Protein 2DPL (pdb70)

Sequence (565 aa):
MDWGRFVEEKVREIRETVGDSKAIIALSGGVDSSTAAVLAHKAIGDRLHAVFVNTGFLRKGEPEFVVKTFRDEFGMNLHYVDAQDRFFSALKGVTDPEEKRKIIGRVFIEVFEEVAKKIGAEYLIQGTIAPLNLKLIEPLRDLYKDEVRELAKFLGLPEKIYNRMPFPGPGLAVRVIGEVTPEKIRIVREANAIVEEEVERAGLRPWQAFAVLLGVKTVGVQGDIRAYKETIAVRIVESIDGMTANAMNVPWEVLQRIAFRITSEIPEVGRVLYDITNKPPATIEFEFVEEKVREIRETVGDSKAIIALSGGVDSSTAAVLAHKAIGDRLHAVFVNTGFLRKGEPEFVVKTFRDEFGMNLHYVDAQDRFFSALKGVTDPEEKRKIIGRVFIEVFEEVAKKIGAEYLIQGTILKLIEPLRDLYKDEVRELAKFLGLPEKIYNRMPFPGPGLAVRVIGEVTPEKIRIVREANAIVEEEVERAGLRPWQAFAVLLGVKTVGVQGDIRAYKETIAVRIVESIDGMTANAMNVPWEVLQRIAFRITSEIPEVGRVLYDITNKPPATIEFE

Solvent-accessible surface area: 25583 Å² total; per-residue (Å²): 171,63,33,36,149,36,12,102,95,33,10,119,91,1,125,135,60,3,40,131,16,80,0,0,2,35,4,72,0,16,15,46,15,0,0,0,0,4,0,0,36,99,9,8,25,104,68,0,21,0,1,4,9,11,8,2,0,19,35,123,39,18,19,119,37,2,28,97,1,0,100,98,120,49,50,9,54,15,55,85,28,90,6,53,117,109,0,36,77,33,0,166,55,25,84,67,34,98,74,6,95,146,22,8,32,116,4,70,106,77,4,14,91,81,26,10,177,166,10,49,15,86,20,32,1,72,14,57,29,45,96,99,149,40,128,91,17,23,4,0,125,109,13,126,66,91,46,0,62,99,0,0,131,114,22,53,6,31,92,132,2,29,87,51,47,54,34,24,66,14,0,0,0,6,3,2,45,17,47,4,35,89,81,58,1,96,4,0,55,50,0,3,12,7,0,51,60,1,4,135,137,39,42,34,213,14,50,14,5,4,0,0,2,3,42,13,103,5,53,5,95,118,68,135,111,120,18,122,16,22,1,0,0,0,1,0,1,67,32,163,75,10,156,68,6,59,1,20,89,6,66,48,102,5,9,80,84,0,5,139,43,0,17,57,96,6,76,63,2,5,1,0,0,1,0,4,2,62,45,70,34,1,29,17,24,3,30,100,16,127,96,30,12,129,90,5,126,129,63,3,41,126,25,88,0,0,2,32,6,72,5,12,17,42,14,0,0,0,0,3,0,0,33,107,8,7,23,121,71,0,23,0,2,4,9,9,8,3,0,20,39,138,37,18,15,102,44,4,28,130,2,0,94,98,107,43,46,6,54,18,46,91,25,93,2,64,113,81,0,30,73,31,1,158,50,27,84,46,32,92,79,0,93,139,25,10,35,140,4,65,102,95,0,26,93,101,21,18,155,176,13,56,14,86,15,31,1,66,14,52,86,115,118,109,16,67,7,0,135,122,23,164,81,78,68,0,59,106,15,0,106,158,21,48,5,31,105,123,4,33,71,51,44,57,28,29,67,17,0,0,0,0,4,0,33,18,55,4,37,85,88,65,1,82,7,0,61,58,0,2,14,6,0,42,64,9,3,116,154,48,44,23,172,17,53,14,6,3,0,0,2,3,44,14,73,4,23,14,55,105,76,98,103,165,34,81,65,30,0,0,0,0,0,0,0,66,28,156,73,8,132,83,11,59,3,20,88,7,70,41,140,20,8,68,108,0,7,124,31,0,23,64,86,1,90,59,3,10,0,0,0,1,0,5,2,64,54,99,58,2,51,13,28,8,34

Radius of gyration: 30.9 Å; Cα contacts (8 Å, |Δi|>4): 1107; chains: 2; bounding box: 43×42×109 Å

Secondary structure (DSSP, 8-state):
--HHHHHHHHHHHHHHHHTTS-EEEE--SSHHHHHHHHHHHHHHGGGEEEEEEE-S-PPTTHHHHHHIIIIIIT--EEEEEE-HHHHHHHTTT---HHHHHHHHHHHHHHHHHHHHHHHT-SEEE---------EEE-TTTT--HHHHHHHHHHTT--HHHHTPPP--TTGGGGGBSSS--HHHHHHHHHHHHHHHHHHHHTT---SEEEEEE----EEEESSSSEEEEEEEEEEEEE-SSSSSBEE----HHHHHHHHHHHHHH-TTEEEEEEE---BTTB-SS--/-HHHHHHHHHHHHTTS-EEEE--SSHHHHHHHHHHHHHHGGGEEEEEEE-S-PPTTHHHHHHIIIIIIS--EEEEEE-HHHHHHHHTT---HHHHHHHHHHHHHHHHHHHHHHHT-SEEE-----EEE-TTTT--HHHHHHHHHHHT--HHHHTPPP--TTGGGGGBSSS--HHHHHHHHHHHHHHHHHHHHTT---SEEEEEE----B-BSSSSTT--BEEEEEEEEEESSSSSEEE----HHHHHHHHHHHHHH-TTEEEEEEE---BTTS-SS--

Nearest PDB structures (foldseek):
  2dpl-assembly1_A  TM=1.003E+00  e=1.828E-59  Pyrococcus horikoshii OT3
  3a4i-assembly1_B  TM=9.923E-01  e=6.863E-54  Pyrococcus horikoshii
  2dpl-assembly1_B  TM=9.888E-01  e=4.726E-51  Pyrococcus horikoshii OT3
  6jp9-assembly2_D  TM=9.721E-01  e=1.897E-41  Methanocaldococcus jannaschii DSM 2661
  3tqi-assembly1_A  TM=9.339E-01  e=4.024E-30  Coxiella burnetii

InterPro domains:
  IPR001674 GMP synthase, C-terminal [PF00958] (220-307)
  IPR001674 GMP synthase, C-terminal [TIGR00884] (6-308)
  IPR001674 GMP synthase, C-terminal [cd01997] (14-308)
  IPR014729 Rossmann-like alpha/beta/alpha sandwich fold [G3DSA:3.40.50.620] (2-190)
  IPR022310 NAD/GMP synthase [PF02540] (10-87)
  IPR025777 GMP synthetase ATP pyrophosphatase domain [PS51553] (1-185)
  IPR026598 GMP synthase subunit B [MF_00345] (1-308)

Foldseek 3Di:
DDLVVLLVVLLVVLCVVQPQFAEEEECALALLSVLLQLSPCVNHNASYEYEYEDQLQAADCSLVVSCCQVCVPVNYNYDYHDCNVVLQVQQPQPQDLVVNVVSSVVVVCVVVLVVLVVSVGAAYEYSDACVNNHHYDHSRDDPDLVRSLVSSVVSPHDCCHSLPQDADPSHCVLLEHGGDDSVSSVLQSVLFVLQVVLCVVVVHRANDKGKHWDQDWDWDDDDHDIDIATEMEIFTWHDDHQPKIFGDPDPPVSVVSSQVCSCVVPVRHDYYHYDGQIPVVDHRTDD/DLVVLLVVLLVVQPQFAEEEECPLALLSVLLQLSNCVNHPARYEYEYECQLQAADCSVVVVCCCVCPVVVYHYHYHDCNVVLLVQQAQPQDPVVNVVSSVVSVCVRVVVVCVVSRGCEYEGSCVVHYDHSNVVDDLVRSLVSCVVSPHDCCHSLPADADPSHCCLLERGGDDSVSSVLQSVLFVLFVVLCVVVVHRANDKGKHWDPDWAADDDDPRVDTATEIEIFTWHDDPQQWIFGDPDPPVSVVSSQCCSVVVRVRHDYYHYDGQIPVVDHRGPD

CATH classification: 3.40.50.620 (+1 more: 3.30.300.10)

Organism: Pyrococcus horikoshii (strain ATCC 700860 / DSM 12428 / JCM 9974 / NBRC 100139 / OT-3) (NCBI:txid70601)

B-factor: mean 28.54, std 11.77, range [11.36, 82.0]

Structure (mmCIF, N/CA/C/O backbone):
data_2DPL
#
_entry.id   2DPL
#
_cell.length_a   70.400
_cell.length_b   83.334
_cell.length_c   112.255
_cell.angle_alpha   90.00
_cell.angle_beta   90.00
_cell.angle_gamma   90.00
#
_symmetry.space_group_name_H-M   'P 21 21 21'
#
loop_
_entity.id
_entity.type
_entity.pdbx_description
1 polymer 'GMP synthase [glutamine-hydrolyzing] subunit B'
2 water water
#
loop_
_atom_site.group_PDB
_atom_site.id
_atom_site.type_symbol
_atom_site.label_atom_id
_atom_site.label_alt_id
_atom_site.label_comp_id
_atom_site.label_asym_id
_atom_site.label_entity_id
_atom_site.label_seq_id
_atom_site.pdbx_PDB_ins_code
_atom_site.Cartn_x
_atom_site.Cartn_y
_atom_site.Cartn_z
_atom_site.occupancy
_atom_site.B_iso_or_equiv
_atom_site.auth_seq_id
_atom_site.auth_comp_id
_atom_site.auth_asym_id
_atom_site.auth_atom_id
_atom_site.pdbx_PDB_model_num
ATOM 1 N N . MET A 1 1 ? 22.152 41.381 -16.001 1.00 29.60 1 MET A N 1
ATOM 2 C CA . MET A 1 1 ? 21.082 40.397 -16.327 1.00 28.17 1 MET A CA 1
ATOM 3 C C . MET A 1 1 ? 20.051 41.017 -17.260 1.00 25.76 1 MET A C 1
ATOM 4 O O . MET A 1 1 ? 19.889 42.236 -17.301 1.00 25.79 1 MET A O 1
ATOM 9 N N . ASP A 1 2 ? 19.356 40.168 -18.006 1.00 23.69 2 ASP A N 1
ATOM 10 C CA . ASP A 1 2 ? 18.334 40.618 -18.936 1.00 21.60 2 ASP A CA 1
ATOM 11 C C . ASP A 1 2 ? 17.116 39.706 -18.808 1.00 20.05 2 ASP A C 1
ATOM 12 O O . ASP A 1 2 ? 17.032 38.658 -19.450 1.00 20.12 2 ASP A O 1
ATOM 17 N N . TRP A 1 3 ? 16.173 40.114 -17.971 1.00 19.27 3 TRP A N 1
ATOM 18 C CA . TRP A 1 3 ? 14.979 39.314 -17.748 1.00 18.84 3 TRP A CA 1
ATOM 19 C C . TRP A 1 3 ? 14.004 39.347 -18.909 1.00 19.44 3 TRP A C 1
ATOM 20 O O . TRP A 1 3 ? 13.281 38.380 -19.139 1.00 19.72 3 TRP A O 1
ATOM 31 N N . GLY A 1 4 ? 13.973 40.453 -19.646 1.00 18.54 4 GLY A N 1
ATOM 32 C CA . GLY A 1 4 ? 13.076 40.526 -20.782 1.00 19.09 4 GLY A CA 1
ATOM 33 C C . GLY A 1 4 ? 13.472 39.474 -21.801 1.00 18.62 4 GLY A C 1
ATOM 34 O O . GLY A 1 4 ? 12.620 38.774 -22.357 1.00 19.51 4 GLY A O 1
ATOM 35 N N . ARG A 1 5 ? 14.774 39.352 -22.042 1.00 19.15 5 ARG A N 1
ATOM 36 C CA . ARG A 1 5 ? 15.288 38.374 -22.991 1.00 19.25 5 ARG A CA 1
ATOM 37 C C . ARG A 1 5 ? 15.050 36.963 -22.461 1.00 19.70 5 ARG A C 1
ATOM 38 O O . ARG A 1 5 ? 14.646 36.073 -23.209 1.00 20.40 5 ARG A O 1
ATOM 46 N N . PHE A 1 6 ? 15.300 36.762 -21.171 1.00 18.59 6 PHE A N 1
ATOM 47 C CA . PHE A 1 6 ? 15.093 35.450 -20.568 1.00 19.56 6 PHE A CA 1
ATOM 48 C C . PHE A 1 6 ? 13.646 35.006 -20.756 1.00 19.66 6 PHE A C 1
ATOM 49 O O . PHE A 1 6 ? 13.389 33.886 -21.191 1.00 19.04 6 PHE A O 1
ATOM 57 N N . VAL A 1 7 ? 12.704 35.885 -20.426 1.00 18.09 7 VAL A N 1
ATOM 58 C CA . VAL A 1 7 ? 11.290 35.556 -20.564 1.00 18.93 7 VAL A CA 1
ATOM 59 C C . VAL A 1 7 ? 10.920 35.263 -22.014 1.00 19.95 7 VAL A C 1
ATOM 60 O O . VAL A 1 7 ? 10.263 34.265 -22.295 1.00 20.16 7 VAL A O 1
ATOM 64 N N . GLU A 1 8 ? 11.345 36.119 -22.938 1.00 19.36 8 GLU A N 1
ATOM 65 C CA . GLU A 1 8 ? 11.030 35.906 -24.345 1.00 21.21 8 GLU A CA 1
ATOM 66 C C . GLU A 1 8 ? 11.541 34.550 -24.834 1.00 21.17 8 GLU A C 1
ATOM 67 O O . GLU A 1 8 ? 10.800 33.783 -25.451 1.00 22.45 8 GLU A O 1
ATOM 73 N N . GLU A 1 9 ? 12.801 34.244 -24.544 1.00 21.53 9 GLU A N 1
ATOM 74 C CA . GLU A 1 9 ? 13.381 32.983 -24.982 1.00 23.07 9 GLU A CA 1
ATOM 75 C C . GLU A 1 9 ? 12.764 31.763 -24.300 1.00 22.87 9 GLU A C 1
ATOM 76 O O . GLU A 1 9 ? 12.523 30.748 -24.950 1.00 22.38 9 GLU A O 1
ATOM 82 N N . LYS A 1 10 ? 12.494 31.857 -23.003 1.00 22.22 10 LYS A N 1
ATOM 83 C CA . LYS A 1 10 ? 11.904 30.726 -22.296 1.00 22.33 10 LYS A CA 1
ATOM 84 C C . LYS A 1 10 ? 10.466 30.464 -22.742 1.00 22.57 10 LYS A C 1
ATOM 85 O O . LYS A 1 10 ? 10.056 29.313 -22.881 1.00 21.57 10 LYS A O 1
ATOM 91 N N . VAL A 1 11 ? 9.698 31.525 -22.964 1.00 21.39 11 VAL A N 1
ATOM 92 C CA . VAL A 1 11 ? 8.319 31.362 -23.410 1.00 23.02 11 VAL A CA 1
ATOM 93 C C . VAL A 1 11 ? 8.326 30.712 -24.787 1.00 23.59 11 VAL A C 1
ATOM 94 O O . VAL A 1 11 ? 7.491 29.861 -25.091 1.00 23.33 11 VAL A O 1
ATOM 98 N N . ARG A 1 12 ? 9.283 31.113 -25.615 1.00 23.68 12 ARG A N 1
ATOM 99 C CA . ARG A 1 12 ? 9.424 30.566 -26.957 1.00 25.43 12 ARG A CA 1
ATOM 100 C C . ARG A 1 12 ? 9.771 29.080 -26.881 1.00 24.85 12 ARG A C 1
ATOM 101 O O . ARG A 1 12 ? 9.236 28.263 -27.635 1.00 25.66 12 ARG A O 1
ATOM 109 N N . GLU A 1 13 ? 10.663 28.732 -25.958 1.00 24.65 13 GLU A N 1
ATOM 110 C CA . GLU A 1 13 ? 11.086 27.349 -25.778 1.00 24.95 13 GLU A CA 1
ATOM 111 C C . GLU A 1 13 ? 9.906 26.469 -25.379 1.00 23.96 13 GLU A C 1
ATOM 112 O O . GLU A 1 13 ? 9.733 25.368 -25.906 1.00 25.42 13 GLU A O 1
ATOM 118 N N . ILE A 1 14 ? 9.098 26.952 -24.442 1.00 22.11 14 ILE A N 1
ATOM 119 C CA . ILE A 1 14 ? 7.940 26.194 -23.988 1.00 22.16 14 ILE A CA 1
ATOM 120 C C . ILE A 1 14 ? 6.958 25.996 -25.138 1.00 23.46 14 ILE A C 1
ATOM 121 O O . ILE A 1 14 ? 6.418 24.905 -25.308 1.00 22.67 14 ILE A O 1
ATOM 126 N N . ARG A 1 15 ? 6.733 27.042 -25.928 1.00 23.10 15 ARG A N 1
ATOM 127 C CA . ARG A 1 15 ? 5.819 26.947 -27.064 1.00 25.44 15 ARG A CA 1
ATOM 128 C C . ARG A 1 15 ? 6.288 25.901 -28.067 1.00 26.82 15 ARG A C 1
ATOM 129 O O . ARG A 1 15 ? 5.499 25.084 -28.544 1.00 27.57 15 ARG A O 1
ATOM 137 N N . GLU A 1 16 ? 7.577 25.930 -28.383 1.00 27.41 16 GLU A N 1
ATOM 138 C CA . GLU A 1 16 ? 8.149 24.987 -29.334 1.00 28.75 16 GLU A CA 1
ATOM 139 C C . GLU A 1 16 ? 8.117 23.550 -28.827 1.00 27.87 16 GLU A C 1
ATOM 140 O O . GLU A 1 16 ? 8.042 22.607 -29.613 1.00 28.81 16 GLU A O 1
ATOM 146 N N . THR A 1 17 ? 8.168 23.382 -27.511 1.00 26.05 17 THR A N 1
ATOM 147 C CA . THR A 1 17 ? 8.146 22.052 -26.922 1.00 25.41 17 THR A CA 1
ATOM 148 C C . THR A 1 17 ? 6.728 21.492 -26.817 1.00 25.97 17 THR A C 1
ATOM 149 O O . THR A 1 17 ? 6.464 20.363 -27.232 1.00 27.57 17 THR A O 1
ATOM 153 N N . VAL A 1 18 ? 5.817 22.289 -26.270 1.00 24.01 18 VAL A N 1
ATOM 154 C CA . VAL A 1 18 ? 4.434 21.861 -26.086 1.00 24.33 18 VAL A CA 1
ATOM 155 C C . VAL A 1 18 ? 3.617 21.774 -27.374 1.00 25.30 18 VAL A C 1
ATOM 156 O O . VAL A 1 18 ? 2.811 20.857 -27.539 1.00 24.94 18 VAL A O 1
ATOM 160 N N . GLY A 1 19 ? 3.822 22.719 -28.286 1.00 25.48 19 GLY A N 1
ATOM 161 C CA . GLY A 1 19 ? 3.059 22.704 -29.521 1.00 27.08 19 GLY A CA 1
ATOM 162 C C . GLY A 1 19 ? 1.604 23.014 -29.215 1.00 28.20 19 GLY A C 1
ATOM 163 O O . GLY A 1 19 ? 1.312 23.994 -28.530 1.00 29.22 19 GLY A O 1
ATOM 164 N N . ASP A 1 20 ? 0.688 22.184 -29.706 1.00 28.99 20 ASP A N 1
ATOM 165 C CA . ASP A 1 20 ? -0.736 22.403 -29.465 1.00 29.47 20 ASP A CA 1
ATOM 166 C C . ASP A 1 20 ? -1.291 21.522 -28.346 1.00 27.95 20 ASP A C 1
ATOM 167 O O . ASP A 1 20 ? -2.496 21.510 -28.094 1.00 27.92 20 ASP A O 1
ATOM 172 N N . SER A 1 21 ? -0.408 20.792 -27.674 1.00 26.29 21 SER A N 1
ATOM 173 C CA . SER A 1 21 ? -0.816 19.909 -26.588 1.00 25.45 21 SER A CA 1
ATOM 174 C C . SER A 1 21 ? -1.110 20.690 -25.312 1.00 23.57 21 SER A C 1
ATOM 175 O O . SER A 1 21 ? -0.966 21.913 -25.268 1.00 23.55 21 SER A O 1
ATOM 178 N N . LYS A 1 22 ? -1.536 19.969 -24.280 1.00 22.70 22 LYS A N 1
ATOM 179 C CA . LYS A 1 22 ? -1.821 20.577 -22.986 1.00 21.28 22 LYS A CA 1
ATOM 180 C C . LYS A 1 22 ? -0.642 20.314 -22.068 1.00 20.44 22 LYS A C 1
ATOM 181 O O . LYS A 1 22 ? 0.096 19.344 -22.245 1.00 20.99 22 LYS A O 1
ATOM 187 N N . ALA A 1 23 ? -0.478 21.184 -21.079 1.00 19.28 23 ALA A N 1
ATOM 188 C CA . ALA A 1 23 ? 0.571 21.030 -20.088 1.00 18.66 23 ALA A CA 1
ATOM 189 C C . ALA A 1 23 ? -0.114 21.197 -18.745 1.00 17.96 23 ALA A C 1
ATOM 190 O O . ALA A 1 23 ? -1.142 21.872 -18.645 1.00 19.98 23 ALA A O 1
ATOM 192 N N . ILE A 1 24 ? 0.443 20.573 -17.720 1.00 17.57 24 ILE A N 1
ATOM 193 C CA . ILE A 1 24 ? -0.128 20.660 -16.390 1.00 18.01 24 ILE A CA 1
ATOM 194 C C . ILE A 1 24 ? 0.954 21.072 -15.392 1.00 18.33 24 ILE A C 1
ATOM 195 O O . ILE A 1 24 ? 2.137 20.777 -15.583 1.00 19.42 24 ILE A O 1
ATOM 200 N N . ILE A 1 25 ? 0.553 21.801 -14.358 1.00 17.49 25 ILE A N 1
ATOM 201 C CA . ILE A 1 25 ? 1.474 22.198 -13.301 1.00 18.17 25 ILE A CA 1
ATOM 202 C C . ILE A 1 25 ? 0.783 22.206 -11.951 1.00 18.16 25 ILE A C 1
ATOM 203 O O . ILE A 1 25 ? -0.402 22.508 -11.806 1.00 18.23 25 ILE A O 1
ATOM 208 N N . ALA A 1 26 ? 1.564 21.776 -10.939 1.00 18.66 26 ALA A N 1
ATOM 209 C CA . ALA A 1 26 ? 1.069 21.830 -9.574 1.00 19.42 26 ALA A CA 1
ATOM 210 C C . ALA A 1 26 ? 1.325 23.206 -8.960 1.00 20.33 26 ALA A C 1
ATOM 211 O O . ALA A 1 26 ? 2.450 23.644 -8.773 1.00 21.02 26 ALA A O 1
ATOM 213 N N . LEU A 1 27 ? 0.208 23.908 -8.695 1.00 20.32 27 LEU A N 1
ATOM 214 C CA . LEU A 1 27 ? 0.295 25.253 -8.143 1.00 22.62 27 LEU A CA 1
ATOM 215 C C . LEU A 1 27 ? 0.265 25.217 -6.613 1.00 24.32 27 LEU A C 1
ATOM 216 O O . LEU A 1 27 ? -0.761 24.977 -5.991 1.00 25.74 27 LEU A O 1
ATOM 221 N N . SER A 1 28 ? 1.446 25.419 -6.003 1.00 24.33 28 SER A N 1
ATOM 222 C CA . SER A 1 28 ? 1.529 25.294 -4.553 1.00 25.08 28 SER A CA 1
ATOM 223 C C . SER A 1 28 ? 1.355 26.641 -3.855 1.00 25.49 28 SER A C 1
ATOM 224 O O . SER A 1 28 ? 1.100 26.726 -2.662 1.00 28.02 28 SER A O 1
ATOM 227 N N . GLY A 1 29 ? 1.544 27.718 -4.639 1.00 23.61 29 GLY A N 1
ATOM 228 C CA . GLY A 1 29 ? 1.500 29.053 -4.057 1.00 23.77 29 GLY A CA 1
ATOM 229 C C . GLY A 1 29 ? 2.904 29.574 -3.723 1.00 22.14 29 GLY A C 1
ATOM 230 O O . GLY A 1 29 ? 3.097 30.736 -3.380 1.00 23.10 29 GLY A O 1
ATOM 231 N N . GLY A 1 30 ? 3.878 28.677 -3.851 1.00 21.35 30 GLY A N 1
ATOM 232 C CA . GLY A 1 30 ? 5.269 29.032 -3.620 1.00 19.39 30 GLY A CA 1
ATOM 233 C C . GLY A 1 30 ? 5.811 29.841 -4.784 1.00 19.95 30 GLY A C 1
ATOM 234 O O . GLY A 1 30 ? 5.258 29.817 -5.885 1.00 19.36 30 GLY A O 1
ATOM 235 N N . VAL A 1 31 ? 6.909 30.551 -4.558 1.00 19.13 31 VAL A N 1
ATOM 236 C CA . VAL A 1 31 ? 7.470 31.378 -5.613 1.00 19.98 31 VAL A CA 1
ATOM 237 C C . VAL A 1 31 ? 7.918 30.591 -6.845 1.00 17.64 31 VAL A C 1
ATOM 238 O O . VAL A 1 31 ? 7.683 31.026 -7.973 1.00 18.84 31 VAL A O 1
ATOM 242 N N . ASP A 1 32 ? 8.543 29.434 -6.644 1.00 19.74 32 ASP A N 1
ATOM 243 C CA . ASP A 1 32 ? 9.019 28.645 -7.777 1.00 20.17 32 ASP A CA 1
ATOM 244 C C . ASP A 1 32 ? 7.909 28.157 -8.710 1.00 18.91 32 ASP A C 1
ATOM 245 O O . ASP A 1 32 ? 7.945 28.417 -9.911 1.00 18.04 32 ASP A O 1
ATOM 250 N N . SER A 1 33 ? 6.923 27.447 -8.169 1.00 18.17 33 SER A N 1
ATOM 251 C CA . SER A 1 33 ? 5.841 26.960 -9.016 1.00 18.64 33 SER A CA 1
ATOM 252 C C . SER A 1 33 ? 5.034 28.108 -9.613 1.00 17.66 33 SER A C 1
ATOM 253 O O . SER A 1 33 ? 4.560 28.014 -10.747 1.00 19.14 33 SER A O 1
ATOM 256 N N . SER A 1 34 ? 4.887 29.196 -8.859 1.00 16.91 34 SER A N 1
ATOM 257 C CA . SER A 1 34 ? 4.136 30.354 -9.337 1.00 16.92 34 SER A CA 1
ATOM 258 C C . SER A 1 34 ? 4.808 30.986 -10.549 1.00 17.28 34 SER A C 1
ATOM 259 O O . SER A 1 34 ? 4.154 31.329 -11.533 1.00 18.19 34 SER A O 1
ATOM 262 N N . THR A 1 35 ? 6.122 31.144 -10.460 1.00 17.20 35 THR A N 1
ATOM 263 C CA . THR A 1 35 ? 6.899 31.744 -11.530 1.00 17.50 35 THR A CA 1
ATOM 264 C C . THR A 1 35 ? 6.876 30.869 -12.779 1.00 16.45 35 THR A C 1
ATOM 265 O O . THR A 1 35 ? 6.707 31.366 -13.893 1.00 16.96 35 THR A O 1
ATOM 269 N N . ALA A 1 36 ? 7.032 29.563 -12.594 1.00 17.39 36 ALA A N 1
ATOM 270 C CA . ALA A 1 36 ? 7.001 28.645 -13.724 1.00 17.34 36 ALA A CA 1
ATOM 271 C C . ALA A 1 36 ? 5.613 28.648 -14.373 1.00 17.92 36 ALA A C 1
ATOM 272 O O . ALA A 1 36 ? 5.490 28.548 -15.592 1.00 18.08 36 ALA A O 1
ATOM 274 N N . ALA A 1 37 ? 4.574 28.766 -13.552 1.00 17.64 37 ALA A N 1
ATOM 275 C CA . ALA A 1 37 ? 3.206 28.788 -14.062 1.00 17.19 37 ALA A CA 1
ATOM 276 C C . ALA A 1 37 ? 2.967 30.017 -14.931 1.00 17.20 37 ALA A C 1
ATOM 277 O O . ALA A 1 37 ? 2.348 29.922 -15.990 1.00 18.09 37 ALA A O 1
ATOM 279 N N . VAL A 1 38 ? 3.455 31.174 -14.494 1.00 17.91 38 VAL A N 1
ATOM 280 C CA . VAL A 1 38 ? 3.277 32.389 -15.275 1.00 18.99 38 VAL A CA 1
ATOM 281 C C . VAL A 1 38 ? 3.988 32.279 -16.625 1.00 18.37 38 VAL A C 1
ATOM 282 O O . VAL A 1 38 ? 3.439 32.667 -17.652 1.00 19.38 38 VAL A O 1
ATOM 286 N N . LEU A 1 39 ? 5.204 31.741 -16.631 1.00 18.19 39 LEU A N 1
ATOM 287 C CA . LEU A 1 39 ? 5.929 31.586 -17.887 1.00 19.39 39 LEU A CA 1
ATOM 288 C C . LEU A 1 39 ? 5.170 30.653 -18.825 1.00 19.41 39 LEU A C 1
ATOM 289 O O . LEU A 1 39 ? 5.020 30.946 -20.013 1.00 20.58 39 LEU A O 1
ATOM 294 N N . ALA A 1 40 ? 4.686 29.535 -18.291 1.00 18.91 40 ALA A N 1
ATOM 295 C CA . ALA A 1 40 ? 3.955 28.569 -19.101 1.00 18.68 40 ALA A CA 1
ATOM 296 C C . ALA A 1 40 ? 2.639 29.155 -19.599 1.00 19.45 40 ALA A C 1
ATOM 297 O O . ALA A 1 40 ? 2.219 28.888 -20.726 1.00 19.81 40 ALA A O 1
ATOM 299 N N . HIS A 1 41 ? 1.995 29.961 -18.762 1.00 19.27 41 HIS A N 1
ATOM 300 C CA . HIS A 1 41 ? 0.739 30.584 -19.149 1.00 19.62 41 HIS A CA 1
ATOM 301 C C . HIS A 1 41 ? 0.956 31.578 -20.290 1.00 20.36 41 HIS A C 1
ATOM 302 O O . HIS A 1 41 ? 0.149 31.657 -21.215 1.00 19.82 41 HIS A O 1
ATOM 309 N N . LYS A 1 42 ? 2.046 32.339 -20.227 1.00 20.55 42 LYS A N 1
ATOM 310 C CA . LYS A 1 42 ? 2.346 33.300 -21.283 1.00 21.60 42 LYS A CA 1
ATOM 311 C C . LYS A 1 42 ? 2.601 32.540 -22.578 1.00 21.39 42 LYS A C 1
ATOM 312 O O . LYS A 1 42 ? 2.268 33.010 -23.666 1.00 22.52 42 LYS A O 1
ATOM 318 N N . ALA A 1 43 ? 3.184 31.353 -22.447 1.00 20.79 43 ALA A N 1
ATOM 319 C CA . ALA A 1 43 ? 3.504 30.526 -23.598 1.00 21.60 43 ALA A CA 1
ATOM 320 C C . ALA A 1 43 ? 2.313 29.868 -24.283 1.00 21.10 43 ALA A C 1
ATOM 321 O O . ALA A 1 43 ? 2.120 30.042 -25.485 1.00 21.67 43 ALA A O 1
ATOM 323 N N . ILE A 1 44 ? 1.510 29.124 -23.525 1.00 20.80 44 ILE A N 1
ATOM 324 C CA . ILE A 1 44 ? 0.392 28.400 -24.117 1.00 21.42 44 ILE A CA 1
ATOM 325 C C . ILE A 1 44 ? -1.026 28.754 -23.668 1.00 20.86 44 ILE A C 1
ATOM 326 O O . ILE A 1 44 ? -1.976 28.055 -24.019 1.00 21.94 44 ILE A O 1
ATOM 331 N N . GLY A 1 45 ? -1.177 29.829 -22.902 1.00 21.10 45 GLY A N 1
ATOM 332 C CA . GLY A 1 45 ? -2.499 30.242 -22.462 1.00 21.93 45 GLY A CA 1
ATOM 333 C C . GLY A 1 45 ? -3.348 29.189 -21.773 1.00 22.92 45 GLY A C 1
ATOM 334 O O . GLY A 1 45 ? -2.892 28.518 -20.846 1.00 22.83 45 GLY A O 1
ATOM 335 N N . ASP A 1 46 ? -4.589 29.044 -22.236 1.00 23.99 46 ASP A N 1
ATOM 336 C CA . ASP A 1 46 ? -5.533 28.097 -21.650 1.00 25.16 46 ASP A CA 1
ATOM 337 C C . ASP A 1 46 ? -5.125 26.630 -21.756 1.00 24.45 46 ASP A C 1
ATOM 338 O O . ASP A 1 46 ? -5.727 25.773 -21.108 1.00 25.10 46 ASP A O 1
ATOM 343 N N . ARG A 1 47 ? -4.116 26.328 -22.570 1.00 21.57 47 ARG A N 1
ATOM 344 C CA . ARG A 1 47 ? -3.673 24.949 -22.691 1.00 21.47 47 ARG A CA 1
ATOM 345 C C . ARG A 1 47 ? -2.829 24.542 -21.489 1.00 19.11 47 ARG A C 1
ATOM 346 O O . ARG A 1 47 ? -2.442 23.382 -21.346 1.00 19.94 47 ARG A O 1
ATOM 354 N N . LEU A 1 48 ? -2.548 25.510 -20.619 1.00 18.80 48 LEU A N 1
ATOM 355 C CA . LEU A 1 48 ? -1.826 25.227 -19.392 1.00 18.97 48 LEU A CA 1
ATOM 356 C C . LEU A 1 48 ? -2.891 25.024 -18.325 1.00 18.07 48 LEU A C 1
ATOM 357 O O . LEU A 1 48 ? -3.719 25.906 -18.089 1.00 19.68 48 LEU A O 1
ATOM 362 N N . HIS A 1 49 ? -2.876 23.858 -17.693 1.00 17.26 49 HIS A N 1
ATOM 363 C CA . HIS A 1 49 ? -3.832 23.567 -16.640 1.00 17.27 49 HIS A CA 1
ATOM 364 C C . HIS A 1 49 ? -3.101 23.614 -15.307 1.00 17.73 49 HIS A C 1
ATOM 365 O O . HIS A 1 49 ? -2.218 22.804 -15.042 1.00 17.78 49 HIS A O 1
ATOM 372 N N . ALA A 1 50 ? -3.457 24.595 -14.484 1.00 17.52 50 ALA A N 1
ATOM 373 C CA . ALA A 1 50 ? -2.837 24.770 -13.180 1.00 17.69 50 ALA A CA 1
ATOM 374 C C . ALA A 1 50 ? -3.708 24.111 -12.129 1.00 18.16 50 ALA A C 1
ATOM 375 O O . ALA A 1 50 ? -4.870 24.480 -11.957 1.00 20.38 50 ALA A O 1
ATOM 377 N N . VAL A 1 51 ? -3.148 23.132 -11.432 1.00 16.50 51 VAL A N 1
ATOM 378 C CA . VAL A 1 51 ? -3.884 22.403 -10.414 1.00 17.54 51 VAL A CA 1
ATOM 379 C C . VAL A 1 51 ? -3.463 22.838 -9.015 1.00 16.51 51 VAL A C 1
ATOM 380 O O . VAL A 1 51 ? -2.289 22.729 -8.648 1.00 17.36 51 VAL A O 1
ATOM 384 N N . PHE A 1 52 ? -4.429 23.344 -8.252 1.00 15.93 52 PHE A N 1
ATOM 385 C CA . PHE A 1 52 ? -4.199 23.796 -6.889 1.00 16.07 52 PHE A CA 1
ATOM 386 C C . PHE A 1 52 ? -4.984 22.888 -5.954 1.00 16.11 52 PHE A C 1
ATOM 387 O O . PHE A 1 52 ? -6.217 22.848 -5.996 1.00 17.30 52 PHE A O 1
ATOM 395 N N . VAL A 1 53 ? -4.261 22.156 -5.113 1.00 16.44 53 VAL A N 1
ATOM 396 C CA . VAL A 1 53 ? -4.872 21.226 -4.179 1.00 17.01 53 VAL A CA 1
ATOM 397 C C . VAL A 1 53 ? -5.012 21.798 -2.776 1.00 16.46 53 VAL A C 1
ATOM 398 O O . VAL A 1 53 ? -4.021 22.131 -2.124 1.00 17.72 53 VAL A O 1
ATOM 402 N N . ASN A 1 54 ? -6.248 21.934 -2.312 1.00 15.78 54 ASN A N 1
ATOM 403 C CA . ASN A 1 54 ? -6.460 22.398 -0.954 1.00 15.75 54 ASN A CA 1
ATOM 404 C C . ASN A 1 54 ? -6.423 21.130 -0.107 1.00 17.28 54 ASN A C 1
ATOM 405 O O . ASN A 1 54 ? -7.347 20.306 -0.141 1.00 18.66 54 ASN A O 1
ATOM 410 N N . THR A 1 55 ? -5.336 20.980 0.640 1.00 15.88 55 THR A N 1
ATOM 411 C CA . THR A 1 55 ? -5.102 19.818 1.493 1.00 15.93 55 THR A CA 1
ATOM 412 C C . THR A 1 55 ? -5.847 19.877 2.813 1.00 16.74 55 THR A C 1
ATOM 413 O O . THR A 1 55 ? -5.987 18.861 3.502 1.00 17.60 55 THR A O 1
ATOM 417 N N . GLY A 1 56 ? -6.308 21.074 3.170 1.00 15.55 56 GLY A N 1
ATOM 418 C CA . GLY A 1 56 ? -6.983 21.271 4.435 1.00 16.37 56 GLY A CA 1
ATOM 419 C C . GLY A 1 56 ? -5.987 21.778 5.472 1.00 15.55 56 GLY A C 1
ATOM 420 O O . GLY A 1 56 ? -6.371 22.106 6.597 1.00 16.87 56 GLY A O 1
ATOM 421 N N . PHE A 1 57 ? -4.710 21.849 5.093 1.00 15.48 57 PHE A N 1
ATOM 422 C CA . PHE A 1 57 ? -3.658 22.290 6.012 1.00 16.31 57 PHE A CA 1
ATOM 423 C C . PHE A 1 57 ? -3.004 23.609 5.599 1.00 15.58 57 PHE A C 1
ATOM 424 O O . PHE A 1 57 ? -1.869 23.909 5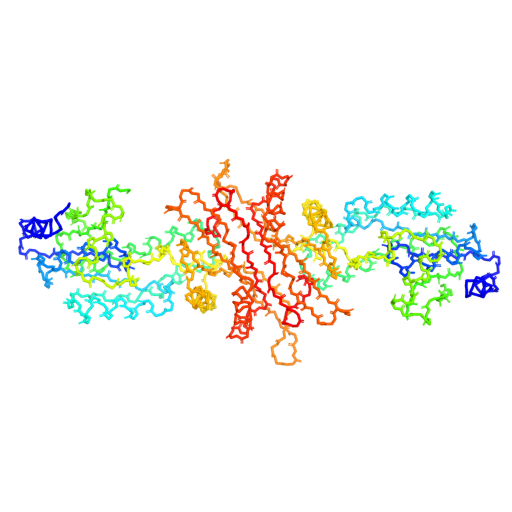.997 1.00 16.33 57 PHE A O 1
ATOM 432 N N . LEU A 1 58 ? -3.711 24.410 4.814 1.00 16.46 58 LEU A N 1
ATOM 433 C CA . LEU A 1 58 ? -3.156 25.675 4.368 1.00 16.72 58 LEU A CA 1
ATOM 434 C C . LEU A 1 58 ? -3.416 26.782 5.381 1.00 16.42 58 LEU A C 1
ATOM 435 O O . LEU A 1 58 ? -4.261 26.653 6.259 1.00 17.13 58 LEU A O 1
ATOM 440 N N . ARG A 1 59 ? -2.668 27.873 5.268 1.00 18.32 59 ARG A N 1
ATOM 441 C CA . ARG A 1 59 ? -2.849 28.978 6.195 1.00 19.51 59 ARG A CA 1
ATOM 442 C C . ARG A 1 59 ? -4.102 29.785 5.920 1.00 19.19 59 ARG A C 1
ATOM 443 O O . ARG A 1 59 ? -4.679 29.723 4.831 1.00 19.53 59 ARG A O 1
ATOM 451 N N . LYS A 1 60 ? -4.517 30.539 6.930 1.00 19.90 60 LYS A N 1
ATOM 452 C CA . LYS A 1 60 ? -5.695 31.388 6.854 1.00 19.28 60 LYS A CA 1
ATOM 453 C C . LYS A 1 60 ? -5.607 32.331 5.656 1.00 20.24 60 LYS A C 1
ATOM 454 O O . LYS A 1 60 ? -4.618 33.051 5.481 1.00 21.25 60 LYS A O 1
ATOM 460 N N . GLY A 1 61 ? -6.643 32.298 4.825 1.00 18.50 61 GLY A N 1
ATOM 461 C CA . GLY A 1 61 ? -6.704 33.154 3.652 1.00 18.88 61 GLY A CA 1
ATOM 462 C C . GLY A 1 61 ? -5.854 32.729 2.469 1.00 17.80 61 GLY A C 1
ATOM 463 O O . GLY A 1 61 ? -5.945 33.324 1.400 1.00 20.22 61 GLY A O 1
ATOM 464 N N . GLU A 1 62 ? -5.038 31.694 2.643 1.00 18.06 62 GLU A N 1
ATOM 465 C CA . GLU A 1 62 ? -4.155 31.229 1.579 1.00 18.83 62 GLU A CA 1
ATOM 466 C C . GLU A 1 62 ? -4.883 30.698 0.336 1.00 17.94 62 GLU A C 1
ATOM 467 O O . GLU A 1 62 ? -4.596 31.120 -0.786 1.00 17.94 62 GLU A O 1
ATOM 473 N N . PRO A 1 63 ? -5.844 29.779 0.512 1.00 18.18 63 PRO A N 1
ATOM 474 C CA . PRO A 1 63 ? -6.548 29.266 -0.669 1.00 18.67 63 PRO A CA 1
ATOM 475 C C . PRO A 1 63 ? -7.237 30.380 -1.468 1.00 18.25 63 PRO A C 1
ATOM 476 O O . PRO A 1 63 ? -7.204 30.399 -2.697 1.00 17.69 63 PRO A O 1
ATOM 480 N N . GLU A 1 64 ? -7.865 31.309 -0.758 1.00 18.77 64 GLU A N 1
ATOM 481 C CA . GLU A 1 64 ? -8.555 32.415 -1.407 1.00 18.43 64 GLU A CA 1
ATOM 482 C C . GLU A 1 64 ? -7.573 33.301 -2.171 1.00 18.03 64 GLU A C 1
ATOM 483 O O . GLU A 1 64 ? -7.867 33.767 -3.276 1.00 19.41 64 GLU A O 1
ATOM 489 N N . PHE A 1 65 ? -6.406 33.529 -1.582 1.00 17.75 65 PHE A N 1
ATOM 490 C CA . PHE A 1 65 ? -5.394 34.358 -2.222 1.00 17.84 65 PHE A CA 1
ATOM 491 C C . PHE A 1 65 ? -4.859 33.713 -3.501 1.00 18.13 65 PHE A C 1
ATOM 492 O O . PHE A 1 65 ? -4.668 34.389 -4.515 1.00 17.99 65 PHE A O 1
ATOM 500 N N . VAL A 1 66 ? -4.605 32.407 -3.452 1.00 17.34 66 VAL A N 1
ATOM 501 C CA . VAL A 1 66 ? -4.106 31.697 -4.621 1.00 17.42 66 VAL A CA 1
ATOM 502 C C . VAL A 1 66 ? -5.127 31.753 -5.758 1.00 16.75 66 VAL A C 1
ATOM 503 O O . VAL A 1 66 ? -4.773 32.014 -6.912 1.00 17.24 66 VAL A O 1
ATOM 507 N N . VAL A 1 67 ? -6.396 31.514 -5.443 1.00 17.59 67 VAL A N 1
ATOM 508 C CA . VAL A 1 67 ? -7.428 31.565 -6.471 1.00 20.06 67 VAL A CA 1
ATOM 509 C C . VAL A 1 67 ? -7.553 32.979 -7.047 1.00 18.57 67 VAL A C 1
ATOM 510 O O . VAL A 1 67 ? -7.623 33.158 -8.263 1.00 19.55 67 VAL A O 1
ATOM 514 N N . LYS A 1 68 ? -7.571 33.984 -6.178 1.00 19.52 68 LYS A N 1
ATOM 515 C CA . LYS A 1 68 ? -7.680 35.365 -6.633 1.00 20.20 68 LYS A CA 1
ATOM 516 C C . LYS A 1 68 ? -6.514 35.746 -7.542 1.00 19.87 68 LYS A C 1
ATOM 517 O O . LYS A 1 68 ? -6.696 36.386 -8.580 1.00 20.14 68 LYS A O 1
ATOM 527 N N . THR A 1 69 ? -5.313 35.338 -7.155 1.00 18.36 69 THR A N 1
ATOM 528 C CA . THR A 1 69 ? -4.129 35.672 -7.927 1.00 18.85 69 THR A CA 1
ATOM 529 C C . THR A 1 69 ? -4.043 34.971 -9.276 1.00 18.66 69 THR A C 1
ATOM 530 O O . THR A 1 69 ? -3.875 35.612 -10.314 1.00 19.79 69 THR A O 1
ATOM 534 N N . PHE A 1 70 ? -4.187 33.654 -9.270 1.00 18.42 70 PHE A N 1
ATOM 535 C CA . PHE A 1 70 ? -4.041 32.894 -10.499 1.00 18.50 70 PHE A CA 1
ATOM 536 C C . PHE A 1 70 ? -5.259 32.738 -11.390 1.00 18.05 70 PHE A C 1
ATOM 537 O O . PHE A 1 70 ? -5.123 32.728 -12.613 1.00 20.01 70 PHE A O 1
ATOM 545 N N . ARG A 1 71 ? -6.443 32.628 -10.802 1.00 19.24 71 ARG A N 1
ATOM 546 C CA . ARG A 1 71 ? -7.647 32.510 -11.615 1.00 19.71 71 ARG A CA 1
ATOM 547 C C . ARG A 1 71 ? -8.152 33.894 -12.009 1.00 21.14 71 ARG A C 1
ATOM 548 O O . ARG A 1 71 ? -8.222 34.225 -13.192 1.00 22.48 71 ARG A O 1
ATOM 556 N N . ASP A 1 72 ? -8.474 34.711 -11.011 1.00 21.73 72 ASP A N 1
ATOM 557 C CA . ASP A 1 72 ? -9.015 36.044 -11.261 1.00 22.37 72 ASP A CA 1
ATOM 558 C C . ASP A 1 72 ? -8.097 37.065 -11.926 1.00 23.58 72 ASP A C 1
ATOM 559 O O . ASP A 1 72 ? -8.462 37.654 -12.944 1.00 26.53 72 ASP A O 1
ATOM 564 N N . GLU A 1 73 ? -6.912 37.276 -11.366 1.00 22.60 73 GLU A N 1
ATOM 565 C CA . GLU A 1 73 ? -5.996 38.272 -11.911 1.00 23.43 73 GLU A CA 1
ATOM 566 C C . GLU A 1 73 ? -5.145 37.829 -13.101 1.00 23.68 73 GLU A C 1
ATOM 567 O O . GLU A 1 73 ? -5.031 38.562 -14.081 1.00 25.29 73 GLU A O 1
ATOM 573 N N . PHE A 1 74 ? -4.553 36.641 -13.034 1.00 22.62 74 PHE A N 1
ATOM 574 C CA . PHE A 1 74 ? -3.733 36.165 -14.143 1.00 22.43 74 PHE A CA 1
ATOM 575 C C . PHE A 1 74 ? -4.553 35.445 -15.210 1.00 21.90 74 PHE A C 1
ATOM 576 O O . PHE A 1 74 ? -4.067 35.210 -16.315 1.00 24.03 74 PHE A O 1
ATOM 584 N N . GLY A 1 75 ? -5.791 35.089 -14.874 1.00 21.05 75 GLY A N 1
ATOM 585 C CA . GLY A 1 75 ? -6.657 34.418 -15.830 1.00 20.23 75 GLY A CA 1
ATOM 586 C C . GLY A 1 75 ? -6.230 33.031 -16.271 1.00 19.08 75 GLY A C 1
ATOM 587 O O . GLY A 1 75 ? -6.479 32.623 -17.407 1.00 20.94 75 GLY A O 1
ATOM 588 N N . MET A 1 76 ? -5.590 32.296 -15.374 1.00 19.31 76 MET A N 1
ATOM 589 C CA . MET A 1 76 ? -5.142 30.952 -15.700 1.00 20.04 76 MET A CA 1
ATOM 590 C C . MET A 1 76 ? -6.268 29.934 -15.661 1.00 19.59 76 MET A C 1
ATOM 591 O O . MET A 1 76 ? -7.283 30.131 -14.987 1.00 19.75 76 MET A O 1
ATOM 596 N N . ASN A 1 77 ? -6.072 28.839 -16.389 1.00 20.64 77 ASN A N 1
ATOM 597 C CA . ASN A 1 77 ? -7.042 27.757 -16.443 1.00 20.33 77 ASN A CA 1
ATOM 598 C C . ASN A 1 77 ? -6.778 26.929 -15.187 1.00 19.83 77 ASN A C 1
ATOM 599 O O . ASN A 1 77 ? -6.139 25.875 -15.226 1.00 20.75 77 ASN A O 1
ATOM 604 N N . LEU A 1 78 ? -7.271 27.443 -14.067 1.00 17.99 78 LEU A N 1
ATOM 605 C CA . LEU A 1 78 ? -7.078 26.833 -12.760 1.00 17.79 78 LEU A CA 1
ATOM 606 C C . LEU A 1 78 ? -8.094 25.775 -12.345 1.00 17.10 78 LEU A C 1
ATOM 607 O O . LEU A 1 78 ? -9.299 25.936 -12.549 1.00 18.86 78 LEU A O 1
ATOM 612 N N . HIS A 1 79 ? -7.581 24.693 -11.766 1.00 17.15 79 HIS A N 1
ATOM 613 C CA . HIS A 1 79 ? -8.397 23.613 -11.239 1.00 17.58 79 HIS A CA 1
ATOM 614 C C . HIS A 1 79 ? -8.245 23.701 -9.723 1.00 17.56 79 HIS A C 1
ATOM 615 O O . HIS A 1 79 ? -7.184 23.374 -9.186 1.00 19.29 79 HIS A O 1
ATOM 622 N N . TYR A 1 80 ? -9.278 24.174 -9.035 1.00 17.18 80 TYR A N 1
ATOM 623 C CA . TYR A 1 80 ? -9.245 24.252 -7.582 1.00 17.88 80 TYR A CA 1
ATOM 624 C C . TYR A 1 80 ? -9.773 22.904 -7.104 1.00 17.76 80 TYR A C 1
ATOM 625 O O . TYR A 1 80 ? -10.921 22.544 -7.378 1.00 18.64 80 TYR A O 1
ATOM 634 N N . VAL A 1 81 ? -8.937 22.165 -6.388 1.00 17.80 81 VAL A N 1
ATOM 635 C CA . VAL A 1 81 ? -9.306 20.839 -5.917 1.00 19.84 81 VAL A CA 1
ATOM 636 C C . VAL A 1 81 ? -9.433 20.774 -4.400 1.00 20.20 81 VAL A C 1
ATOM 637 O O . VAL A 1 81 ? -8.439 20.911 -3.691 1.00 20.71 81 VAL A O 1
ATOM 641 N N . ASP A 1 82 ? -10.651 20.576 -3.903 1.00 20.91 82 ASP A N 1
ATOM 642 C CA . ASP A 1 82 ? -10.872 20.476 -2.465 1.00 22.74 82 ASP A CA 1
ATOM 643 C C . ASP A 1 82 ? -10.737 19.011 -2.081 1.00 23.26 82 ASP A C 1
ATOM 644 O O . ASP A 1 82 ? -11.652 18.212 -2.287 1.00 25.31 82 ASP A O 1
ATOM 649 N N . ALA A 1 83 ? -9.587 18.666 -1.516 1.00 19.48 83 ALA A N 1
ATOM 650 C CA . ALA A 1 83 ? -9.299 17.292 -1.124 1.00 19.35 83 ALA A CA 1
ATOM 651 C C . ALA A 1 83 ? -9.099 17.153 0.376 1.00 18.94 83 ALA A C 1
ATOM 652 O O . ALA A 1 83 ? -8.539 16.167 0.846 1.00 18.76 83 ALA A O 1
ATOM 654 N N . GLN A 1 84 ? -9.578 18.134 1.128 1.00 19.03 84 GLN A N 1
ATOM 655 C CA . GLN A 1 84 ? -9.415 18.142 2.573 1.00 19.93 84 GLN A CA 1
ATOM 656 C C . GLN A 1 84 ? -9.866 16.866 3.272 1.00 20.18 84 GLN A C 1
ATOM 657 O O . GLN A 1 84 ? -9.162 16.346 4.141 1.00 21.36 84 GLN A O 1
ATOM 663 N N . ASP A 1 85 ? -11.028 16.348 2.890 1.00 20.60 85 ASP A N 1
ATOM 664 C CA . ASP A 1 85 ? -11.540 15.129 3.502 1.00 20.28 85 ASP A CA 1
ATOM 665 C C . ASP A 1 85 ? -10.568 13.958 3.331 1.00 18.21 85 ASP A C 1
ATOM 666 O O . ASP A 1 85 ? -10.357 13.174 4.258 1.00 19.15 85 ASP A O 1
ATOM 671 N N . ARG A 1 86 ? -9.986 13.837 2.142 1.00 17.25 86 ARG A N 1
ATOM 672 C CA . ARG A 1 86 ? -9.054 12.749 1.872 1.00 16.57 86 ARG A CA 1
ATOM 673 C C . ARG A 1 86 ? -7.807 12.821 2.744 1.00 16.95 86 ARG A C 1
ATOM 674 O O . ARG A 1 86 ? -7.317 11.802 3.222 1.00 17.65 86 ARG A O 1
ATOM 682 N N . PHE A 1 87 ? -7.284 14.023 2.953 1.00 15.96 87 PHE A N 1
ATOM 683 C CA . PHE A 1 87 ? -6.088 14.169 3.764 1.00 15.31 87 PHE A CA 1
ATOM 684 C C . PHE A 1 87 ? -6.358 13.927 5.237 1.00 15.62 87 PHE A C 1
ATOM 685 O O . PHE A 1 87 ? -5.617 13.194 5.897 1.00 16.40 87 PHE A O 1
ATOM 693 N N . PHE A 1 88 ? -7.418 14.537 5.760 1.00 15.35 88 PHE A N 1
ATOM 694 C CA . PHE A 1 88 ? -7.755 14.351 7.164 1.00 17.06 88 PHE A CA 1
ATOM 695 C C . PHE A 1 88 ? -8.077 12.891 7.479 1.00 17.74 88 PHE A C 1
ATOM 696 O O . PHE A 1 88 ? -7.576 12.339 8.459 1.00 19.01 88 PHE A O 1
ATOM 704 N N . SER A 1 89 ? -8.902 12.262 6.647 1.00 18.46 89 SER A N 1
ATOM 705 C CA . SER A 1 89 ? -9.271 10.869 6.880 1.00 19.05 89 SER A CA 1
ATOM 706 C C . SER A 1 89 ? -8.065 9.930 6.839 1.00 18.78 89 SER A C 1
ATOM 707 O O . SER A 1 89 ? -7.958 9.014 7.660 1.00 19.50 89 SER A O 1
ATOM 711 N N . ALA A 1 90 ? -7.151 10.167 5.903 1.00 17.77 90 ALA A N 1
ATOM 712 C CA . ALA A 1 90 ? -5.958 9.336 5.768 1.00 17.59 90 ALA A CA 1
ATOM 713 C C . ALA A 1 90 ? -5.014 9.433 6.968 1.00 18.01 90 ALA A C 1
ATOM 714 O O . ALA A 1 90 ? -4.238 8.509 7.230 1.00 20.18 90 ALA A O 1
ATOM 716 N N . LEU A 1 91 ? -5.079 10.544 7.696 1.00 18.34 91 LEU A N 1
ATOM 717 C CA . LEU A 1 91 ? -4.208 10.748 8.848 1.00 17.08 91 LEU A CA 1
ATOM 718 C C . LEU A 1 91 ? -4.779 10.300 10.188 1.00 18.55 91 LEU A C 1
ATOM 719 O O . LEU A 1 91 ? -4.131 10.446 11.225 1.00 18.64 91 LEU A O 1
ATOM 724 N N . LYS A 1 92 ? -5.987 9.750 10.177 1.00 19.76 92 LYS A N 1
ATOM 725 C CA . LYS A 1 92 ? -6.604 9.305 11.420 1.00 20.78 92 LYS A CA 1
ATOM 726 C C . LYS A 1 92 ? -5.706 8.359 12.215 1.00 19.91 92 LYS A C 1
ATOM 727 O O . LYS A 1 92 ? -5.189 7.377 11.682 1.00 21.69 92 LYS A O 1
ATOM 733 N N . GLY A 1 93 ? -5.521 8.690 13.492 1.00 21.23 93 GLY A N 1
ATOM 734 C CA . GLY A 1 93 ? -4.715 7.880 14.388 1.00 22.44 93 GLY A CA 1
ATOM 735 C C . GLY A 1 93 ? -3.212 7.896 14.197 1.00 22.13 93 GLY A C 1
ATOM 736 O O . GLY A 1 93 ? -2.496 7.227 14.944 1.00 23.92 93 GLY A O 1
ATOM 737 N N . VAL A 1 94 ? -2.718 8.648 13.219 1.00 20.43 94 VAL A N 1
ATOM 738 C CA . VAL A 1 94 ? -1.280 8.692 12.964 1.00 20.20 94 VAL A CA 1
ATOM 739 C C . VAL A 1 94 ? -0.586 9.780 13.774 1.00 20.87 94 VAL A C 1
ATOM 740 O O . VAL A 1 94 ? -0.912 10.959 13.652 1.00 20.83 94 VAL A O 1
ATOM 744 N N . THR A 1 95 ? 0.383 9.384 14.593 1.00 19.82 95 THR A N 1
ATOM 745 C CA . THR A 1 95 ? 1.105 10.346 15.416 1.00 20.49 95 THR A CA 1
ATOM 746 C C . THR A 1 95 ? 2.568 10.532 15.033 1.00 20.48 95 THR A C 1
ATOM 747 O O . THR A 1 95 ? 3.153 11.575 15.315 1.00 20.75 95 THR A O 1
ATOM 751 N N . ASP A 1 96 ? 3.164 9.536 14.391 1.00 18.73 96 ASP A N 1
ATOM 752 C CA . ASP A 1 96 ? 4.566 9.635 14.011 1.00 18.13 96 ASP A CA 1
ATOM 753 C C . ASP A 1 96 ? 4.791 10.699 12.939 1.00 18.04 96 ASP A C 1
ATOM 754 O O . ASP A 1 96 ? 4.169 10.658 11.880 1.00 19.05 96 ASP A O 1
ATOM 759 N N . PRO A 1 97 ? 5.703 11.654 13.192 1.00 17.65 97 PRO A N 1
ATOM 760 C CA . PRO A 1 97 ? 5.989 12.721 12.229 1.00 18.42 97 PRO A CA 1
ATOM 761 C C . PRO A 1 97 ? 6.339 12.244 10.825 1.00 18.33 97 PRO A C 1
ATOM 762 O O . PRO A 1 97 ? 5.812 12.752 9.841 1.00 18.64 97 PRO A O 1
ATOM 766 N N . GLU A 1 98 ? 7.236 11.268 10.732 1.00 18.98 98 GLU A N 1
ATOM 767 C CA . GLU A 1 98 ? 7.653 10.749 9.437 1.00 20.92 98 GLU A CA 1
ATOM 768 C C . GLU A 1 98 ? 6.492 10.087 8.696 1.00 19.27 98 GLU A C 1
ATOM 769 O O . GLU A 1 98 ? 6.326 10.276 7.488 1.00 20.10 98 GLU A O 1
ATOM 775 N N . GLU A 1 99 ? 5.691 9.319 9.426 1.00 19.15 99 GLU A N 1
ATOM 776 C CA . GLU A 1 99 ? 4.546 8.637 8.835 1.00 19.10 99 GLU A CA 1
ATOM 777 C C . GLU A 1 99 ? 3.531 9.653 8.313 1.00 18.39 99 GLU A C 1
ATOM 778 O O . GLU A 1 99 ? 2.952 9.472 7.243 1.00 18.19 99 GLU A O 1
ATOM 784 N N . LYS A 1 100 ? 3.319 10.728 9.066 1.00 16.74 100 LYS A N 1
ATOM 785 C CA . LYS A 1 100 ? 2.379 11.757 8.644 1.00 15.90 100 LYS A CA 1
ATOM 786 C C . LYS A 1 100 ? 2.807 12.354 7.310 1.00 16.16 100 LYS A C 1
ATOM 787 O O . LYS A 1 100 ? 1.989 12.517 6.407 1.00 16.30 100 LYS A O 1
ATOM 793 N N . ARG A 1 101 ? 4.092 12.682 7.181 1.00 15.85 101 ARG A N 1
ATOM 794 C CA . ARG A 1 101 ? 4.592 13.249 5.933 1.00 16.51 101 ARG A CA 1
ATOM 795 C C . ARG A 1 101 ? 4.482 12.251 4.781 1.00 17.01 101 ARG A C 1
ATOM 796 O O . ARG A 1 101 ? 4.177 12.633 3.657 1.00 18.91 101 ARG A O 1
ATOM 804 N N . LYS A 1 102 ? 4.729 10.975 5.067 1.00 17.82 102 LYS A N 1
ATOM 805 C CA . LYS A 1 102 ? 4.650 9.934 4.043 1.00 18.86 102 LYS A CA 1
ATOM 806 C C . LYS A 1 102 ? 3.227 9.827 3.502 1.00 17.10 102 LYS A C 1
ATOM 807 O O . LYS A 1 102 ? 3.010 9.796 2.287 1.00 17.52 102 LYS A O 1
ATOM 813 N N . ILE A 1 103 ? 2.264 9.775 4.414 1.00 16.19 103 ILE A N 1
ATOM 814 C CA . ILE A 1 103 ? 0.863 9.675 4.036 1.00 16.19 103 ILE A CA 1
ATOM 815 C C . ILE A 1 103 ? 0.401 10.895 3.249 1.00 16.48 103 ILE A C 1
ATOM 816 O O . ILE A 1 103 ? -0.284 10.767 2.240 1.00 16.56 103 ILE A O 1
ATOM 821 N N . ILE A 1 104 ? 0.778 12.081 3.708 1.00 15.95 104 ILE A N 1
ATOM 822 C CA . ILE A 1 104 ? 0.373 13.291 3.018 1.00 16.90 104 ILE A CA 1
ATOM 823 C C . ILE A 1 104 ? 0.938 13.305 1.603 1.00 16.42 104 ILE A C 1
ATOM 824 O O . ILE A 1 104 ? 0.249 13.676 0.654 1.00 17.22 104 ILE A O 1
ATOM 829 N N . GLY A 1 105 ? 2.192 12.887 1.459 1.00 17.34 105 GLY A N 1
ATOM 830 C CA . GLY A 1 105 ? 2.796 12.853 0.142 1.00 17.28 105 GLY A CA 1
ATOM 831 C C . GLY A 1 105 ? 2.071 11.881 -0.776 1.00 16.97 105 GLY A C 1
ATOM 832 O O . GLY A 1 105 ? 1.867 12.169 -1.959 1.00 18.30 105 GLY A O 1
ATOM 833 N N . ARG A 1 106 ? 1.684 10.728 -0.234 1.00 17.61 106 ARG A N 1
ATOM 834 C CA . ARG A 1 106 ? 0.984 9.719 -1.024 1.00 18.40 106 ARG A CA 1
ATOM 835 C C . ARG A 1 106 ? -0.373 10.230 -1.489 1.00 17.98 106 ARG A C 1
ATOM 836 O O . ARG A 1 106 ? -0.729 10.101 -2.662 1.00 17.52 106 ARG A O 1
ATOM 844 N N . VAL A 1 107 ? -1.130 10.814 -0.568 1.00 16.70 107 VAL A N 1
ATOM 845 C CA . VAL A 1 107 ? -2.445 11.327 -0.917 1.00 16.65 107 VAL A CA 1
ATOM 846 C C . VAL A 1 107 ? -2.355 12.463 -1.933 1.00 16.29 107 VAL A C 1
ATOM 847 O O . VAL A 1 107 ? -3.187 12.550 -2.837 1.00 17.94 107 VAL A O 1
ATOM 851 N N . PHE A 1 108 ? -1.347 13.324 -1.811 1.00 16.13 108 PHE A N 1
ATOM 852 C CA . PHE A 1 108 ? -1.218 14.416 -2.764 1.00 16.57 108 PHE A CA 1
ATOM 853 C C . PHE A 1 108 ? -1.025 13.850 -4.172 1.00 16.68 108 PHE A C 1
ATOM 854 O O . PHE A 1 108 ? -1.649 14.312 -5.123 1.00 17.48 108 PHE A O 1
ATOM 862 N N . ILE A 1 109 ? -0.157 12.851 -4.305 1.00 18.22 109 ILE A N 1
ATOM 863 C CA . ILE A 1 109 ? 0.083 12.249 -5.611 1.00 18.92 109 ILE A CA 1
ATOM 864 C C . ILE A 1 109 ? -1.187 11.574 -6.128 1.00 17.74 109 ILE A C 1
ATOM 865 O O . ILE A 1 109 ? -1.501 11.674 -7.310 1.00 18.62 109 ILE A O 1
ATOM 870 N N . GLU A 1 110 ? -1.923 10.899 -5.247 1.00 17.44 110 GLU A N 1
ATOM 871 C CA . GLU A 1 110 ? -3.167 10.251 -5.662 1.00 17.86 110 GLU A CA 1
ATOM 872 C C . GLU A 1 110 ? -4.131 11.292 -6.228 1.00 17.93 110 GLU A C 1
ATOM 873 O O . GLU A 1 110 ? -4.736 11.088 -7.283 1.00 17.88 110 GLU A O 1
ATOM 879 N N . VAL A 1 111 ? -4.268 12.410 -5.523 1.00 17.16 111 VAL A N 1
ATOM 880 C CA . VAL A 1 111 ? -5.160 13.477 -5.957 1.00 17.03 111 VAL A CA 1
ATOM 881 C C . VAL A 1 111 ? -4.711 14.113 -7.270 1.00 16.75 111 VAL A C 1
ATOM 882 O O . VAL A 1 111 ? -5.507 14.267 -8.203 1.00 17.29 111 VAL A O 1
ATOM 886 N N . PHE A 1 112 ? -3.437 14.477 -7.352 1.00 16.30 112 PHE A N 1
ATOM 887 C CA . PHE A 1 112 ? -2.920 15.098 -8.561 1.00 16.63 112 PHE A CA 1
ATOM 888 C C . PHE A 1 112 ? -3.071 14.170 -9.764 1.00 17.39 112 PHE A C 1
ATOM 889 O O . PHE A 1 112 ? -3.478 14.602 -10.838 1.00 17.95 112 PHE A O 1
ATOM 897 N N . GLU A 1 113 ? -2.747 12.893 -9.576 1.00 17.46 113 GLU A N 1
ATOM 898 C CA . GLU A 1 113 ? -2.850 11.908 -10.650 1.00 19.64 113 GLU A CA 1
ATOM 899 C C . GLU A 1 113 ? -4.292 11.749 -11.130 1.00 17.31 113 GLU A C 1
ATOM 900 O O . GLU A 1 113 ? -4.543 11.637 -12.335 1.00 17.72 113 GLU A O 1
ATOM 906 N N . GLU A 1 114 ? -5.232 11.741 -10.187 1.00 16.45 114 GLU A N 1
ATOM 907 C CA . GLU A 1 114 ? -6.647 11.585 -10.526 1.00 16.32 114 GLU A CA 1
ATOM 908 C C . GLU A 1 114 ? -7.120 12.735 -11.414 1.00 16.60 114 GLU A C 1
ATOM 909 O O . GLU A 1 114 ? -7.808 12.520 -12.416 1.00 17.44 114 GLU A O 1
ATOM 915 N N . VAL A 1 115 ? -6.743 13.958 -11.053 1.00 16.77 115 VAL A N 1
ATOM 916 C CA . VAL A 1 115 ? -7.134 15.120 -11.832 1.00 17.11 115 VAL A CA 1
ATOM 917 C C . VAL A 1 115 ? -6.383 15.157 -13.164 1.00 16.73 115 VAL A C 1
ATOM 918 O O . VAL A 1 115 ? -6.973 15.432 -14.212 1.00 17.55 115 VAL A O 1
ATOM 922 N N . ALA A 1 116 ? -5.084 14.864 -13.124 1.00 16.47 116 ALA A N 1
ATOM 923 C CA . ALA A 1 116 ? -4.270 14.876 -14.334 1.00 17.64 116 ALA A CA 1
ATOM 924 C C . ALA A 1 116 ? -4.798 13.906 -15.392 1.00 17.03 116 ALA A C 1
ATOM 925 O O . ALA A 1 116 ? -4.783 14.209 -16.587 1.00 18.60 116 ALA A O 1
ATOM 927 N N . LYS A 1 117 ? -5.271 12.740 -14.961 1.00 17.50 117 LYS A N 1
ATOM 928 C CA . LYS A 1 117 ? -5.778 11.762 -15.918 1.00 18.88 117 LYS A CA 1
ATOM 929 C C . LYS A 1 117 ? -6.970 12.309 -16.699 1.00 19.17 117 LYS A C 1
ATOM 930 O O . LYS A 1 117 ? -7.133 12.019 -17.882 1.00 20.72 117 LYS A O 1
ATOM 936 N N . LYS A 1 118 ? -7.806 13.101 -16.035 1.00 17.87 118 LYS A N 1
ATOM 937 C CA . LYS A 1 118 ? -8.971 13.688 -16.686 1.00 18.31 118 LYS A CA 1
ATOM 938 C C . LYS A 1 118 ? -8.566 14.806 -17.648 1.00 18.16 118 LYS A C 1
ATOM 939 O O . LYS A 1 118 ? -9.204 15.019 -18.677 1.00 19.87 118 LYS A O 1
ATOM 949 N N . ILE A 1 119 ? -7.503 15.524 -17.300 1.00 17.36 119 ILE A N 1
ATOM 950 C CA . ILE A 1 119 ? -7.021 16.625 -18.125 1.00 17.70 119 ILE A CA 1
ATOM 951 C C . ILE A 1 119 ? -6.381 16.126 -19.423 1.00 16.03 119 ILE A C 1
ATOM 952 O O . ILE A 1 119 ? -6.560 16.727 -20.483 1.00 18.19 119 ILE A O 1
ATOM 957 N N . GLY A 1 120 ? -5.632 15.032 -19.331 1.00 17.62 120 GLY A N 1
ATOM 958 C CA . GLY A 1 120 ? -5.001 14.467 -20.510 1.00 19.11 120 GLY A CA 1
ATOM 959 C C . GLY A 1 120 ? -3.897 15.304 -21.128 1.00 20.27 120 GLY A C 1
ATOM 960 O O . GLY A 1 120 ? -3.803 15.413 -22.354 1.00 22.57 120 GLY A O 1
ATOM 961 N N . ALA A 1 121 ? -3.064 15.904 -20.285 1.00 21.22 121 ALA A N 1
ATOM 962 C CA . ALA A 1 121 ? -1.953 16.718 -20.763 1.00 21.81 121 ALA A CA 1
ATOM 963 C C . ALA A 1 121 ? -0.822 15.805 -21.224 1.00 22.25 121 ALA A C 1
ATOM 964 O O . ALA A 1 121 ? -0.818 14.611 -20.929 1.00 24.48 121 ALA A O 1
ATOM 966 N N . GLU A 1 122 ? 0.134 16.366 -21.956 1.00 22.67 122 GLU A N 1
ATOM 967 C CA . GLU A 1 122 ? 1.267 15.586 -22.441 1.00 22.53 122 GLU A CA 1
ATOM 968 C C . GLU A 1 122 ? 2.563 16.085 -21.819 1.00 21.78 122 GLU A C 1
ATOM 969 O O . GLU A 1 122 ? 3.600 15.430 -21.909 1.00 23.60 122 GLU A O 1
ATOM 975 N N . TYR A 1 123 ? 2.491 17.243 -21.174 1.00 21.53 123 TYR A N 1
ATOM 976 C CA . TYR A 1 123 ? 3.661 17.844 -20.548 1.00 21.22 123 TYR A CA 1
ATOM 977 C C . TYR A 1 123 ? 3.413 18.251 -19.106 1.00 20.76 123 TYR A C 1
ATOM 978 O O . TYR A 1 123 ? 2.321 18.702 -18.752 1.00 20.46 123 TYR A O 1
ATOM 987 N N . LEU A 1 124 ? 4.437 18.078 -18.279 1.00 20.01 124 LEU A N 1
ATOM 988 C CA . LEU A 1 124 ? 4.379 18.454 -16.876 1.00 19.90 124 LEU A CA 1
ATOM 989 C C . LEU A 1 124 ? 5.384 19.574 -16.661 1.00 20.05 124 LEU A C 1
ATOM 990 O O . LEU A 1 124 ? 6.579 19.399 -16.912 1.00 21.05 124 LEU A O 1
ATOM 995 N N . ILE A 1 125 ? 4.902 20.729 -16.221 1.00 19.62 125 ILE A N 1
ATOM 996 C CA . ILE A 1 125 ? 5.781 21.859 -15.953 1.00 20.34 125 ILE A CA 1
ATOM 997 C C . ILE A 1 125 ? 6.112 21.791 -14.472 1.00 20.92 125 ILE A C 1
ATOM 998 O O . ILE A 1 125 ? 5.231 21.540 -13.653 1.00 20.73 125 ILE A O 1
ATOM 1003 N N . GLN A 1 126 ? 7.378 21.992 -14.126 1.00 21.51 126 GLN A N 1
ATOM 1004 C CA . GLN A 1 126 ? 7.784 21.989 -12.725 1.00 22.47 126 GLN A CA 1
ATOM 1005 C C . GLN A 1 126 ? 8.642 23.218 -12.466 1.00 21.51 126 GLN A C 1
ATOM 1006 O O . GLN A 1 126 ? 9.336 23.695 -13.362 1.00 24.07 126 GLN A O 1
ATOM 1012 N N . GLY A 1 127 ? 8.587 23.724 -11.238 1.00 21.97 127 GLY A N 1
ATOM 1013 C CA . GLY A 1 127 ? 9.356 24.904 -10.884 1.00 23.50 127 GLY A CA 1
ATOM 1014 C C . GLY A 1 127 ? 10.734 24.610 -10.322 1.00 24.25 127 GLY A C 1
ATOM 1015 O O . GLY A 1 127 ? 11.270 25.395 -9.539 1.00 25.22 127 GLY A O 1
ATOM 1016 N N . THR A 1 128 ? 11.306 23.479 -10.720 1.00 23.58 128 THR A N 1
ATOM 1017 C CA . THR A 1 128 ? 12.635 23.065 -10.279 1.00 23.74 128 THR A CA 1
ATOM 1018 C C . THR A 1 128 ? 13.657 24.170 -10.550 1.00 23.25 128 THR A C 1
ATOM 1019 O O . THR A 1 128 ? 13.723 24.695 -11.657 1.00 21.67 128 THR A O 1
ATOM 1023 N N . ILE A 1 129 ? 14.451 24.523 -9.544 1.00 23.87 129 ILE A N 1
ATOM 1024 C CA . ILE A 1 129 ? 15.474 25.554 -9.722 1.00 25.18 129 ILE A CA 1
ATOM 1025 C C . ILE A 1 129 ? 16.848 24.924 -9.547 1.00 27.11 129 ILE A C 1
ATOM 1026 O O . ILE A 1 129 ? 16.956 23.753 -9.182 1.00 27.57 129 ILE A O 1
ATOM 1031 N N . ALA A 1 130 ? 17.897 25.696 -9.806 1.00 29.05 130 ALA A N 1
ATOM 1032 C CA . ALA A 1 130 ? 19.235 25.170 -9.642 1.00 32.31 130 ALA A CA 1
ATOM 1033 C C . ALA A 1 130 ? 19.485 24.663 -8.209 1.00 35.88 130 ALA A C 1
ATOM 1034 O O . ALA A 1 130 ? 19.826 23.508 -7.975 1.00 36.95 130 ALA A O 1
ATOM 1036 N N . PRO A 1 131 ? 19.352 25.585 -7.230 1.00 38.21 131 PRO A N 1
ATOM 1037 C CA . PRO A 1 131 ? 19.614 25.270 -5.828 1.00 39.58 131 PRO A CA 1
ATOM 1038 C C . PRO A 1 131 ? 19.032 23.919 -5.384 1.00 40.18 131 PRO A C 1
ATOM 1039 O O . PRO A 1 131 ? 18.019 23.453 -5.881 1.00 41.56 131 PRO A O 1
ATOM 1043 N N . LEU A 1 153 ? 2.896 9.506 -14.308 1.00 41.77 153 LEU A N 1
ATOM 1044 C CA . LEU A 1 153 ? 1.819 10.250 -14.951 1.00 41.53 153 LEU A CA 1
ATOM 1045 C C . LEU A 1 153 ? 1.946 10.201 -16.470 1.00 41.41 153 LEU A C 1
ATOM 1046 O O . LEU A 1 153 ? 1.060 10.665 -17.189 1.00 41.78 153 LEU A O 1
ATOM 1051 N N . ASN A 1 154 ? 3.050 9.637 -16.952 1.00 41.29 154 ASN A N 1
ATOM 1052 C CA . ASN A 1 154 ? 3.299 9.532 -18.385 1.00 40.17 154 ASN A CA 1
ATOM 1053 C C . ASN A 1 154 ? 3.299 10.928 -19.006 1.00 38.49 154 ASN A C 1
ATOM 1054 O O . ASN A 1 154 ? 2.515 11.218 -19.910 1.00 39.48 154 ASN A O 1
ATOM 1059 N N . LEU A 1 155 ? 4.184 11.789 -18.512 1.00 35.75 155 LEU A N 1
ATOM 1060 C CA . LEU A 1 155 ? 4.283 13.156 -19.011 1.00 32.24 155 LEU A CA 1
ATOM 1061 C C . LEU A 1 155 ? 5.729 13.587 -19.238 1.00 30.69 155 LEU A C 1
ATOM 1062 O O . LEU A 1 155 ? 6.628 13.206 -18.488 1.00 31.39 155 LEU A O 1
ATOM 1067 N N . LYS A 1 156 ? 5.945 14.385 -20.279 1.00 28.55 156 LYS A N 1
ATOM 1068 C CA . LYS A 1 156 ? 7.278 14.890 -20.588 1.00 27.43 156 LYS A CA 1
ATOM 1069 C C . LYS A 1 156 ? 7.528 16.098 -19.689 1.00 26.19 156 LYS A C 1
ATOM 1070 O O . LYS A 1 156 ? 6.681 16.985 -19.571 1.00 25.24 156 LYS A O 1
ATOM 1076 N N . LEU A 1 157 ? 8.697 16.129 -19.062 1.00 25.42 157 LEU A N 1
ATOM 1077 C CA . LEU A 1 157 ? 9.053 17.196 -18.135 1.00 24.55 157 LEU A CA 1
ATOM 1078 C C . LEU A 1 157 ? 9.628 18.475 -18.743 1.00 24.45 157 LEU A C 1
ATOM 1079 O O . LEU A 1 157 ? 10.471 18.431 -19.636 1.00 25.11 157 LEU A O 1
ATOM 1084 N N . ILE A 1 158 ? 9.151 19.615 -18.251 1.00 22.72 158 ILE A N 1
ATOM 1085 C CA . ILE A 1 158 ? 9.635 20.923 -18.683 1.00 21.51 158 ILE A CA 1
ATOM 1086 C C . ILE A 1 158 ? 9.948 21.690 -17.401 1.00 21.22 158 ILE A C 1
ATOM 1087 O O . ILE A 1 158 ? 9.079 21.851 -16.543 1.00 20.90 158 ILE A O 1
ATOM 1092 N N . GLU A 1 159 ? 11.192 22.146 -17.267 1.00 21.23 159 GLU A N 1
ATOM 1093 C CA . GLU A 1 159 ? 11.631 22.887 -16.084 1.00 21.33 159 GLU A CA 1
ATOM 1094 C C . GLU A 1 159 ? 12.246 24.219 -16.512 1.00 21.33 159 GLU A C 1
ATOM 1095 O O . GLU A 1 159 ? 13.460 24.343 -16.657 1.00 20.44 159 GLU A O 1
ATOM 1101 N N . PRO A 1 160 ? 11.403 25.244 -16.695 1.00 20.97 160 PRO A N 1
ATOM 1102 C CA . PRO A 1 160 ? 11.792 26.593 -17.117 1.00 21.05 160 PRO A CA 1
ATOM 1103 C C . PRO A 1 160 ? 12.787 27.335 -16.227 1.00 18.87 160 PRO A C 1
ATOM 1104 O O . PRO A 1 160 ? 13.511 28.211 -16.701 1.00 20.57 160 PRO A O 1
ATOM 1108 N N . LEU A 1 161 ? 12.811 26.995 -14.943 1.00 17.60 161 LEU A N 1
ATOM 1109 C CA . LEU A 1 161 ? 13.681 27.676 -13.992 1.00 18.28 161 LEU A CA 1
ATOM 1110 C C . LEU A 1 161 ? 14.910 26.871 -13.590 1.00 18.56 161 LEU A C 1
ATOM 1111 O O . LEU A 1 161 ? 15.644 27.271 -12.688 1.00 19.58 161 LEU A O 1
ATOM 1116 N N . ARG A 1 162 ? 15.126 25.752 -14.272 1.00 20.48 162 ARG A N 1
ATOM 1117 C CA . ARG A 1 162 ? 16.233 24.841 -13.994 1.00 22.79 162 ARG A CA 1
ATOM 1118 C C . ARG A 1 162 ? 17.608 25.473 -13.793 1.00 22.65 162 ARG A C 1
ATOM 1119 O O . ARG A 1 162 ? 18.372 25.023 -12.942 1.00 23.80 162 ARG A O 1
ATOM 1127 N N . ASP A 1 163 ? 17.924 26.506 -14.569 1.00 22.38 163 ASP A N 1
ATOM 1128 C CA . ASP A 1 163 ? 19.236 27.141 -14.472 1.00 23.26 163 ASP A CA 1
ATOM 1129 C C . ASP A 1 163 ? 19.307 28.360 -13.561 1.00 23.02 163 ASP A C 1
ATOM 1130 O O . ASP A 1 163 ? 20.363 28.983 -13.446 1.00 25.64 163 ASP A O 1
ATOM 1135 N N . LEU A 1 164 ? 18.200 28.693 -12.907 1.00 22.39 164 LEU A N 1
ATOM 1136 C CA . LEU A 1 164 ? 18.152 29.858 -12.030 1.00 21.66 164 LEU A CA 1
ATOM 1137 C C . LEU A 1 164 ? 18.338 29.532 -10.558 1.00 21.86 164 LEU A C 1
ATOM 1138 O O . LEU A 1 164 ? 17.881 28.491 -10.079 1.00 22.90 164 LEU A O 1
ATOM 1143 N N . TYR A 1 165 ? 19.002 30.435 -9.840 1.00 22.26 165 TYR A N 1
ATOM 1144 C CA . TYR A 1 165 ? 19.214 30.271 -8.411 1.00 21.50 165 TYR A CA 1
ATOM 1145 C C . TYR A 1 165 ? 18.072 30.972 -7.680 1.00 23.10 165 TYR A C 1
ATOM 1146 O O . TYR A 1 165 ? 17.358 31.790 -8.268 1.00 21.26 165 TYR A O 1
ATOM 1155 N N . LYS A 1 166 ? 17.889 30.647 -6.408 1.00 24.54 166 LYS A N 1
ATOM 1156 C CA . LYS A 1 166 ? 16.801 31.210 -5.615 1.00 25.68 166 LYS A CA 1
ATOM 1157 C C . LYS A 1 166 ? 16.601 32.720 -5.718 1.00 26.33 166 LYS A C 1
ATOM 1158 O O . LYS A 1 166 ? 15.486 33.183 -5.958 1.00 26.54 166 LYS A O 1
ATOM 1164 N N . ASP A 1 167 ? 17.669 33.489 -5.541 1.00 24.94 167 ASP A N 1
ATOM 1165 C CA . ASP A 1 167 ? 17.566 34.941 -5.604 1.00 24.48 167 ASP A CA 1
ATOM 1166 C C . ASP A 1 167 ? 17.122 35.424 -6.981 1.00 22.22 167 ASP A C 1
ATOM 1167 O O . ASP A 1 167 ? 16.387 36.406 -7.098 1.00 22.56 167 ASP A O 1
ATOM 1172 N N . GLU A 1 168 ? 17.564 34.727 -8.020 1.00 20.79 168 GLU A N 1
ATOM 1173 C CA . GLU A 1 168 ? 17.205 35.090 -9.383 1.00 19.41 168 GLU A CA 1
ATOM 1174 C C . GLU A 1 168 ? 15.723 34.831 -9.643 1.00 19.37 168 GLU A C 1
ATOM 1175 O O . GLU A 1 168 ? 15.047 35.634 -10.287 1.00 19.31 168 GLU A O 1
ATOM 1181 N N . VAL A 1 169 ? 15.216 33.712 -9.139 1.00 19.87 169 VAL A N 1
ATOM 1182 C CA . VAL A 1 169 ? 13.811 33.381 -9.330 1.00 19.67 169 VAL A CA 1
ATOM 1183 C C . VAL A 1 169 ? 12.918 34.462 -8.718 1.00 18.73 169 VAL A C 1
ATOM 1184 O O . VAL A 1 169 ? 11.888 34.821 -9.288 1.00 18.72 169 VAL A O 1
ATOM 1188 N N . ARG A 1 170 ? 13.317 34.991 -7.566 1.00 19.50 170 ARG A N 1
ATOM 1189 C CA . ARG A 1 170 ? 12.544 36.039 -6.910 1.00 20.02 170 ARG A CA 1
ATOM 1190 C C . ARG A 1 170 ? 12.513 37.308 -7.758 1.00 20.54 170 ARG A C 1
ATOM 1191 O O . ARG A 1 170 ? 11.479 37.976 -7.852 1.00 20.46 170 ARG A O 1
ATOM 1199 N N . GLU A 1 171 ? 13.648 37.645 -8.366 1.00 20.12 171 GLU A N 1
ATOM 1200 C CA . GLU A 1 171 ? 13.733 38.830 -9.214 1.00 21.34 171 GLU A CA 1
ATOM 1201 C C . GLU A 1 171 ? 12.836 38.629 -10.429 1.00 19.58 171 GLU A C 1
ATOM 1202 O O . GLU A 1 171 ? 12.137 39.547 -10.858 1.00 20.63 171 GLU A O 1
ATOM 1208 N N . LEU A 1 172 ? 12.862 37.419 -10.978 1.00 19.53 172 LEU A N 1
ATOM 1209 C CA . LEU A 1 172 ? 12.040 37.089 -12.136 1.00 17.75 172 LEU A CA 1
ATOM 1210 C C . LEU A 1 172 ? 10.556 37.152 -11.783 1.00 18.22 172 LEU A C 1
ATOM 1211 O O . LEU A 1 172 ? 9.748 37.681 -12.551 1.00 18.08 172 LEU A O 1
ATOM 1216 N N . ALA A 1 173 ? 10.196 36.619 -10.619 1.00 17.66 173 ALA A N 1
ATOM 1217 C CA . ALA A 1 173 ? 8.804 36.632 -10.188 1.00 18.73 173 ALA A CA 1
ATOM 1218 C C . ALA A 1 173 ? 8.290 38.068 -10.117 1.00 17.66 173 ALA A C 1
ATOM 1219 O O . ALA A 1 173 ? 7.167 38.356 -10.531 1.00 18.28 173 ALA A O 1
ATOM 1221 N N . LYS A 1 174 ? 9.117 38.970 -9.593 1.00 19.10 174 LYS A N 1
ATOM 1222 C CA . LYS A 1 174 ? 8.724 40.368 -9.488 1.00 20.08 174 LYS A CA 1
ATOM 1223 C C . LYS A 1 174 ? 8.546 40.958 -10.885 1.00 19.86 174 LYS A C 1
ATOM 1224 O O . LYS A 1 174 ? 7.571 41.659 -11.149 1.00 20.74 174 LYS A O 1
ATOM 1230 N N . PHE A 1 175 ? 9.487 40.658 -11.776 1.00 19.24 175 PHE A N 1
ATOM 1231 C CA . PHE A 1 175 ? 9.434 41.152 -13.149 1.00 19.25 175 PHE A CA 1
ATOM 1232 C C . PHE A 1 175 ? 8.169 40.678 -13.872 1.00 20.36 175 PHE A C 1
ATOM 1233 O O . PHE A 1 175 ? 7.605 41.402 -14.696 1.00 21.39 175 PHE A O 1
ATOM 1241 N N . LEU A 1 176 ? 7.729 39.460 -13.560 1.00 19.77 176 LEU A N 1
ATOM 1242 C CA . LEU A 1 176 ? 6.539 38.875 -14.174 1.00 19.73 176 LEU A CA 1
ATOM 1243 C C . LEU A 1 176 ? 5.231 39.393 -13.584 1.00 19.36 176 LEU A C 1
ATOM 1244 O O . LEU A 1 176 ? 4.148 38.987 -14.016 1.00 21.65 176 LEU A O 1
ATOM 1249 N N . GLY A 1 177 ? 5.330 40.275 -12.594 1.00 19.12 177 GLY A N 1
ATOM 1250 C CA . GLY A 1 177 ? 4.137 40.847 -11.996 1.00 19.68 177 GLY A CA 1
ATOM 1251 C C . GLY A 1 177 ? 3.485 40.058 -10.878 1.00 20.07 177 GLY A C 1
ATOM 1252 O O . GLY A 1 177 ? 2.345 40.340 -10.516 1.00 21.66 177 GLY A O 1
ATOM 1253 N N . LEU A 1 178 ? 4.180 39.067 -10.331 1.00 18.53 178 LEU A N 1
ATOM 1254 C CA . LEU A 1 178 ? 3.600 38.305 -9.235 1.00 18.18 178 LEU A CA 1
ATOM 1255 C C . LEU A 1 178 ? 3.584 39.192 -7.996 1.00 19.45 178 LEU A C 1
ATOM 1256 O O . LEU A 1 178 ? 4.425 40.082 -7.842 1.00 20.37 178 LEU A O 1
ATOM 1261 N N . PRO A 1 179 ? 2.622 38.968 -7.094 1.00 19.65 179 PRO A N 1
ATOM 1262 C CA . PRO A 1 179 ? 2.543 39.785 -5.884 1.00 21.00 179 PRO A CA 1
ATOM 1263 C C . PRO A 1 179 ? 3.708 39.580 -4.927 1.00 20.84 179 PRO A C 1
ATOM 1264 O O . PRO A 1 179 ? 4.289 38.495 -4.856 1.00 19.29 179 PRO A O 1
ATOM 1268 N N . GLU A 1 180 ? 4.038 40.638 -4.195 1.00 22.88 180 GLU A N 1
ATOM 1269 C CA . GLU A 1 180 ? 5.116 40.614 -3.219 1.00 23.29 180 GLU A CA 1
ATOM 1270 C C . GLU A 1 180 ? 4.811 39.551 -2.168 1.00 22.08 180 GLU A C 1
ATOM 1271 O O . GLU A 1 180 ? 5.720 38.948 -1.603 1.00 22.41 180 GLU A O 1
ATOM 1277 N N . LYS A 1 181 ? 3.525 39.320 -1.921 1.00 23.08 181 LYS A N 1
ATOM 1278 C CA . LYS A 1 181 ? 3.105 38.323 -0.945 1.00 24.52 181 LYS A CA 1
ATOM 1279 C C . LYS A 1 181 ? 3.619 36.945 -1.358 1.00 23.60 181 LYS A C 1
ATOM 1280 O O . LYS A 1 181 ? 3.732 36.041 -0.529 1.00 25.29 181 LYS A O 1
ATOM 1286 N N . ILE A 1 182 ? 3.929 36.784 -2.643 1.00 22.35 182 ILE A N 1
ATOM 1287 C CA . ILE A 1 182 ? 4.454 35.518 -3.127 1.00 21.00 182 ILE A CA 1
ATOM 1288 C C . ILE A 1 182 ? 5.976 35.548 -3.282 1.00 21.52 182 ILE A C 1
ATOM 1289 O O . ILE A 1 182 ? 6.662 34.710 -2.703 1.00 21.72 182 ILE A O 1
ATOM 1294 N N . TYR A 1 183 ? 6.519 36.520 -4.017 1.00 21.42 183 TYR A N 1
ATOM 1295 C CA . TYR A 1 183 ? 7.966 36.532 -4.210 1.00 21.53 183 TYR A CA 1
ATOM 1296 C C . TYR A 1 183 ? 8.811 36.819 -2.968 1.00 22.63 183 TYR A C 1
ATOM 1297 O O . TYR A 1 183 ? 10.008 36.538 -2.961 1.00 25.08 183 TYR A O 1
ATOM 1306 N N . ASN A 1 184 ? 8.191 37.352 -1.918 1.00 23.26 184 ASN A N 1
ATOM 1307 C CA . ASN A 1 184 ? 8.900 37.628 -0.666 1.00 23.91 184 ASN A CA 1
ATOM 1308 C C . ASN A 1 184 ? 8.345 36.785 0.485 1.00 24.01 184 ASN A C 1
ATOM 1309 O O . ASN A 1 184 ? 8.631 37.048 1.651 1.00 24.57 184 ASN A O 1
ATOM 1314 N N . ARG A 1 185 ? 7.559 35.766 0.159 1.00 23.90 185 ARG A N 1
ATOM 1315 C CA . ARG A 1 185 ? 6.957 34.918 1.183 1.00 23.50 185 ARG A CA 1
ATOM 1316 C C . ARG A 1 185 ? 7.946 34.083 1.979 1.00 23.32 185 ARG A C 1
ATOM 1317 O O . ARG A 1 185 ? 9.018 33.720 1.492 1.00 22.97 185 ARG A O 1
ATOM 1325 N N . MET A 1 186 ? 7.565 33.773 3.213 1.00 21.85 186 MET A N 1
ATOM 1326 C CA . MET A 1 186 ? 8.383 32.924 4.058 1.00 21.10 186 MET A CA 1
ATOM 1327 C C . MET A 1 186 ? 8.069 31.514 3.568 1.00 21.74 186 MET A C 1
ATOM 1328 O O . MET A 1 186 ? 6.937 31.227 3.170 1.00 23.58 186 MET A O 1
ATOM 1333 N N . PRO A 1 187 ? 9.066 30.621 3.566 1.00 19.26 187 PRO A N 1
ATOM 1334 C CA . PRO A 1 187 ? 8.801 29.256 3.105 1.00 20.48 187 PRO A CA 1
ATOM 1335 C C . PRO A 1 187 ? 7.766 28.567 3.987 1.00 18.72 187 PRO A C 1
ATOM 1336 O O . PRO A 1 187 ? 7.686 28.827 5.185 1.00 19.24 187 PRO A O 1
ATOM 1340 N N . PHE A 1 188 ? 6.975 27.690 3.373 1.00 18.49 188 PHE A N 1
ATOM 1341 C CA . PHE A 1 188 ? 5.903 26.946 4.047 1.00 18.86 188 PHE A CA 1
ATOM 1342 C C . PHE A 1 188 ? 5.907 25.518 3.518 1.00 18.70 188 PHE A C 1
ATOM 1343 O O . PHE A 1 188 ? 5.969 25.272 2.331 1.00 20.53 188 PHE A O 1
ATOM 1351 N N . PRO A 1 189 ? 5.970 24.574 4.456 1.00 19.49 189 PRO A N 1
ATOM 1352 C CA . PRO A 1 189 ? 6.038 23.137 4.109 1.00 20.27 189 PRO A CA 1
ATOM 1353 C C . PRO A 1 189 ? 4.845 22.569 3.257 1.00 19.04 189 PRO A C 1
ATOM 1354 O O . PRO A 1 189 ? 3.706 23.003 3.370 1.00 19.45 189 PRO A O 1
ATOM 1358 N N . GLY A 1 190 ? 5.167 21.595 2.406 1.00 20.61 190 GLY A N 1
ATOM 1359 C CA . GLY A 1 190 ? 4.161 20.954 1.575 1.00 20.23 190 GLY A CA 1
ATOM 1360 C C . GLY A 1 190 ? 3.051 20.375 2.435 1.00 19.30 190 GLY A C 1
ATOM 1361 O O . GLY A 1 190 ? 1.879 20.537 2.100 1.00 21.14 190 GLY A O 1
ATOM 1362 N N . PRO A 1 191 ? 3.381 19.672 3.535 1.00 19.12 191 PRO A N 1
ATOM 1363 C CA . PRO A 1 191 ? 2.337 19.107 4.402 1.00 18.86 191 PRO A CA 1
ATOM 1364 C C . PRO A 1 191 ? 1.645 20.191 5.233 1.00 18.02 191 PRO A C 1
ATOM 1365 O O . PRO A 1 191 ? 0.732 19.913 6.016 1.00 17.70 191 PRO A O 1
ATOM 1369 N N . GLY A 1 192 ? 2.110 21.426 5.063 1.00 16.50 192 GLY A N 1
ATOM 1370 C CA . GLY A 1 192 ? 1.506 22.561 5.741 1.00 16.47 192 GLY A CA 1
ATOM 1371 C C . GLY A 1 192 ? 1.329 22.462 7.240 1.00 15.59 192 GLY A C 1
ATOM 1372 O O . GLY A 1 192 ? 2.214 21.990 7.954 1.00 15.75 192 GLY A O 1
ATOM 1373 N N . LEU A 1 193 ? 0.172 22.911 7.719 1.00 15.56 193 LEU A N 1
ATOM 1374 C CA . LEU A 1 193 ? -0.110 22.912 9.146 1.00 15.66 193 LEU A CA 1
ATOM 1375 C C . LEU A 1 193 ? -0.138 21.539 9.803 1.00 13.61 193 LEU A C 1
ATOM 1376 O O . LEU A 1 193 ? -0.116 21.439 11.028 1.00 14.99 193 LEU A O 1
ATOM 1381 N N . ALA A 1 194 ? -0.179 20.478 9.000 1.00 15.48 194 ALA A N 1
ATOM 1382 C CA . ALA A 1 194 ? -0.200 19.141 9.574 1.00 15.02 194 ALA A CA 1
ATOM 1383 C C . ALA A 1 194 ? 1.075 18.854 10.373 1.00 15.19 194 ALA A C 1
ATOM 1384 O O . ALA A 1 194 ? 1.046 18.082 11.331 1.00 15.68 194 ALA A O 1
ATOM 1386 N N . VAL A 1 195 ? 2.192 19.468 9.986 1.00 13.88 195 VAL A N 1
ATOM 1387 C CA . VAL A 1 195 ? 3.437 19.255 10.724 1.00 15.40 195 VAL A CA 1
ATOM 1388 C C . VAL A 1 195 ? 3.585 20.282 11.841 1.00 14.90 195 VAL A C 1
ATOM 1389 O O . VAL A 1 195 ? 4.576 20.282 12.570 1.00 16.15 195 VAL A O 1
ATOM 1393 N N . ARG A 1 196 ? 2.573 21.138 11.972 1.00 14.77 196 ARG A N 1
ATOM 1394 C CA . ARG A 1 196 ? 2.539 22.182 12.993 1.00 14.65 196 ARG A CA 1
ATOM 1395 C C . ARG A 1 196 ? 1.632 21.751 14.147 1.00 15.31 196 ARG A C 1
ATOM 1396 O O . ARG A 1 196 ? 1.292 22.541 15.027 1.00 16.02 196 ARG A O 1
ATOM 1404 N N . VAL A 1 197 ? 1.224 20.485 14.116 1.00 16.33 197 VAL A N 1
ATOM 1405 C CA . VAL A 1 197 ? 0.397 19.892 15.154 1.00 16.84 197 VAL A CA 1
ATOM 1406 C C . VAL A 1 197 ? 1.131 18.633 15.593 1.00 16.38 197 VAL A C 1
ATOM 1407 O O . VAL A 1 197 ? 1.352 17.729 14.781 1.00 18.14 197 VAL A O 1
ATOM 1411 N N . ILE A 1 198 ? 1.526 18.578 16.859 1.00 16.14 198 ILE A N 1
ATOM 1412 C CA . ILE A 1 198 ? 2.224 17.403 17.358 1.00 19.42 198 ILE A CA 1
ATOM 1413 C C . ILE A 1 198 ? 1.191 16.320 17.610 1.00 19.75 198 ILE A C 1
ATOM 1414 O O . ILE A 1 198 ? 0.192 16.541 18.300 1.00 21.39 198 ILE A O 1
ATOM 1419 N N . GLY A 1 199 ? 1.427 15.149 17.032 1.00 18.54 199 GLY A N 1
ATOM 1420 C CA . GLY A 1 199 ? 0.497 14.053 17.220 1.00 19.48 199 GLY A CA 1
ATOM 1421 C C . GLY A 1 199 ? -0.551 13.974 16.128 1.00 17.67 199 GLY A C 1
ATOM 1422 O O . GLY A 1 199 ? -0.344 14.457 15.016 1.00 16.77 199 GLY A O 1
ATOM 1423 N N . GLU A 1 200 ? -1.690 13.369 16.458 1.00 19.15 200 GLU A N 1
ATOM 1424 C CA . GLU A 1 200 ? -2.771 13.192 15.499 1.00 18.27 200 GLU A CA 1
ATOM 1425 C C . GLU A 1 200 ? -3.354 14.500 14.992 1.00 18.24 200 GLU A C 1
ATOM 1426 O O . GLU A 1 200 ? -3.693 15.391 15.772 1.00 20.01 200 GLU A O 1
ATOM 1432 N N . VAL A 1 201 ? -3.477 14.591 13.674 1.00 17.22 201 VAL A N 1
ATOM 1433 C CA . VAL A 1 201 ? -4.027 15.771 13.026 1.00 19.14 201 VAL A CA 1
ATOM 1434 C C . VAL A 1 201 ? -5.544 15.652 12.934 1.00 20.34 201 VAL A C 1
ATOM 1435 O O . VAL A 1 201 ? -6.068 14.727 12.311 1.00 24.34 201 VAL A O 1
ATOM 1439 N N . THR A 1 202 ? -6.242 16.582 13.573 1.00 19.12 202 THR A N 1
ATOM 1440 C CA . THR A 1 202 ? -7.700 16.611 13.556 1.00 19.91 202 THR A CA 1
ATOM 1441 C C . THR A 1 202 ? -8.127 17.995 13.091 1.00 20.21 202 THR A C 1
ATOM 1442 O O . THR A 1 202 ? -7.351 18.949 13.159 1.00 19.35 202 THR A O 1
ATOM 1446 N N . PRO A 1 203 ? -9.367 18.131 12.609 1.00 20.10 203 PRO A N 1
ATOM 1447 C CA . PRO A 1 203 ? -9.842 19.437 12.146 1.00 20.02 203 PRO A CA 1
ATOM 1448 C C . PRO A 1 203 ? -9.757 20.518 13.225 1.00 20.66 203 PRO A C 1
ATOM 1449 O O . PRO A 1 203 ? -9.383 21.660 12.938 1.00 19.90 203 PRO A O 1
ATOM 1453 N N . GLU A 1 204 ? -10.089 20.153 14.459 1.00 20.92 204 GLU A N 1
ATOM 1454 C CA . GLU A 1 204 ? -10.050 21.092 15.579 1.00 21.68 204 GLU A CA 1
ATOM 1455 C C . GLU A 1 204 ? -8.632 21.586 15.857 1.00 20.13 204 GLU A C 1
ATOM 1456 O O . GLU A 1 204 ? -8.415 22.780 16.055 1.00 20.97 204 GLU A O 1
ATOM 1462 N N . LYS A 1 205 ? -7.666 20.673 15.886 1.00 18.57 205 LYS A N 1
ATOM 1463 C CA . LYS A 1 205 ? -6.281 21.058 16.134 1.00 17.57 205 LYS A CA 1
ATOM 1464 C C . LYS A 1 205 ? -5.764 21.950 15.013 1.00 16.57 205 LYS A C 1
ATOM 1465 O O . LYS A 1 205 ? -5.037 22.912 15.263 1.00 16.22 205 LYS A O 1
ATOM 1471 N N . ILE A 1 206 ? -6.135 21.644 13.775 1.00 15.67 206 ILE A N 1
ATOM 1472 C CA . ILE A 1 206 ? -5.706 22.454 12.649 1.00 15.86 206 ILE A CA 1
ATOM 1473 C C . ILE A 1 206 ? -6.343 23.843 12.729 1.00 16.00 206 ILE A C 1
ATOM 1474 O O . ILE A 1 206 ? -5.700 24.846 12.420 1.00 16.37 206 ILE A O 1
ATOM 1479 N N . ARG A 1 207 ? -7.602 23.906 13.152 1.00 16.73 207 ARG A N 1
ATOM 1480 C CA . ARG A 1 207 ? -8.281 25.189 13.281 1.00 17.28 207 ARG A CA 1
ATOM 1481 C C . ARG A 1 207 ? -7.554 26.058 14.306 1.00 15.07 207 ARG A C 1
ATOM 1482 O O . ARG A 1 207 ? -7.310 27.241 14.065 1.00 16.10 207 ARG A O 1
ATOM 1490 N N . ILE A 1 208 ? -7.220 25.474 15.449 1.00 15.27 208 ILE A N 1
ATOM 1491 C CA . ILE A 1 208 ? -6.529 26.208 16.499 1.00 15.42 208 ILE A CA 1
ATOM 1492 C C . ILE A 1 208 ? -5.162 26.701 16.043 1.00 16.01 208 ILE A C 1
ATOM 1493 O O . ILE A 1 208 ? -4.833 27.879 16.213 1.00 16.65 208 ILE A O 1
ATOM 1498 N N . VAL A 1 209 ? -4.358 25.822 15.454 1.00 14.79 209 VAL A N 1
ATOM 1499 C CA . VAL A 1 209 ? -3.038 26.255 15.030 1.00 14.39 209 VAL A CA 1
ATOM 1500 C C . VAL A 1 209 ? -3.116 27.239 13.865 1.00 14.29 209 VAL A C 1
ATOM 1501 O O . VAL A 1 209 ? -2.255 28.107 13.730 1.00 14.75 209 VAL A O 1
ATOM 1505 N N . ARG A 1 210 ? -4.149 27.132 13.033 1.00 14.63 210 ARG A N 1
ATOM 1506 C CA . ARG A 1 210 ? -4.299 28.062 11.917 1.00 14.43 210 ARG A CA 1
ATOM 1507 C C . ARG A 1 210 ? -4.514 29.480 12.454 1.00 14.82 210 ARG A C 1
ATOM 1508 O O . ARG A 1 210 ? -3.911 30.448 11.969 1.00 15.58 210 ARG A O 1
ATOM 1516 N N . GLU A 1 211 ? -5.370 29.600 13.461 1.00 15.40 211 GLU A N 1
ATOM 1517 C CA . GLU A 1 211 ? -5.636 30.904 14.049 1.00 16.09 211 GLU A CA 1
ATOM 1518 C C . GLU A 1 211 ? -4.418 31.426 14.800 1.00 16.38 211 GLU A C 1
ATOM 1519 O O . GLU A 1 211 ? -4.106 32.612 14.731 1.00 16.78 211 GLU A O 1
ATOM 1525 N N . ALA A 1 212 ? -3.712 30.544 15.503 1.00 14.67 212 ALA A N 1
ATOM 1526 C CA . ALA A 1 212 ? -2.533 30.967 16.250 1.00 14.36 212 ALA A CA 1
ATOM 1527 C C . ALA A 1 212 ? -1.444 31.414 15.288 1.00 15.11 212 ALA A C 1
ATOM 1528 O O . ALA A 1 212 ? -0.716 32.372 15.551 1.00 14.58 212 ALA A O 1
ATOM 1530 N N . ASN A 1 213 ? -1.333 30.716 14.164 1.00 15.75 213 ASN A N 1
ATOM 1531 C CA . ASN A 1 213 ? -0.339 31.053 13.164 1.00 14.15 213 ASN A CA 1
ATOM 1532 C C . ASN A 1 213 ? -0.621 32.433 12.578 1.00 15.11 213 ASN A C 1
ATOM 1533 O O . ASN A 1 213 ? 0.307 33.215 12.335 1.00 16.04 213 ASN A O 1
ATOM 1538 N N . ALA A 1 214 ? -1.896 32.725 12.338 1.00 15.73 214 ALA A N 1
ATOM 1539 C CA . ALA A 1 214 ? -2.271 34.022 11.788 1.00 16.37 214 ALA A CA 1
ATOM 1540 C C . ALA A 1 214 ? -1.865 35.131 12.754 1.00 16.41 214 ALA A C 1
ATOM 1541 O O . ALA A 1 214 ? -1.363 36.168 12.332 1.00 18.20 214 ALA A O 1
ATOM 1543 N N . ILE A 1 215 ? -2.071 34.909 14.047 1.00 15.10 215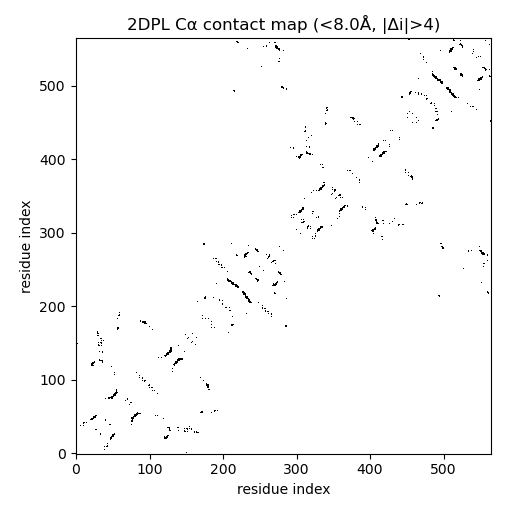 ILE A N 1
ATOM 1544 C CA . ILE A 1 215 ? -1.699 35.907 15.041 1.00 16.32 215 ILE A CA 1
ATOM 1545 C C . ILE A 1 215 ? -0.190 36.137 15.030 1.00 16.77 215 ILE A C 1
ATOM 1546 O O . ILE A 1 215 ? 0.269 37.281 15.062 1.00 17.21 215 ILE A O 1
ATOM 1551 N N . VAL A 1 216 ? 0.592 35.064 14.967 1.00 15.26 216 VAL A N 1
ATOM 1552 C CA . VAL A 1 216 ? 2.041 35.207 14.949 1.00 15.98 216 VAL A CA 1
ATOM 1553 C C . VAL A 1 216 ? 2.471 36.033 13.744 1.00 17.21 216 VAL A C 1
ATOM 1554 O O . VAL A 1 216 ? 3.236 36.988 13.882 1.00 18.19 216 VAL A O 1
ATOM 1558 N N . GLU A 1 217 ? 1.979 35.680 12.563 1.00 18.28 217 GLU A N 1
ATOM 1559 C CA . GLU A 1 217 ? 2.346 36.423 11.363 1.00 18.91 217 GLU A CA 1
ATOM 1560 C C . GLU A 1 217 ? 1.878 37.873 11.428 1.00 18.74 217 GLU A C 1
ATOM 1561 O O . GLU A 1 217 ? 2.595 38.778 10.994 1.00 21.03 217 GLU A O 1
ATOM 1567 N N . GLU A 1 218 ? 0.690 38.096 11.975 1.00 18.30 218 GLU A N 1
ATOM 1568 C CA . GLU A 1 218 ? 0.152 39.447 12.099 1.00 19.91 218 GLU A CA 1
ATOM 1569 C C . GLU A 1 218 ? 0.998 40.320 13.019 1.00 20.16 218 GLU A C 1
ATOM 1570 O O . GLU A 1 218 ? 1.207 41.501 12.738 1.00 20.78 218 GLU A O 1
ATOM 1576 N N . GLU A 1 219 ? 1.486 39.752 14.118 1.00 17.56 219 GLU A N 1
ATOM 1577 C CA . GLU A 1 219 ? 2.285 40.535 15.052 1.00 17.28 219 GLU A CA 1
ATOM 1578 C C . GLU A 1 219 ? 3.685 40.800 14.518 1.00 18.35 219 GLU A C 1
ATOM 1579 O O . GLU A 1 219 ? 4.255 41.869 14.755 1.00 19.04 219 GLU A O 1
ATOM 1585 N N . VAL A 1 220 ? 4.243 39.835 13.795 1.00 19.37 220 VAL A N 1
ATOM 1586 C CA . VAL A 1 220 ? 5.561 40.008 13.203 1.00 21.23 220 VAL A CA 1
ATOM 1587 C C . VAL A 1 220 ? 5.470 41.138 12.169 1.00 22.82 220 VAL A C 1
ATOM 1588 O O . VAL A 1 220 ? 6.359 41.987 12.086 1.00 24.24 220 VAL A O 1
ATOM 1592 N N . GLU A 1 221 ? 4.378 41.159 11.406 1.00 23.30 221 GLU A N 1
ATOM 1593 C CA . GLU A 1 221 ? 4.156 42.188 10.390 1.00 25.34 221 GLU A CA 1
ATOM 1594 C C . GLU A 1 221 ? 3.902 43.549 11.027 1.00 25.20 221 GLU A C 1
ATOM 1595 O O . GLU A 1 221 ? 4.402 44.572 10.554 1.00 26.80 221 GLU A O 1
ATOM 1601 N N . ARG A 1 222 ? 3.111 43.557 12.093 1.00 24.57 222 ARG A N 1
ATOM 1602 C CA . ARG A 1 222 ? 2.770 44.792 12.785 1.00 23.04 222 ARG A CA 1
ATOM 1603 C C . ARG A 1 222 ? 4.013 45.502 13.308 1.00 24.66 222 ARG A C 1
ATOM 1604 O O . ARG A 1 222 ? 4.056 46.735 13.369 1.00 26.29 222 ARG A O 1
ATOM 1612 N N . ALA A 1 223 ? 5.023 44.721 13.679 1.00 23.06 223 ALA A N 1
ATOM 1613 C CA . ALA A 1 223 ? 6.269 45.260 14.217 1.00 24.22 223 ALA A CA 1
ATOM 1614 C C . ALA A 1 223 ? 7.324 45.483 13.142 1.00 24.14 223 ALA A C 1
ATOM 1615 O O . ALA A 1 223 ? 8.457 45.859 13.448 1.00 25.28 223 ALA A O 1
ATOM 1617 N N . GLY A 1 224 ? 6.954 45.246 11.889 1.00 23.66 224 GLY A N 1
ATOM 1618 C CA . GLY A 1 224 ? 7.887 45.439 10.791 1.00 25.10 224 GLY A CA 1
ATOM 1619 C C . GLY A 1 224 ? 9.068 44.486 10.779 1.00 25.66 224 GLY A C 1
ATOM 1620 O O . GLY A 1 224 ? 10.115 44.789 10.206 1.00 27.60 224 GLY A O 1
ATOM 1621 N N . LEU A 1 225 ? 8.906 43.327 11.409 1.00 24.90 225 LEU A N 1
ATOM 1622 C CA . LEU A 1 225 ? 9.974 42.336 11.453 1.00 24.66 225 LEU A CA 1
ATOM 1623 C C . LEU A 1 225 ? 9.958 41.510 10.166 1.00 23.00 225 LEU A C 1
ATOM 1624 O O . LEU A 1 225 ? 8.902 41.301 9.566 1.00 23.64 225 LEU A O 1
ATOM 1629 N N . ARG A 1 226 ? 11.130 41.049 9.742 1.00 25.06 226 ARG A N 1
ATOM 1630 C CA . ARG A 1 226 ? 11.240 40.244 8.527 1.00 25.76 226 ARG A CA 1
ATOM 1631 C C . ARG A 1 226 ? 12.082 38.988 8.749 1.00 25.04 226 ARG A C 1
ATOM 1632 O O . ARG A 1 226 ? 13.158 38.832 8.174 1.00 26.58 226 ARG A O 1
ATOM 1640 N N . PRO A 1 227 ? 11.592 38.067 9.590 1.00 21.45 227 PRO A N 1
ATOM 1641 C CA . PRO A 1 227 ? 12.297 36.818 9.894 1.00 20.54 227 PRO A CA 1
ATOM 1642 C C . PRO A 1 227 ? 12.265 35.819 8.736 1.00 19.57 227 PRO A C 1
ATOM 1643 O O . PRO A 1 227 ? 11.504 35.989 7.788 1.00 21.23 227 PRO A O 1
ATOM 1647 N N . TRP A 1 228 ? 13.105 34.791 8.811 1.00 18.09 228 TRP A N 1
ATOM 1648 C CA . TRP A 1 228 ? 13.146 33.740 7.793 1.00 18.29 228 TRP A CA 1
ATOM 1649 C C . TRP A 1 228 ? 11.815 32.982 7.841 1.00 17.80 228 TRP A C 1
ATOM 1650 O O . TRP A 1 228 ? 11.189 32.725 6.814 1.00 17.35 228 TRP A O 1
ATOM 1661 N N . GLN A 1 229 ? 11.398 32.623 9.050 1.00 16.33 229 GLN A N 1
ATOM 1662 C CA . GLN A 1 229 ? 10.132 31.935 9.274 1.00 16.18 229 GLN A CA 1
ATOM 1663 C C . GLN A 1 229 ? 9.569 32.371 10.620 1.00 13.90 229 GLN A C 1
ATOM 1664 O O . GLN A 1 229 ? 10.317 32.680 11.553 1.00 16.37 229 GLN A O 1
ATOM 1670 N N . ALA A 1 230 ? 8.247 32.400 10.711 1.00 14.55 230 ALA A N 1
ATOM 1671 C CA . ALA A 1 230 ? 7.554 32.781 11.938 1.00 14.40 230 ALA A CA 1
ATOM 1672 C C . ALA A 1 230 ? 6.255 32.005 11.902 1.00 14.61 230 ALA A C 1
ATOM 1673 O O . ALA A 1 230 ? 5.454 32.177 10.984 1.00 16.59 230 ALA A O 1
ATOM 1675 N N . PHE A 1 231 ? 6.052 31.137 12.886 1.00 12.75 231 PHE A N 1
ATOM 1676 C CA . PHE A 1 231 ? 4.852 30.318 12.910 1.00 13.20 231 PHE A CA 1
ATOM 1677 C C . PHE A 1 231 ? 4.502 29.807 14.297 1.00 12.68 231 PHE A C 1
ATOM 1678 O O . PHE A 1 231 ? 5.233 30.039 15.261 1.00 14.02 231 PHE A O 1
ATOM 1686 N N . ALA A 1 232 ? 3.356 29.139 14.391 1.00 14.23 232 ALA A N 1
ATOM 1687 C CA . ALA A 1 232 ? 2.873 28.573 15.641 1.00 13.53 232 ALA A CA 1
ATOM 1688 C C . ALA A 1 232 ? 2.759 27.059 15.514 1.00 13.62 232 ALA A C 1
ATOM 1689 O O . ALA A 1 232 ? 2.536 26.544 14.414 1.00 14.29 232 ALA A O 1
ATOM 1691 N N . VAL A 1 233 ? 2.922 26.368 16.640 1.00 13.35 233 VAL A N 1
ATOM 1692 C CA . VAL A 1 233 ? 2.839 24.908 16.709 1.00 14.25 233 VAL A CA 1
ATOM 1693 C C . VAL A 1 233 ? 1.980 24.497 17.906 1.00 13.81 233 VAL A C 1
ATOM 1694 O O . VAL A 1 233 ? 2.141 25.023 19.007 1.00 14.70 233 VAL A O 1
ATOM 1698 N N . LEU A 1 234 ? 1.041 23.579 17.689 1.00 14.42 234 LEU A N 1
ATOM 1699 C CA . LEU A 1 234 ? 0.202 23.092 18.779 1.00 15.49 234 LEU A CA 1
ATOM 1700 C C . LEU A 1 234 ? 0.965 21.911 19.382 1.00 16.61 234 LEU A C 1
ATOM 1701 O O . LEU A 1 234 ? 1.132 20.878 18.737 1.00 17.49 234 LEU A O 1
ATOM 1706 N N . LEU A 1 235 ? 1.429 22.070 20.618 1.00 15.96 235 LEU A N 1
ATOM 1707 C CA . LEU A 1 235 ? 2.233 21.046 21.282 1.00 18.35 235 LEU A CA 1
ATOM 1708 C C . LEU A 1 235 ? 1.530 19.797 21.785 1.00 21.70 235 LEU A C 1
ATOM 1709 O O . LEU A 1 235 ? 2.154 18.740 21.873 1.00 23.42 235 LEU A O 1
ATOM 1714 N N . GLY A 1 236 ? 0.254 19.916 22.132 1.00 22.72 236 GLY A N 1
ATOM 1715 C CA . GLY A 1 236 ? -0.475 18.764 22.635 1.00 24.75 236 GLY A CA 1
ATOM 1716 C C . GLY A 1 236 ? -0.447 18.703 24.152 1.00 27.31 236 GLY A C 1
ATOM 1717 O O . GLY A 1 236 ? -1.140 17.888 24.765 1.00 30.14 236 GLY A O 1
ATOM 1718 N N . VAL A 1 237 ? 0.362 19.565 24.760 1.00 26.51 237 VAL A N 1
ATOM 1719 C CA . VAL A 1 237 ? 0.485 19.632 26.213 1.00 26.33 237 VAL A CA 1
ATOM 1720 C C . VAL A 1 237 ? -0.693 20.426 26.766 1.00 26.11 237 VAL A C 1
ATOM 1721 O O . VAL A 1 237 ? -0.995 21.516 26.279 1.00 25.02 237 VAL A O 1
ATOM 1725 N N . LYS A 1 238 ? -1.355 19.885 27.784 1.00 25.35 238 LYS A N 1
ATOM 1726 C CA . LYS A 1 238 ? -2.507 20.554 28.374 1.00 26.26 238 LYS A CA 1
ATOM 1727 C C . LYS A 1 238 ? -2.199 21.270 29.680 1.00 26.31 238 LYS A C 1
ATOM 1728 O O . LYS A 1 238 ? -1.384 20.813 30.480 1.00 28.03 238 LYS A O 1
ATOM 1734 N N . THR A 1 239 ? -2.867 22.401 29.884 1.00 25.17 239 THR A N 1
ATOM 1735 C CA . THR A 1 239 ? -2.694 23.210 31.082 1.00 26.19 239 THR A CA 1
ATOM 1736 C C . THR A 1 239 ? -4.083 23.555 31.617 1.00 26.52 239 THR A C 1
ATOM 1737 O O . THR A 1 239 ? -5.048 23.586 30.857 1.00 26.07 239 THR A O 1
ATOM 1741 N N . VAL A 1 240 ? -4.188 23.807 32.918 1.00 27.07 240 VAL A N 1
ATOM 1742 C CA . VAL A 1 240 ? -5.492 24.113 33.514 1.00 28.76 240 VAL A CA 1
ATOM 1743 C C . VAL A 1 240 ? -5.833 25.595 33.417 1.00 29.60 240 VAL A C 1
ATOM 1744 O O . VAL A 1 240 ? -5.194 26.470 33.995 1.00 30.42 240 VAL A O 1
ATOM 1748 N N . GLY A 1 241 ? -6.870 25.874 32.617 1.00 30.59 241 GLY A N 1
ATOM 1749 C CA . GLY A 1 241 ? -7.344 27.233 32.534 1.00 32.92 241 GLY A CA 1
ATOM 1750 C C . GLY A 1 241 ? -8.768 27.359 33.075 1.00 35.31 241 GLY A C 1
ATOM 1751 O O . GLY A 1 241 ? -9.259 26.544 33.846 1.00 34.79 241 GLY A O 1
ATOM 1752 N N . VAL A 1 242 ? -9.421 28.454 32.672 1.00 38.07 242 VAL A N 1
ATOM 1753 C CA . VAL A 1 242 ? -10.807 28.664 33.041 1.00 41.02 242 VAL A CA 1
ATOM 1754 C C . VAL A 1 242 ? -11.560 29.244 31.848 1.00 42.71 242 VAL A C 1
ATOM 1755 O O . VAL A 1 242 ? -11.061 30.106 31.138 1.00 43.07 242 VAL A O 1
ATOM 1759 N N . GLN A 1 243 ? -12.774 28.725 31.592 1.00 44.96 243 GLN A N 1
ATOM 1760 C CA . GLN A 1 243 ? -13.493 29.247 30.432 1.00 47.06 243 GLN A CA 1
ATOM 1761 C C . GLN A 1 243 ? -14.632 30.184 30.843 1.00 48.12 243 GLN A C 1
ATOM 1762 O O . GLN A 1 243 ? -14.596 31.389 30.633 1.00 48.60 243 GLN A O 1
ATOM 1768 N N . GLY A 1 244 ? -15.697 29.582 31.403 1.00 48.69 244 GLY A N 1
ATOM 1769 C CA . GLY A 1 244 ? -16.783 30.411 31.917 1.00 49.24 244 GLY A CA 1
ATOM 1770 C C . GLY A 1 244 ? -16.465 30.910 33.325 1.00 49.48 244 GLY A C 1
ATOM 1771 O O . GLY A 1 244 ? -15.860 31.953 33.530 1.00 49.93 244 GLY A O 1
ATOM 1772 N N . ASP A 1 245 ? -16.946 30.140 34.314 1.00 49.73 245 ASP A N 1
ATOM 1773 C CA . ASP A 1 245 ? -16.511 30.367 35.684 1.00 49.66 245 ASP A CA 1
ATOM 1774 C C . ASP A 1 245 ? -16.140 29.039 36.340 1.00 48.73 245 ASP A C 1
ATOM 1775 O O . ASP A 1 245 ? -16.471 28.745 37.480 1.00 48.80 245 ASP A O 1
ATOM 1780 N N . ILE A 1 246 ? -15.469 28.201 35.528 1.00 47.27 246 ILE A N 1
ATOM 1781 C CA . ILE A 1 246 ? -15.008 26.912 36.019 1.00 45.79 246 ILE A CA 1
ATOM 1782 C C . ILE A 1 246 ? -13.735 26.478 35.288 1.00 44.27 246 ILE A C 1
ATOM 1783 O O . ILE A 1 246 ? -13.420 26.934 34.196 1.00 44.10 246 ILE A O 1
ATOM 1788 N N . ARG A 1 247 ? -12.974 25.593 35.956 1.00 42.70 247 ARG A N 1
ATOM 1789 C CA . ARG A 1 247 ? -11.711 25.151 35.385 1.00 41.21 247 ARG A CA 1
ATOM 1790 C C . ARG A 1 247 ? -11.920 24.224 34.185 1.00 39.61 247 ARG A C 1
ATOM 1791 O O . ARG A 1 247 ? -12.868 23.456 34.103 1.00 39.06 247 ARG A O 1
ATOM 1799 N N . ALA A 1 248 ? -11.004 24.362 33.213 1.00 36.99 248 ALA A N 1
ATOM 1800 C CA . ALA A 1 248 ? -11.041 23.503 32.041 1.00 35.29 248 ALA A CA 1
ATOM 1801 C C . ALA A 1 248 ? -9.646 23.337 31.445 1.00 34.22 248 ALA A C 1
ATOM 1802 O O . ALA A 1 248 ? -8.775 24.180 31.606 1.00 32.82 248 ALA A O 1
ATOM 1804 N N . TYR A 1 249 ? -9.422 22.219 30.763 1.00 32.64 249 TYR A N 1
ATOM 1805 C CA . TYR A 1 249 ? -8.127 21.954 30.154 1.00 32.20 249 TYR A CA 1
ATOM 1806 C C . TYR A 1 249 ? -7.968 22.803 28.907 1.00 29.77 249 TYR A C 1
ATOM 1807 O O . TYR A 1 249 ? -8.918 22.989 28.143 1.00 31.14 249 TYR A O 1
ATOM 1816 N N . LYS A 1 250 ? -6.762 23.323 28.709 1.00 27.08 250 LYS A N 1
ATOM 1817 C CA . LYS A 1 250 ? -6.471 24.153 27.551 1.00 24.23 250 LYS A CA 1
ATOM 1818 C C . LYS A 1 250 ? -5.192 23.686 26.872 1.00 21.79 250 LYS A C 1
ATOM 1819 O O . LYS A 1 250 ? -4.371 22.994 27.473 1.00 22.63 250 LYS A O 1
ATOM 1825 N N . GLU A 1 251 ? -5.030 24.081 25.617 1.00 20.91 251 GLU A N 1
ATOM 1826 C CA . GLU A 1 251 ? -3.860 23.700 24.839 1.00 20.87 251 GLU A CA 1
ATOM 1827 C C . GLU A 1 251 ? -2.671 24.618 25.071 1.00 18.82 251 GLU A C 1
ATOM 1828 O O . GLU A 1 251 ? -2.779 25.678 25.693 1.00 18.51 251 GLU A O 1
ATOM 1834 N N . THR A 1 252 ? -1.528 24.186 24.553 1.00 16.93 252 THR A N 1
ATOM 1835 C CA . THR A 1 252 ? -0.288 24.942 24.646 1.00 15.63 252 THR A CA 1
ATOM 1836 C C . THR A 1 252 ? 0.246 25.146 23.233 1.00 15.45 252 THR A C 1
ATOM 1837 O O . THR A 1 252 ? 0.331 24.205 22.438 1.00 15.98 252 THR A O 1
ATOM 1841 N N . ILE A 1 253 ? 0.593 26.388 22.928 1.00 15.09 253 ILE A N 1
ATOM 1842 C CA . ILE A 1 253 ? 1.133 26.756 21.630 1.00 14.48 253 ILE A CA 1
ATOM 1843 C C . ILE A 1 253 ? 2.595 27.154 21.774 1.00 13.96 253 ILE A C 1
ATOM 1844 O O . ILE A 1 253 ? 2.965 27.815 22.741 1.00 15.20 253 ILE A O 1
ATOM 1849 N N . ALA A 1 254 ? 3.429 26.713 20.838 1.00 13.16 254 ALA A N 1
ATOM 1850 C CA . ALA A 1 254 ? 4.823 27.133 20.821 1.00 12.98 254 ALA A CA 1
ATOM 1851 C C . ALA A 1 254 ? 4.949 28.082 19.624 1.00 13.31 254 ALA A C 1
ATOM 1852 O O . ALA A 1 254 ? 4.375 27.845 18.557 1.00 14.56 254 ALA A O 1
ATOM 1854 N N . VAL A 1 255 ? 5.671 29.179 19.825 1.00 13.18 255 VAL A N 1
ATOM 1855 C CA . VAL A 1 255 ? 5.900 30.166 18.779 1.00 13.41 255 VAL A CA 1
ATOM 1856 C C . VAL A 1 255 ? 7.341 29.994 18.306 1.00 12.37 255 VAL A C 1
ATOM 1857 O O . VAL A 1 255 ? 8.270 29.945 19.117 1.00 13.07 255 VAL A O 1
ATOM 1861 N N . ARG A 1 256 ? 7.505 29.876 16.995 1.00 12.01 256 ARG A N 1
ATOM 1862 C CA . ARG A 1 256 ? 8.814 29.672 16.390 1.00 12.58 256 ARG A CA 1
ATOM 1863 C C . ARG A 1 256 ? 9.109 30.809 15.430 1.00 12.86 256 ARG A C 1
ATOM 1864 O O . ARG A 1 256 ? 8.419 30.970 14.426 1.00 13.55 256 ARG A O 1
ATOM 1872 N N . ILE A 1 257 ? 10.125 31.602 15.755 1.00 13.01 257 ILE A N 1
ATOM 1873 C CA . ILE A 1 257 ? 10.527 32.727 14.912 1.00 12.96 257 ILE A CA 1
ATOM 1874 C C . ILE A 1 257 ? 12.043 32.658 14.800 1.00 13.03 257 ILE A C 1
ATOM 1875 O O . ILE A 1 257 ? 12.752 32.699 15.802 1.00 13.50 257 ILE A O 1
ATOM 1880 N N . VAL A 1 258 ? 12.536 32.536 13.574 1.00 14.49 258 VAL A N 1
ATOM 1881 C CA . VAL A 1 258 ? 13.969 32.423 13.367 1.00 14.53 258 VAL A CA 1
ATOM 1882 C C . VAL A 1 258 ? 14.486 33.340 12.283 1.00 15.37 258 VAL A C 1
ATOM 1883 O O . VAL A 1 258 ? 13.757 33.740 11.377 1.00 15.72 258 VAL A O 1
ATOM 1887 N N . GLU A 1 259 ? 15.762 33.674 12.406 1.00 15.48 259 GLU A N 1
ATOM 1888 C CA . GLU A 1 259 ? 16.444 34.499 11.428 1.00 16.44 259 GLU A CA 1
ATOM 1889 C C . GLU A 1 259 ? 17.425 33.569 10.750 1.00 16.51 259 GLU A C 1
ATOM 1890 O O . GLU A 1 259 ? 18.015 32.692 11.394 1.00 17.51 259 GLU A O 1
ATOM 1896 N N . SER A 1 260 ? 17.601 33.749 9.451 1.00 16.68 260 SER A N 1
ATOM 1897 C CA . SER A 1 260 ? 18.491 32.877 8.713 1.00 18.71 260 SER A CA 1
ATOM 1898 C C . SER A 1 260 ? 18.743 33.440 7.335 1.00 20.77 260 SER A C 1
ATOM 1899 O O . SER A 1 260 ? 17.914 34.168 6.791 1.00 22.16 260 SER A O 1
ATOM 1902 N N . ILE A 1 261 ? 19.898 33.096 6.779 1.00 20.98 261 ILE A N 1
ATOM 1903 C CA . ILE A 1 261 ? 20.264 33.538 5.446 1.00 22.77 261 ILE A CA 1
ATOM 1904 C C . ILE A 1 261 ? 19.509 32.686 4.431 1.00 22.22 261 ILE A C 1
ATOM 1905 O O . ILE A 1 261 ? 18.829 33.207 3.546 1.00 24.84 261 ILE A O 1
ATOM 1910 N N . ASP A 1 262 ? 19.614 31.370 4.582 1.00 21.59 262 ASP A N 1
ATOM 1911 C CA . ASP A 1 262 ? 18.973 30.440 3.663 1.00 21.20 262 ASP A CA 1
ATOM 1912 C C . ASP A 1 262 ? 18.567 29.124 4.321 1.00 21.08 262 ASP A C 1
ATOM 1913 O O . ASP A 1 262 ? 18.344 28.129 3.631 1.00 22.72 262 ASP A O 1
ATOM 1918 N N . GLY A 1 263 ? 18.477 29.115 5.647 1.00 19.63 263 GLY A N 1
ATOM 1919 C CA . GLY A 1 263 ? 18.095 27.903 6.351 1.00 20.35 263 GLY A CA 1
ATOM 1920 C C . GLY A 1 263 ? 19.227 26.957 6.731 1.00 19.43 263 GLY A C 1
ATOM 1921 O O . GLY A 1 263 ? 19.001 26.013 7.486 1.00 22.53 263 GLY A O 1
ATOM 1922 N N . MET A 1 264 ? 20.438 27.191 6.225 1.00 18.51 264 MET A N 1
ATOM 1923 C CA . MET A 1 264 ? 21.574 26.319 6.539 1.00 19.13 264 MET A CA 1
ATOM 1924 C C . MET A 1 264 ? 21.742 26.222 8.054 1.00 19.26 264 MET A C 1
ATOM 1925 O O . MET A 1 264 ? 21.973 25.142 8.604 1.00 20.41 264 MET A O 1
ATOM 1930 N N . THR A 1 265 ? 21.662 27.372 8.710 1.00 17.25 265 THR A N 1
ATOM 1931 C CA . THR A 1 265 ? 21.697 27.459 10.165 1.00 17.10 265 THR A CA 1
ATOM 1932 C C . THR A 1 265 ? 20.654 28.537 10.435 1.00 15.58 265 THR A C 1
ATOM 1933 O O . THR A 1 265 ? 20.248 29.251 9.516 1.00 17.31 265 THR A O 1
ATOM 1937 N N . ALA A 1 266 ? 20.205 28.653 11.674 1.00 15.16 266 ALA A N 1
ATOM 1938 C CA . ALA A 1 266 ? 19.218 29.670 12.001 1.00 15.68 266 ALA A CA 1
ATOM 1939 C C . ALA A 1 266 ? 19.287 29.984 13.473 1.00 15.89 266 ALA A C 1
ATOM 1940 O O . ALA A 1 266 ? 19.628 29.131 14.287 1.00 16.38 266 ALA A O 1
ATOM 1942 N N . ASN A 1 267 ? 18.979 31.222 13.820 1.00 16.42 267 ASN A N 1
ATOM 1943 C CA . ASN A 1 267 ? 18.972 31.586 15.218 1.00 16.00 267 ASN A CA 1
ATOM 1944 C C . ASN A 1 267 ? 17.562 31.935 15.647 1.00 14.76 267 ASN A C 1
ATOM 1945 O O . ASN A 1 267 ? 16.778 32.481 14.865 1.00 15.39 267 ASN A O 1
ATOM 1950 N N . ALA A 1 268 ? 17.232 31.571 16.880 1.00 15.05 268 ALA A N 1
ATOM 1951 C CA . ALA A 1 268 ? 15.944 31.945 17.432 1.00 14.63 268 ALA A CA 1
ATOM 1952 C C . ALA A 1 268 ? 16.079 33.471 17.458 1.00 14.51 268 ALA A C 1
ATOM 1953 O O . ALA A 1 268 ? 17.115 34.010 17.863 1.00 16.04 268 ALA A O 1
ATOM 1955 N N . MET A 1 269 ? 15.046 34.167 17.013 1.00 14.13 269 MET A N 1
ATOM 1956 C CA . MET A 1 269 ? 15.101 35.619 16.952 1.00 15.26 269 MET A CA 1
ATOM 1957 C C . MET A 1 269 ? 14.895 36.324 18.280 1.00 16.76 269 MET A C 1
ATOM 1958 O O . MET A 1 269 ? 14.090 35.903 19.106 1.00 17.22 269 MET A O 1
ATOM 1963 N N . ASN A 1 270 ? 15.658 37.391 18.488 1.00 16.30 270 ASN A N 1
ATOM 1964 C CA . ASN A 1 270 ? 15.514 38.205 19.685 1.00 17.85 270 ASN A CA 1
ATOM 1965 C C . ASN A 1 270 ? 14.370 39.161 19.338 1.00 19.29 270 ASN A C 1
ATOM 1966 O O . ASN A 1 270 ? 14.584 40.265 18.837 1.00 21.43 270 ASN A O 1
ATOM 1971 N N . VAL A 1 271 ? 13.149 38.693 19.574 1.00 17.73 271 VAL A N 1
ATOM 1972 C CA . VAL A 1 271 ? 11.932 39.442 19.286 1.00 18.92 271 VAL A CA 1
ATOM 1973 C C . VAL A 1 271 ? 11.650 40.457 20.388 1.00 18.89 271 VAL A C 1
ATOM 1974 O O . VAL A 1 271 ? 11.730 40.131 21.568 1.00 20.23 271 VAL A O 1
ATOM 1978 N N . PRO A 1 272 ? 11.309 41.706 20.014 1.00 19.24 272 PRO A N 1
ATOM 1979 C CA . PRO A 1 272 ? 11.028 42.704 21.052 1.00 19.04 272 PRO A CA 1
ATOM 1980 C C . PRO A 1 272 ? 10.003 42.142 22.023 1.00 18.64 272 PRO A C 1
ATOM 1981 O O . PRO A 1 272 ? 9.018 41.530 21.613 1.00 17.89 272 PRO A O 1
ATOM 1985 N N . TRP A 1 273 ? 10.232 42.353 23.312 1.00 18.06 273 TRP A N 1
ATOM 1986 C CA . TRP A 1 273 ? 9.338 41.829 24.330 1.00 17.84 273 TRP A CA 1
ATOM 1987 C C . TRP A 1 273 ? 7.876 42.189 24.103 1.00 18.85 273 TRP A C 1
ATOM 1988 O O . TRP A 1 273 ? 6.993 41.352 24.279 1.00 18.68 273 TRP A O 1
ATOM 1999 N N . GLU A 1 274 ? 7.610 43.427 23.707 1.00 19.36 274 GLU A N 1
ATOM 2000 C CA . GLU A 1 274 ? 6.235 43.852 23.478 1.00 21.09 274 GLU A CA 1
ATOM 2001 C C . GLU A 1 274 ? 5.540 42.998 22.419 1.00 19.14 274 GLU A C 1
ATOM 2002 O O . GLU A 1 274 ? 4.338 42.740 22.507 1.00 20.08 274 GLU A O 1
ATOM 2008 N N . VAL A 1 275 ? 6.297 42.563 21.417 1.00 18.68 275 VAL A N 1
ATOM 2009 C CA . VAL A 1 275 ? 5.743 41.733 20.356 1.00 17.97 275 VAL A CA 1
ATOM 2010 C C . VAL A 1 275 ? 5.375 40.352 20.903 1.00 16.17 275 VAL A C 1
ATOM 2011 O O . VAL A 1 275 ? 4.304 39.818 20.596 1.00 16.36 275 VAL A O 1
ATOM 2015 N N . LEU A 1 276 ? 6.256 39.778 21.718 1.00 15.97 276 LEU A N 1
ATOM 2016 C CA . LEU A 1 276 ? 5.971 38.480 22.316 1.00 15.83 276 LEU A CA 1
ATOM 2017 C C . LEU A 1 276 ? 4.764 38.604 23.244 1.00 17.60 276 LEU A C 1
ATOM 2018 O O . LEU A 1 276 ? 3.922 37.713 23.292 1.00 16.27 276 LEU A O 1
ATOM 2023 N N . GLN A 1 277 ? 4.662 39.716 23.972 1.00 16.54 277 GLN A N 1
ATOM 2024 C CA . GLN A 1 277 ? 3.528 39.913 24.871 1.00 17.27 277 GLN A CA 1
ATOM 2025 C C . GLN A 1 277 ? 2.215 39.969 24.091 1.00 16.11 277 GLN A C 1
ATOM 2026 O O . GLN A 1 277 ? 1.207 39.401 24.519 1.00 17.90 277 GLN A O 1
ATOM 2032 N N . ARG A 1 278 ? 2.223 40.664 22.957 1.00 15.93 278 ARG A N 1
ATOM 2033 C CA . ARG A 1 278 ? 1.026 40.771 22.124 1.00 17.07 278 ARG A CA 1
ATOM 2034 C C . ARG A 1 278 ? 0.615 39.396 21.612 1.00 14.83 278 ARG A C 1
ATOM 2035 O O . ARG A 1 278 ? -0.567 39.060 21.586 1.00 17.67 278 ARG A O 1
ATOM 2043 N N . ILE A 1 279 ? 1.600 38.612 21.185 1.00 15.88 279 ILE A N 1
ATOM 2044 C CA . ILE A 1 279 ? 1.316 37.281 20.680 1.00 15.79 279 ILE A CA 1
ATOM 2045 C C . ILE A 1 279 ? 0.688 36.420 21.772 1.00 15.12 279 ILE A C 1
ATOM 2046 O O . ILE A 1 279 ? -0.348 35.791 21.561 1.00 15.18 279 ILE A O 1
ATOM 2051 N N . ALA A 1 280 ? 1.294 36.415 22.953 1.00 15.12 280 ALA A N 1
ATOM 2052 C CA . ALA A 1 280 ? 0.762 35.611 24.044 1.00 16.32 280 ALA A CA 1
ATOM 2053 C C . ALA A 1 280 ? -0.634 36.067 24.451 1.00 16.34 280 ALA A C 1
ATOM 2054 O O . ALA A 1 280 ? -1.523 35.245 24.667 1.00 17.12 280 ALA A O 1
ATOM 2056 N N . PHE A 1 281 ? -0.823 37.379 24.559 1.00 16.51 281 PHE A N 1
ATOM 2057 C CA . PHE A 1 281 ? -2.121 37.921 24.941 1.00 17.75 281 PHE A CA 1
ATOM 2058 C C . PHE A 1 281 ? -3.209 37.595 23.929 1.00 16.34 281 PHE A C 1
ATOM 2059 O O . PHE A 1 281 ? -4.293 37.137 24.297 1.00 17.93 281 PHE A O 1
ATOM 2067 N N . ARG A 1 282 ? -2.928 37.841 22.657 1.00 16.29 282 ARG A N 1
ATOM 2068 C CA . ARG A 1 282 ? -3.921 37.580 21.628 1.00 17.39 282 ARG A CA 1
ATOM 2069 C C . ARG A 1 282 ? -4.260 36.106 21.467 1.00 17.27 282 ARG A C 1
ATOM 2070 O O . ARG A 1 282 ? -5.423 35.754 21.308 1.00 18.24 282 ARG A O 1
ATOM 2078 N N . ILE A 1 283 ? -3.260 35.234 21.509 1.00 17.38 283 ILE A N 1
ATOM 2079 C CA . ILE A 1 283 ? -3.552 33.821 21.361 1.00 17.49 283 ILE A CA 1
ATOM 2080 C C . ILE A 1 283 ? -4.464 33.314 22.474 1.00 17.70 283 ILE A C 1
ATOM 2081 O O . ILE A 1 283 ? -5.474 32.668 22.202 1.00 17.89 283 ILE A O 1
ATOM 2086 N N . THR A 1 284 ? -4.138 33.622 23.725 1.00 17.78 284 THR A N 1
ATOM 2087 C CA . THR A 1 284 ? -4.968 33.140 24.819 1.00 19.07 284 THR A CA 1
ATOM 2088 C C . THR A 1 284 ? -6.315 33.844 24.954 1.00 20.20 284 THR A C 1
ATOM 2089 O O . THR A 1 284 ? -7.261 33.266 25.484 1.00 23.35 284 THR A O 1
ATOM 2093 N N . SER A 1 285 ? -6.420 35.077 24.472 1.00 20.86 285 SER A N 1
ATOM 2094 C CA . SER A 1 285 ? -7.692 35.784 24.581 1.00 22.06 285 SER A CA 1
ATOM 2095 C C . SER A 1 285 ? -8.609 35.526 23.381 1.00 21.86 285 SER A C 1
ATOM 2096 O O . SER A 1 285 ? -9.821 35.364 23.542 1.00 24.44 285 SER A O 1
ATOM 2099 N N . GLU A 1 286 ? -8.033 35.468 22.184 1.00 19.80 286 GLU A N 1
ATOM 2100 C CA . GLU A 1 286 ? -8.815 35.243 20.971 1.00 20.12 286 GLU A CA 1
ATOM 2101 C C . GLU A 1 286 ? -9.058 33.771 20.643 1.00 19.61 286 GLU A C 1
ATOM 2102 O O . GLU A 1 286 ? -9.968 33.445 19.882 1.00 21.44 286 GLU A O 1
ATOM 2108 N N . ILE A 1 287 ? -8.238 32.886 21.202 1.00 19.37 287 ILE A N 1
ATOM 2109 C CA . ILE A 1 287 ? -8.392 31.450 20.987 1.00 20.17 287 ILE A CA 1
ATOM 2110 C C . ILE A 1 287 ? -8.505 30.846 22.383 1.00 21.58 287 ILE A C 1
ATOM 2111 O O . ILE A 1 287 ? -7.532 30.337 22.932 1.00 21.14 287 ILE A O 1
ATOM 2116 N N . PRO A 1 288 ? -9.703 30.912 22.980 1.00 23.12 288 PRO A N 1
ATOM 2117 C CA . PRO A 1 288 ? -10.000 30.397 24.320 1.00 24.02 288 PRO A CA 1
ATOM 2118 C C . PRO A 1 288 ? -9.518 28.982 24.594 1.00 22.55 288 PRO A C 1
ATOM 2119 O O . PRO A 1 288 ? -9.286 28.612 25.746 1.00 24.77 288 PRO A O 1
ATOM 2123 N N . GLU A 1 289 ? -9.370 28.193 23.536 1.00 21.21 289 GLU A N 1
ATOM 2124 C CA . GLU A 1 289 ? -8.922 26.817 23.688 1.00 20.97 289 GLU A CA 1
ATOM 2125 C C . GLU A 1 289 ? -7.446 26.720 24.065 1.00 19.53 289 GLU A C 1
ATOM 2126 O O . GLU A 1 289 ? -6.987 25.666 24.488 1.00 21.22 289 GLU A O 1
ATOM 2132 N N . VAL A 1 290 ? -6.710 27.819 23.912 1.00 18.68 290 VAL A N 1
ATOM 2133 C CA . VAL A 1 290 ? -5.285 27.836 24.236 1.00 18.49 290 VAL A CA 1
ATOM 2134 C C . VAL A 1 290 ? -5.062 28.549 25.564 1.00 17.15 290 VAL A C 1
ATOM 2135 O O . VAL A 1 290 ? -5.535 29.673 25.756 1.00 19.49 290 VAL A O 1
ATOM 2139 N N . GLY A 1 291 ? -4.331 27.900 26.467 1.00 17.37 291 GLY A N 1
ATOM 2140 C CA . GLY A 1 291 ? -4.082 28.481 27.773 1.00 17.35 291 GLY A CA 1
ATOM 2141 C C . GLY A 1 291 ? -2.652 28.878 28.082 1.00 16.53 291 GLY A C 1
ATOM 2142 O O . GLY A 1 291 ? -2.411 29.531 29.092 1.00 18.54 291 GLY A O 1
ATOM 2143 N N . ARG A 1 292 ? -1.703 28.490 27.234 1.00 16.59 292 ARG A N 1
ATOM 2144 C CA . ARG A 1 292 ? -0.306 28.836 27.461 1.00 16.13 292 ARG A CA 1
ATOM 2145 C C . ARG A 1 292 ? 0.441 28.967 26.145 1.00 14.32 292 ARG A C 1
ATOM 2146 O O . ARG A 1 292 ? 0.197 28.212 25.194 1.00 14.66 292 ARG A O 1
ATOM 2154 N N . VAL A 1 293 ? 1.354 29.935 26.101 1.00 14.39 293 VAL A N 1
ATOM 2155 C CA . VAL A 1 293 ? 2.160 30.191 24.920 1.00 13.97 293 VAL A CA 1
ATOM 2156 C C . VAL A 1 293 ? 3.634 30.191 25.319 1.00 12.92 293 VAL A C 1
ATOM 2157 O O . VAL A 1 293 ? 4.034 30.853 26.282 1.00 14.53 293 VAL A O 1
ATOM 2161 N N . LEU A 1 294 ? 4.428 29.418 24.586 1.00 12.86 294 LEU A N 1
ATOM 2162 C CA . LEU A 1 294 ? 5.863 29.300 24.831 1.00 13.47 294 LEU A CA 1
ATOM 2163 C C . LEU A 1 294 ? 6.604 29.763 23.591 1.00 13.53 294 LEU A C 1
ATOM 2164 O O . LEU A 1 294 ? 6.134 29.557 22.475 1.00 16.44 294 LEU A O 1
ATOM 2169 N N . TYR A 1 295 ? 7.758 30.391 23.788 1.00 12.62 295 TYR A N 1
ATOM 2170 C CA . TYR A 1 295 ? 8.564 30.862 22.673 1.00 11.78 295 TYR A CA 1
ATOM 2171 C C . TYR A 1 295 ? 9.833 30.017 22.562 1.00 11.36 295 TYR A C 1
ATOM 2172 O O . TYR A 1 295 ? 10.567 29.866 23.527 1.00 13.02 295 TYR A O 1
ATOM 2181 N N . ASP A 1 296 ? 10.081 29.470 21.379 1.00 12.10 296 ASP A N 1
ATOM 2182 C CA . ASP A 1 296 ? 11.263 28.635 21.162 1.00 12.04 296 ASP A CA 1
ATOM 2183 C C . ASP A 1 296 ? 12.528 29.498 21.159 1.00 12.10 296 ASP A C 1
ATOM 2184 O O . ASP A 1 296 ? 12.641 30.445 20.373 1.00 13.51 296 ASP A O 1
ATOM 2189 N N . ILE A 1 297 ? 13.475 29.170 22.035 1.00 13.30 297 ILE A N 1
ATOM 2190 C CA . ILE A 1 297 ? 14.730 29.913 22.106 1.00 14.54 297 ILE A CA 1
ATOM 2191 C C . ILE A 1 297 ? 15.929 29.061 21.664 1.00 14.96 297 ILE A C 1
ATOM 2192 O O . ILE A 1 297 ? 17.079 29.385 21.966 1.00 17.17 297 ILE A O 1
ATOM 2197 N N . THR A 1 298 ? 15.660 27.998 20.906 1.00 14.27 298 THR A N 1
ATOM 2198 C CA . THR A 1 298 ? 16.712 27.084 20.446 1.00 15.05 298 THR A CA 1
ATOM 2199 C C . THR A 1 298 ? 17.176 27.370 19.023 1.00 13.71 298 THR A C 1
ATOM 2200 O O . THR A 1 298 ? 16.364 27.477 18.105 1.00 14.46 298 THR A O 1
ATOM 2204 N N . ASN A 1 299 ? 18.486 27.464 18.833 1.00 14.45 299 ASN A N 1
ATOM 2205 C CA . ASN A 1 299 ? 19.031 27.706 17.502 1.00 14.48 299 ASN A CA 1
ATOM 2206 C C . ASN A 1 299 ? 19.148 26.407 16.714 1.00 13.79 299 ASN A C 1
ATOM 2207 O O . ASN A 1 299 ? 18.949 25.311 17.248 1.00 14.69 299 ASN A O 1
ATOM 2212 N N . LYS A 1 300 ? 19.480 26.565 15.435 1.00 13.95 300 LYS A N 1
ATOM 2213 C CA . LYS A 1 300 ? 19.741 25.457 14.513 1.00 14.57 300 LYS A CA 1
ATOM 2214 C C . LYS A 1 300 ? 21.175 25.646 13.993 1.00 15.21 300 LYS A C 1
ATOM 2215 O O . LYS A 1 300 ? 21.448 26.607 13.274 1.00 15.88 300 LYS A O 1
ATOM 2221 N N . PRO A 1 301 ? 22.121 24.779 14.393 1.00 15.47 301 PRO A N 1
ATOM 2222 C CA . PRO A 1 301 ? 21.995 23.631 15.298 1.00 15.98 301 PRO A CA 1
ATOM 2223 C C . PRO A 1 301 ? 21.837 24.183 16.712 1.00 16.27 301 PRO A C 1
ATOM 2224 O O . PRO A 1 301 ? 22.101 25.366 16.947 1.00 16.23 301 PRO A O 1
ATOM 2228 N N . PRO A 1 302 ? 21.482 23.333 17.686 1.00 16.23 302 PRO A N 1
ATOM 2229 C CA . PRO A 1 302 ? 21.229 21.894 17.576 1.00 16.88 302 PRO A CA 1
ATOM 2230 C C . PRO A 1 302 ? 19.859 21.447 17.085 1.00 16.67 302 PRO A C 1
ATOM 2231 O O . PRO A 1 302 ? 19.698 20.303 16.662 1.00 18.33 302 PRO A O 1
ATOM 2235 N N . ALA A 1 303 ? 18.879 22.340 17.126 1.00 15.82 303 ALA A N 1
ATOM 2236 C CA . ALA A 1 303 ? 17.520 21.978 16.750 1.00 16.39 303 ALA A CA 1
ATOM 2237 C C . ALA A 1 303 ? 17.152 22.177 15.298 1.00 15.60 303 ALA A C 1
ATOM 2238 O O . ALA A 1 303 ? 17.870 22.822 14.541 1.00 16.36 303 ALA A O 1
ATOM 2240 N N . THR A 1 304 ? 16.027 21.581 14.913 1.00 15.36 304 THR A N 1
ATOM 2241 C CA . THR A 1 304 ? 15.488 21.777 13.578 1.00 15.54 304 THR A CA 1
ATOM 2242 C C . THR A 1 304 ? 14.602 23.027 13.725 1.00 14.34 304 THR A C 1
ATOM 2243 O O . THR A 1 304 ? 14.319 23.476 14.844 1.00 15.14 304 THR A O 1
ATOM 2247 N N . ILE A 1 305 ? 14.172 23.596 12.610 1.00 15.03 305 ILE A N 1
ATOM 2248 C CA . ILE A 1 305 ? 13.291 24.757 12.686 1.00 15.21 305 ILE A CA 1
ATOM 2249 C C . ILE A 1 305 ? 11.883 24.270 13.062 1.00 14.91 305 ILE A C 1
ATOM 2250 O O . ILE A 1 305 ? 11.284 24.775 14.009 1.00 14.55 305 ILE A O 1
ATOM 2255 N N . GLU A 1 306 ? 11.371 23.272 12.341 1.00 16.12 306 GLU A N 1
ATOM 2256 C CA . GLU A 1 306 ? 10.056 22.694 12.638 1.00 16.03 306 GLU A CA 1
ATOM 2257 C C . GLU A 1 306 ? 10.137 21.819 13.901 1.00 16.22 306 GLU A C 1
ATOM 2258 O O . GLU A 1 306 ? 11.227 21.555 14.420 1.00 16.86 306 GLU A O 1
ATOM 2264 N N . PHE A 1 307 ? 8.983 21.357 14.386 1.00 17.28 307 PHE A N 1
ATOM 2265 C CA . PHE A 1 307 ? 8.910 20.493 15.573 1.00 18.12 307 PHE A CA 1
ATOM 2266 C C . PHE A 1 307 ? 8.578 19.037 15.203 1.00 20.69 307 PHE A C 1
ATOM 2267 O O . PHE A 1 307 ? 7.580 18.487 15.681 1.00 25.28 307 PHE A O 1
ATOM 2275 N N . GLU A 1 308 ? 9.417 18.406 14.384 1.00 25.27 308 GLU A N 1
ATOM 2276 C CA . GLU A 1 308 ? 9.169 17.027 13.947 1.00 25.52 308 GLU A CA 1
ATOM 2277 C C . GLU A 1 308 ? 10.179 15.985 14.440 1.00 26.51 308 GLU A C 1
ATOM 2278 O O . GLU A 1 308 ? 11.004 16.304 15.321 1.00 23.74 308 GLU A O 1
ATOM 2285 N N . PHE B 1 6 ? 11.055 39.339 71.102 1.00 41.06 6 PHE B N 1
ATOM 2286 C CA . PHE B 1 6 ? 10.076 38.373 70.524 1.00 40.26 6 PHE B CA 1
ATOM 2287 C C . PHE B 1 6 ? 10.569 36.935 70.644 1.00 39.92 6 PHE B C 1
ATOM 2288 O O . PHE B 1 6 ? 9.813 36.039 71.019 1.00 39.32 6 PHE B O 1
ATOM 2296 N N . VAL B 1 7 ? 11.838 36.721 70.311 1.00 40.16 7 VAL B N 1
ATOM 2297 C CA . VAL B 1 7 ? 12.434 35.393 70.383 1.00 40.30 7 VAL B CA 1
ATOM 2298 C C . VAL B 1 7 ? 12.383 34.860 71.810 1.00 40.72 7 VAL B C 1
ATOM 2299 O O . VAL B 1 7 ? 11.958 33.731 72.045 1.00 40.74 7 VAL B O 1
ATOM 2303 N N . GLU B 1 8 ? 12.815 35.684 72.758 1.00 41.58 8 GLU B N 1
ATOM 2304 C CA . GLU B 1 8 ? 12.826 35.302 74.164 1.00 42.15 8 GLU B CA 1
ATOM 2305 C C . GLU B 1 8 ? 11.428 34.922 74.642 1.00 42.28 8 GLU B C 1
ATOM 2306 O O . GLU B 1 8 ? 11.264 34.000 75.441 1.00 42.13 8 GLU B O 1
ATOM 2312 N N . GLU B 1 9 ? 10.425 35.635 74.142 1.00 42.41 9 GLU B N 1
ATOM 2313 C CA . GLU B 1 9 ? 9.038 35.385 74.516 1.00 42.78 9 GLU B CA 1
ATOM 2314 C C . GLU B 1 9 ? 8.539 34.036 74.004 1.00 42.37 9 GLU B C 1
ATOM 2315 O O . GLU B 1 9 ? 8.044 33.214 74.776 1.00 42.14 9 GLU B O 1
ATOM 2321 N N . LYS B 1 10 ? 8.670 33.814 72.700 1.00 41.66 10 LYS B N 1
ATOM 2322 C CA . LYS B 1 10 ? 8.225 32.567 72.089 1.00 40.94 10 LYS B CA 1
ATOM 2323 C C . LYS B 1 10 ? 8.973 31.349 72.618 1.00 39.58 10 LYS B C 1
ATOM 2324 O O . LYS B 1 10 ? 8.362 30.322 72.912 1.00 39.33 10 LYS B O 1
ATOM 2330 N N . VAL B 1 11 ? 10.293 31.459 72.732 1.00 39.16 11 VAL B N 1
ATOM 2331 C CA . VAL B 1 11 ? 11.098 30.353 73.237 1.00 38.64 11 VAL B CA 1
ATOM 2332 C C . VAL B 1 11 ? 10.623 29.990 74.639 1.00 39.10 11 VAL B C 1
ATOM 2333 O O . VAL B 1 11 ? 10.659 28.828 75.042 1.00 38.52 11 VAL B O 1
ATOM 2337 N N . ARG B 1 12 ? 10.169 30.999 75.374 1.00 39.73 12 ARG B N 1
ATOM 2338 C CA . ARG B 1 12 ? 9.675 30.807 76.731 1.00 40.14 12 ARG B CA 1
ATOM 2339 C C . ARG B 1 12 ? 8.353 30.045 76.708 1.00 39.29 12 ARG B C 1
ATOM 2340 O O . ARG B 1 12 ? 8.131 29.142 77.514 1.00 39.59 12 ARG B O 1
ATOM 2348 N N . GLU B 1 13 ? 7.479 30.416 75.777 1.00 38.88 13 GLU B N 1
ATOM 2349 C CA . GLU B 1 13 ? 6.175 29.775 75.642 1.00 38.57 13 GLU B CA 1
ATOM 2350 C C . GLU B 1 13 ? 6.314 28.300 75.277 1.00 37.50 13 GLU B C 1
ATOM 2351 O O . GLU B 1 13 ? 5.646 27.440 75.852 1.00 36.93 13 GLU B O 1
ATOM 2357 N N . ILE B 1 14 ? 7.180 28.016 74.309 1.00 36.90 14 ILE B N 1
ATOM 2358 C CA . ILE B 1 14 ? 7.411 26.647 73.862 1.00 36.01 14 ILE B CA 1
ATOM 2359 C C . ILE B 1 14 ? 8.005 25.814 74.992 1.00 35.29 14 ILE B C 1
ATOM 2360 O O . ILE B 1 14 ? 7.590 24.680 75.231 1.00 34.26 14 ILE B O 1
ATOM 2365 N N . ARG B 1 15 ? 8.978 26.396 75.684 1.00 35.97 15 ARG B N 1
ATOM 2366 C CA . ARG B 1 15 ? 9.653 25.730 76.789 1.00 37.01 15 ARG B CA 1
ATOM 2367 C C . ARG B 1 15 ? 8.660 25.366 77.891 1.00 36.88 15 ARG B C 1
ATOM 2368 O O . ARG B 1 15 ? 8.792 24.327 78.539 1.00 37.54 15 ARG B O 1
ATOM 2376 N N . GLU B 1 16 ? 7.660 26.220 78.091 1.00 37.70 16 GLU B N 1
ATOM 2377 C CA . GLU B 1 16 ? 6.642 25.986 79.112 1.00 38.31 16 GLU B CA 1
ATOM 2378 C C . GLU B 1 16 ? 5.607 24.953 78.668 1.00 37.87 16 GLU B C 1
ATOM 2379 O O . GLU B 1 16 ? 5.077 24.204 79.487 1.00 38.79 16 GLU B O 1
ATOM 2385 N N . THR B 1 17 ? 5.324 24.917 77.371 1.00 37.10 17 THR B N 1
ATOM 2386 C CA . THR B 1 17 ? 4.342 23.983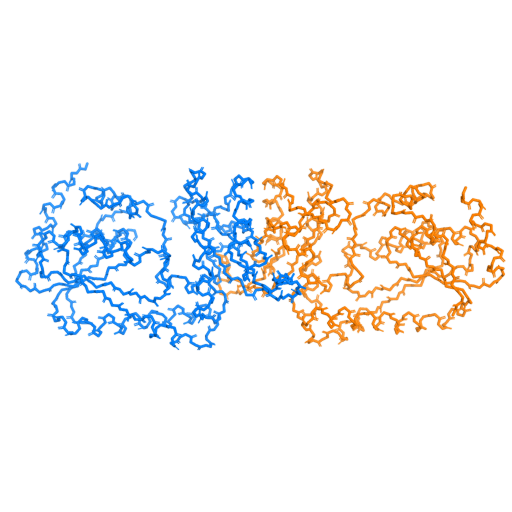 76.830 1.00 36.12 17 THR B CA 1
ATOM 2387 C C . THR B 1 17 ? 4.888 22.565 76.697 1.00 35.71 17 THR B C 1
ATOM 2388 O O . THR B 1 17 ? 4.206 21.595 77.022 1.00 36.04 17 THR B O 1
ATOM 2392 N N . VAL B 1 18 ? 6.121 22.451 76.215 1.00 34.80 18 VAL B N 1
ATOM 2393 C CA . VAL B 1 18 ? 6.749 21.150 76.022 1.00 33.90 18 VAL B CA 1
ATOM 2394 C C . VAL B 1 18 ? 7.240 20.519 77.319 1.00 33.93 18 VAL B C 1
ATOM 2395 O O . VAL B 1 18 ? 7.123 19.308 77.510 1.00 33.19 18 VAL B O 1
ATOM 2399 N N . GLY B 1 19 ? 7.790 21.341 78.206 1.00 34.23 19 GLY B N 1
ATOM 2400 C CA . GLY B 1 19 ? 8.302 20.816 79.457 1.00 34.47 19 GLY B CA 1
ATOM 2401 C C . GLY B 1 19 ? 9.525 19.963 79.176 1.00 34.81 19 GLY B C 1
ATOM 2402 O O . GLY B 1 19 ? 10.466 20.421 78.527 1.00 34.98 19 GLY B O 1
ATOM 2403 N N . ASP B 1 20 ? 9.514 18.721 79.648 1.00 35.57 20 ASP B N 1
ATOM 2404 C CA . ASP B 1 20 ? 10.644 17.824 79.432 1.00 35.71 20 ASP B CA 1
ATOM 2405 C C . ASP B 1 20 ? 10.325 16.753 78.393 1.00 35.23 20 ASP B C 1
ATOM 2406 O O . ASP B 1 20 ? 11.027 15.748 78.289 1.00 35.14 20 ASP B O 1
ATOM 2411 N N . SER B 1 21 ? 9.265 16.976 77.622 1.00 34.62 21 SER B N 1
ATOM 2412 C CA . SER B 1 21 ? 8.855 16.033 76.588 1.00 33.99 21 SER B CA 1
ATOM 2413 C C . SER B 1 21 ? 9.638 16.272 75.302 1.00 32.67 21 SER B C 1
ATOM 2414 O O . SER B 1 21 ? 10.359 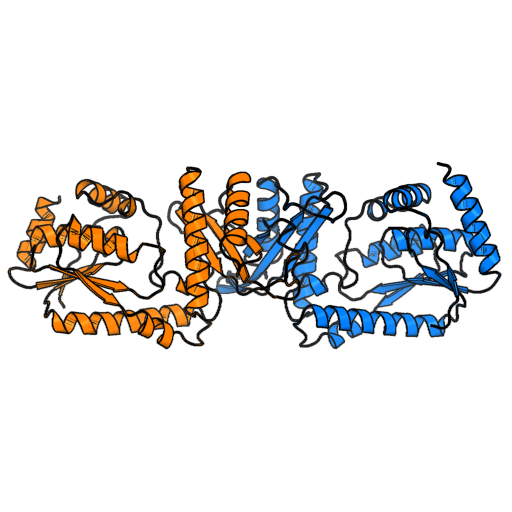17.261 75.176 1.00 32.41 21 SER B O 1
ATOM 2417 N N . LYS B 1 22 ? 9.495 15.355 74.352 1.00 31.78 22 LYS B N 1
ATOM 2418 C CA . LYS B 1 22 ? 10.171 15.481 73.068 1.00 31.22 22 LYS B CA 1
ATOM 2419 C C . LYS B 1 22 ? 9.202 16.067 72.053 1.00 29.78 22 LYS B C 1
ATOM 2420 O O . LYS B 1 22 ? 7.991 15.864 72.146 1.00 30.66 22 LYS B O 1
ATOM 2426 N N . ALA B 1 23 ? 9.741 16.806 71.092 1.00 28.61 23 ALA B N 1
ATOM 2427 C CA . ALA B 1 23 ? 8.931 17.408 70.047 1.00 27.69 23 ALA B CA 1
ATOM 2428 C C . ALA B 1 23 ? 9.532 17.026 68.703 1.00 26.91 23 ALA B C 1
ATOM 2429 O O . ALA B 1 23 ? 10.733 16.765 68.597 1.00 26.02 23 ALA B O 1
ATOM 2431 N N . ILE B 1 24 ? 8.689 16.988 67.680 1.00 26.46 24 ILE B N 1
ATOM 2432 C CA . ILE B 1 24 ? 9.133 16.630 66.345 1.00 26.57 24 ILE B CA 1
ATOM 2433 C C . ILE B 1 24 ? 8.688 17.697 65.354 1.00 26.51 24 ILE B C 1
ATOM 2434 O O . ILE B 1 24 ? 7.662 18.348 65.545 1.00 26.04 24 ILE B O 1
ATOM 2439 N N . ILE B 1 25 ? 9.474 17.886 64.301 1.00 25.22 25 ILE B N 1
ATOM 2440 C CA . ILE B 1 25 ? 9.138 18.865 63.278 1.00 25.77 25 ILE B CA 1
ATOM 2441 C C . ILE B 1 25 ? 9.629 18.384 61.922 1.00 25.98 25 ILE B C 1
ATOM 2442 O O . ILE B 1 25 ? 10.702 17.791 61.813 1.00 24.82 25 ILE B O 1
ATOM 2447 N N . ALA B 1 26 ? 8.824 18.623 60.892 1.00 26.10 26 ALA B N 1
ATOM 2448 C CA . ALA B 1 26 ? 9.185 18.228 59.539 1.00 26.82 26 ALA B CA 1
ATOM 2449 C C . ALA B 1 26 ? 9.928 19.377 58.873 1.00 26.69 26 ALA B C 1
ATOM 2450 O O . ALA B 1 26 ? 9.395 20.479 58.752 1.00 27.65 26 ALA B O 1
ATOM 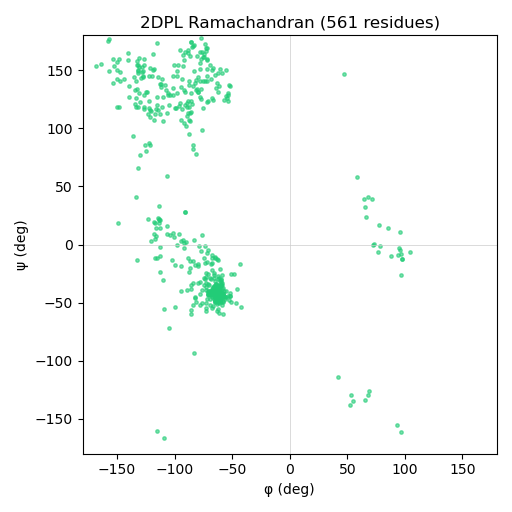2452 N N . LEU B 1 27 ? 11.166 19.125 58.461 1.00 27.86 27 LEU B N 1
ATOM 2453 C CA . LEU B 1 27 ? 11.964 20.148 57.796 1.00 29.61 27 LEU B CA 1
ATOM 2454 C C . LEU B 1 27 ? 11.802 20.020 56.291 1.00 31.78 27 LEU B C 1
ATOM 2455 O O . LEU B 1 27 ? 12.187 19.012 55.702 1.00 32.93 27 LEU B O 1
ATOM 2460 N N . SER B 1 28 ? 11.233 21.049 55.674 1.00 33.56 28 SER B N 1
ATOM 2461 C CA . SER B 1 28 ? 11.007 21.049 54.236 1.00 34.74 28 SER B CA 1
ATOM 2462 C C . SER B 1 28 ? 12.043 21.901 53.517 1.00 35.17 28 SER B C 1
ATOM 2463 O O . SER B 1 28 ? 12.179 21.827 52.295 1.00 36.50 28 SER B O 1
ATOM 2466 N N . GLY B 1 29 ? 12.774 22.702 54.285 1.00 34.21 29 GLY B N 1
ATOM 2467 C CA . GLY B 1 29 ? 13.776 23.577 53.706 1.00 32.94 29 GLY B CA 1
ATOM 2468 C C . GLY B 1 29 ? 13.197 24.968 53.528 1.00 31.84 29 GLY B C 1
ATOM 2469 O O . GLY B 1 29 ? 13.922 25.930 53.270 1.00 32.11 29 GLY B O 1
ATOM 2470 N N . GLY B 1 30 ? 11.879 25.068 53.669 1.00 31.56 30 GLY B N 1
ATOM 2471 C CA . GLY B 1 30 ? 11.204 26.346 53.527 1.00 31.54 30 GLY B CA 1
ATOM 2472 C C . GLY B 1 30 ? 11.485 27.273 54.693 1.00 32.09 30 GLY B C 1
ATOM 2473 O O . GLY B 1 30 ? 11.870 26.824 55.772 1.00 31.34 30 GLY B O 1
ATOM 2474 N N . VAL B 1 31 ? 11.284 28.569 54.484 1.00 31.91 31 VAL B N 1
ATOM 2475 C CA . VAL B 1 31 ? 11.540 29.552 55.529 1.00 33.02 31 VAL B CA 1
ATOM 2476 C C . VAL B 1 31 ? 10.683 29.341 56.774 1.00 32.97 31 VAL B C 1
ATOM 2477 O O . VAL B 1 31 ? 11.167 29.487 57.894 1.00 32.65 31 VAL B O 1
ATOM 2481 N N . ASP B 1 32 ? 9.416 28.989 56.580 1.00 32.97 32 ASP B N 1
ATOM 2482 C CA . ASP B 1 32 ? 8.505 28.779 57.701 1.00 33.73 32 ASP B CA 1
ATOM 2483 C C . ASP B 1 32 ? 8.931 27.656 58.642 1.00 32.53 32 ASP B C 1
ATOM 2484 O O . ASP B 1 32 ? 9.139 27.890 59.834 1.00 32.10 32 ASP B O 1
ATOM 2489 N N . SER B 1 33 ? 9.059 26.441 58.118 1.00 30.96 33 SER B N 1
ATOM 2490 C CA . SER B 1 33 ? 9.457 25.310 58.950 1.00 30.15 33 SER B CA 1
ATOM 2491 C C . SER B 1 33 ? 10.843 25.535 59.545 1.00 29.56 33 SER B C 1
ATOM 2492 O O . SER B 1 33 ? 11.106 25.148 60.682 1.00 29.05 33 SER B O 1
ATOM 2495 N N . SER B 1 34 ? 11.727 26.164 58.777 1.00 27.79 34 SER B N 1
ATOM 2496 C CA . SER B 1 34 ? 13.083 26.432 59.242 1.00 28.13 34 SER B CA 1
ATOM 2497 C C . SER B 1 34 ? 13.088 27.375 60.441 1.00 28.59 34 SER B C 1
ATOM 2498 O O . SER B 1 34 ? 13.756 27.116 61.443 1.00 28.52 34 SER B O 1
ATOM 2501 N N . THR B 1 35 ? 12.342 28.469 60.333 1.00 29.56 35 THR B N 1
ATOM 2502 C CA . THR B 1 35 ? 12.270 29.451 61.409 1.00 29.67 35 THR B CA 1
ATOM 2503 C C . THR B 1 35 ? 11.649 28.847 62.663 1.00 29.85 35 THR B C 1
ATOM 2504 O O . THR B 1 35 ? 12.118 29.090 63.775 1.00 30.28 35 THR B O 1
ATOM 2508 N N . ALA B 1 36 ? 10.597 28.055 62.483 1.00 28.89 36 ALA B N 1
ATOM 2509 C CA . ALA B 1 36 ? 9.931 27.418 63.610 1.00 28.11 36 ALA B CA 1
ATOM 2510 C C . ALA B 1 36 ? 10.869 26.407 64.262 1.00 27.74 36 ALA B C 1
ATOM 2511 O O . ALA B 1 36 ? 10.870 26.245 65.483 1.00 28.30 36 ALA B O 1
ATOM 2513 N N . ALA B 1 37 ? 11.670 25.732 63.445 1.00 27.07 37 ALA B N 1
ATOM 2514 C CA . ALA B 1 37 ? 12.608 24.734 63.951 1.00 26.30 37 ALA B CA 1
ATOM 2515 C C . ALA B 1 37 ? 13.669 25.369 64.840 1.00 27.32 37 ALA B C 1
ATOM 2516 O O . ALA B 1 37 ? 14.009 24.828 65.893 1.00 26.67 37 ALA B O 1
ATOM 2518 N N . VAL B 1 38 ? 14.193 26.514 64.416 1.00 26.76 38 VAL B N 1
ATOM 2519 C CA . VAL B 1 38 ? 15.220 27.205 65.187 1.00 28.62 38 VAL B CA 1
ATOM 2520 C C . VAL B 1 38 ? 14.663 27.694 66.518 1.00 28.98 38 VAL B C 1
ATOM 2521 O O . VAL B 1 38 ? 15.333 27.608 67.546 1.00 29.28 38 VAL B O 1
ATOM 2525 N N . LEU B 1 39 ? 13.436 28.203 66.502 1.00 29.14 39 LEU B N 1
ATOM 2526 C CA . LEU B 1 39 ? 12.810 28.691 67.726 1.00 29.50 39 LEU B CA 1
ATOM 2527 C C . LEU B 1 39 ? 12.589 27.538 68.697 1.00 29.79 39 LEU B C 1
ATOM 2528 O O . LEU B 1 39 ? 12.886 27.649 69.888 1.00 29.99 39 LEU B O 1
ATOM 2533 N N . ALA B 1 40 ? 12.066 26.430 68.182 1.00 28.11 40 ALA B N 1
ATOM 2534 C CA . ALA B 1 40 ? 11.810 25.254 69.001 1.00 28.00 40 ALA B CA 1
ATOM 2535 C C . ALA B 1 40 ? 13.121 24.680 69.527 1.00 27.68 40 ALA B C 1
ATOM 2536 O O . ALA B 1 40 ? 13.181 24.169 70.647 1.00 27.29 40 ALA B O 1
ATOM 2538 N N . HIS B 1 41 ? 14.172 24.770 68.719 1.00 27.59 41 HIS B N 1
ATOM 2539 C CA . HIS B 1 41 ? 15.466 24.242 69.125 1.00 27.98 41 HIS B CA 1
ATOM 2540 C C . HIS B 1 41 ? 16.076 25.081 70.246 1.00 28.42 41 HIS B C 1
ATOM 2541 O O . HIS B 1 41 ? 16.668 24.570 71.187 1.00 28.16 41 HIS B O 1
ATOM 2548 N N . LYS B 1 42 ? 15.933 26.399 70.166 1.00 28.82 42 LYS B N 1
ATOM 2549 C CA . LYS B 1 42 ? 16.468 27.269 71.204 1.00 29.92 42 LYS B CA 1
ATOM 2550 C C . LYS B 1 42 ? 15.692 27.041 72.494 1.00 30.30 42 LYS B C 1
ATOM 2551 O O . LYS B 1 42 ? 16.189 27.314 73.586 1.00 30.71 42 LYS B O 1
ATOM 2557 N N . ALA B 1 43 ? 14.477 26.520 72.360 1.00 29.28 43 ALA B N 1
ATOM 2558 C CA . ALA B 1 43 ? 13.622 26.262 73.510 1.00 29.67 43 ALA B CA 1
ATOM 2559 C C . ALA B 1 43 ? 13.886 24.928 74.208 1.00 29.55 43 ALA B C 1
ATOM 2560 O O . ALA B 1 43 ? 14.089 24.896 75.422 1.00 28.86 43 ALA B O 1
ATOM 2562 N N . ILE B 1 44 ? 13.896 23.831 73.455 1.00 28.63 44 ILE B N 1
ATOM 2563 C CA . ILE B 1 44 ? 14.105 22.518 74.061 1.00 27.74 44 ILE B CA 1
ATOM 2564 C C . ILE B 1 44 ? 15.361 21.762 73.628 1.00 27.34 44 ILE B C 1
ATOM 2565 O O . ILE B 1 44 ? 15.565 20.613 74.024 1.00 28.02 44 ILE B O 1
ATOM 2570 N N . GLY B 1 45 ? 16.194 22.406 72.818 1.00 27.90 45 GLY B N 1
ATOM 2571 C CA . GLY B 1 45 ? 17.459 21.830 72.367 1.00 28.03 45 GLY B CA 1
ATOM 2572 C C . GLY B 1 45 ? 17.341 20.344 71.984 1.00 28.71 45 GLY B C 1
ATOM 2573 O O . GLY B 1 45 ? 16.699 19.956 71.014 1.00 28.17 45 GLY B O 1
ATOM 2574 N N . ASP B 1 46 ? 18.033 19.505 72.784 1.00 28.76 46 ASP B N 1
ATOM 2575 C CA . ASP B 1 46 ? 18.257 18.110 72.403 1.00 29.26 46 ASP B CA 1
ATOM 2576 C C . ASP B 1 46 ? 16.956 17.296 72.326 1.00 28.04 46 ASP B C 1
ATOM 2577 O O . ASP B 1 46 ? 16.931 16.165 71.860 1.00 29.14 46 ASP B O 1
ATOM 2582 N N . ARG B 1 47 ? 15.860 17.883 72.845 1.00 27.88 47 ARG B N 1
ATOM 2583 C CA . ARG B 1 47 ? 14.600 17.140 72.833 1.00 27.65 47 ARG B CA 1
ATOM 2584 C C . ARG B 1 47 ? 13.771 17.432 71.583 1.00 25.47 47 ARG B C 1
ATOM 2585 O O . ARG B 1 47 ? 12.690 16.894 71.374 1.00 25.94 47 ARG B O 1
ATOM 2593 N N . LEU B 1 48 ? 14.298 18.347 70.748 1.00 24.91 48 LEU B N 1
ATOM 2594 C CA . LEU B 1 48 ? 13.682 18.559 69.444 1.00 24.68 48 LEU B CA 1
ATOM 2595 C C . LEU B 1 48 ? 14.230 17.562 68.424 1.00 24.51 48 LEU B C 1
ATOM 2596 O O . LEU B 1 48 ? 15.427 17.341 68.302 1.00 25.64 48 LEU B O 1
ATOM 2601 N N . HIS B 1 49 ? 13.299 16.902 67.715 1.00 24.45 49 HIS B N 1
ATOM 2602 C CA . HIS B 1 49 ? 13.724 15.971 66.681 1.00 24.30 49 HIS B CA 1
ATOM 2603 C C . HIS B 1 49 ? 13.237 16.417 65.303 1.00 24.04 49 HIS B C 1
ATOM 2604 O O . HIS B 1 49 ? 12.057 16.352 64.983 1.00 24.89 49 HIS B O 1
ATOM 2611 N N . ALA B 1 50 ? 14.145 16.906 64.465 1.00 24.39 50 ALA B N 1
ATOM 2612 C CA . ALA B 1 50 ? 13.783 17.358 63.130 1.00 24.04 50 ALA B CA 1
ATOM 2613 C C . ALA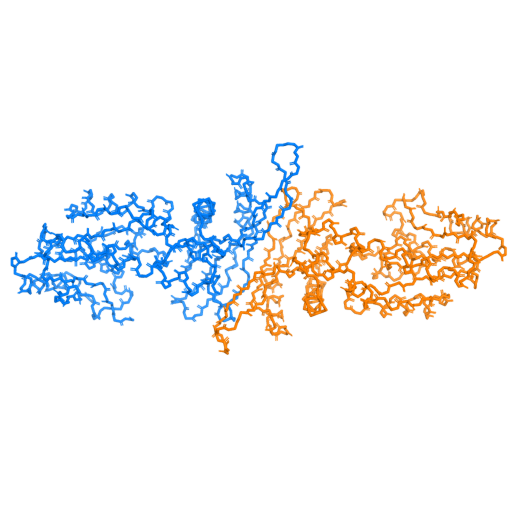 B 1 50 ? 13.826 16.179 62.166 1.00 25.18 50 ALA B C 1
ATOM 2614 O O . ALA B 1 50 ? 14.709 15.324 62.248 1.00 25.89 50 ALA B O 1
ATOM 2616 N N . VAL B 1 51 ? 12.861 16.135 61.256 1.00 24.77 51 VAL B N 1
ATOM 2617 C CA . VAL B 1 51 ? 12.782 15.057 60.284 1.00 25.39 51 VAL B CA 1
ATOM 2618 C C . VAL B 1 51 ? 12.822 15.596 58.862 1.00 24.01 51 VAL B C 1
ATOM 2619 O O . VAL B 1 51 ? 12.010 16.441 58.484 1.00 25.80 51 VAL B O 1
ATOM 2623 N N . PHE B 1 52 ? 13.781 15.109 58.084 1.00 23.99 52 PHE B N 1
ATOM 2624 C CA . PHE B 1 52 ? 13.918 15.522 56.694 1.00 24.05 52 PHE B CA 1
ATOM 2625 C C . PHE B 1 52 ? 13.686 14.313 55.807 1.00 23.54 52 PHE B C 1
ATOM 2626 O O . PHE B 1 52 ? 14.436 13.340 55.859 1.00 24.50 52 PHE B O 1
ATOM 2634 N N . VAL B 1 53 ? 12.636 14.378 54.999 1.00 23.31 53 VAL B N 1
ATOM 2635 C CA . VAL B 1 53 ? 12.306 13.287 54.099 1.00 23.87 53 VAL B CA 1
ATOM 2636 C C . VAL B 1 53 ? 12.790 13.573 52.687 1.00 23.26 53 VAL B C 1
ATOM 2637 O O . VAL B 1 53 ? 12.363 14.546 52.060 1.00 24.32 53 VAL B O 1
ATOM 2641 N N . ASN B 1 54 ? 13.700 12.740 52.194 1.00 22.66 54 ASN B N 1
ATOM 2642 C CA . ASN B 1 54 ? 14.173 12.910 50.831 1.00 22.44 54 ASN B CA 1
ATOM 2643 C C . ASN B 1 54 ? 13.177 12.136 49.978 1.00 22.89 54 ASN B C 1
ATOM 2644 O O . ASN B 1 54 ? 13.166 10.902 49.974 1.00 21.94 54 ASN B O 1
ATOM 2649 N N . THR B 1 55 ? 12.327 12.877 49.278 1.00 21.75 55 THR B N 1
ATOM 2650 C CA . THR B 1 55 ? 11.292 12.313 48.421 1.00 21.73 55 THR B CA 1
ATOM 2651 C C . THR B 1 55 ? 11.841 11.860 47.077 1.00 21.62 55 THR B C 1
ATOM 2652 O O . THR B 1 55 ? 11.197 11.086 46.369 1.00 22.56 55 THR B O 1
ATOM 2656 N N . GLY B 1 56 ? 13.023 12.359 46.733 1.00 21.09 56 GLY B N 1
ATOM 2657 C CA . GLY B 1 56 ? 13.628 12.029 45.457 1.00 20.64 56 GLY B CA 1
ATOM 2658 C C . GLY B 1 56 ? 13.292 13.095 44.429 1.00 20.59 56 GLY B C 1
ATOM 2659 O O . GLY B 1 56 ? 13.763 13.034 43.291 1.00 19.83 56 GLY B O 1
ATOM 2660 N N . PHE B 1 57 ? 12.482 14.073 44.833 1.00 20.04 57 PHE B N 1
ATOM 2661 C CA . PHE B 1 57 ? 12.062 15.152 43.941 1.00 19.91 57 PHE B CA 1
ATOM 2662 C C . PHE B 1 57 ? 12.615 16.519 44.343 1.00 19.80 57 PHE B C 1
ATOM 2663 O O . PHE B 1 57 ? 12.064 17.554 43.960 1.00 20.11 57 PHE B O 1
ATOM 2671 N N . LEU B 1 58 ? 13.701 16.532 45.104 1.00 20.32 58 LEU B N 1
ATOM 2672 C CA . LEU B 1 58 ? 14.289 17.789 45.545 1.00 21.36 58 LEU B CA 1
ATOM 2673 C C . LEU B 1 58 ? 15.304 18.312 44.538 1.00 22.10 58 LEU B C 1
ATOM 2674 O O . LEU B 1 58 ? 15.746 17.582 43.655 1.00 21.73 58 LEU B O 1
ATOM 2679 N N . ARG B 1 59 ? 15.669 19.583 44.670 1.00 22.43 59 ARG B N 1
ATOM 2680 C CA . ARG B 1 59 ? 16.619 20.186 43.750 1.00 24.01 59 ARG B CA 1
ATOM 2681 C C . ARG B 1 59 ? 18.057 19.767 44.007 1.00 24.52 59 ARG B C 1
ATOM 2682 O O . ARG B 1 59 ? 18.381 19.196 45.050 1.00 24.96 59 ARG B O 1
ATOM 2690 N N . LYS B 1 60 ? 18.914 20.052 43.035 1.00 23.94 60 LYS B N 1
ATOM 2691 C CA . LYS B 1 60 ? 20.327 19.717 43.115 1.00 25.50 60 LYS B CA 1
ATOM 2692 C C . LYS B 1 60 ? 20.996 20.332 44.342 1.00 26.72 60 LYS B C 1
ATOM 2693 O O . LYS B 1 60 ? 20.941 21.544 44.552 1.00 27.41 60 LYS B O 1
ATOM 2699 N N . GLY B 1 61 ? 21.618 19.477 45.149 1.00 27.06 61 GLY B N 1
ATOM 2700 C CA . GLY B 1 61 ? 22.314 19.929 46.343 1.00 28.01 61 GLY B CA 1
ATOM 2701 C C . GLY B 1 61 ? 21.432 20.374 47.494 1.00 28.48 61 GLY B C 1
ATOM 2702 O O . GLY B 1 61 ? 21.937 20.776 48.542 1.00 29.54 61 GLY B O 1
ATOM 2703 N N . GLU B 1 62 ? 20.118 20.296 47.311 1.00 27.75 62 GLU B N 1
ATOM 2704 C CA . GLU B 1 62 ? 19.174 20.710 48.343 1.00 28.11 62 GLU B CA 1
ATOM 2705 C C . GLU B 1 62 ? 19.232 19.842 49.605 1.00 27.22 62 GLU B C 1
ATOM 2706 O O . GLU B 1 62 ? 19.299 20.366 50.719 1.00 27.85 62 GLU B O 1
ATOM 2712 N N . PRO B 1 63 ? 19.206 18.506 49.454 1.00 27.01 63 PRO B N 1
ATOM 2713 C CA . PRO B 1 63 ? 19.264 17.638 50.636 1.00 28.01 63 PRO B CA 1
ATOM 2714 C C . PRO B 1 63 ? 20.522 17.897 51.465 1.00 29.03 63 PRO B C 1
ATOM 2715 O O . PRO B 1 63 ? 20.466 17.981 52.693 1.00 28.93 63 PRO B O 1
ATOM 2719 N N . GLU B 1 64 ? 21.655 18.025 50.781 1.00 29.59 64 GLU B N 1
ATOM 2720 C CA . GLU B 1 64 ? 22.931 18.271 51.443 1.00 30.30 64 GLU B CA 1
ATOM 2721 C C . GLU B 1 64 ? 22.915 19.595 52.195 1.00 30.31 64 GLU B C 1
ATOM 2722 O O . GLU B 1 64 ? 23.424 19.690 53.311 1.00 30.18 64 GLU B O 1
ATOM 2728 N N . PHE B 1 65 ? 22.327 20.615 51.581 1.00 29.35 65 PHE B N 1
ATOM 2729 C CA . PHE B 1 65 ? 22.250 21.932 52.199 1.00 28.79 65 PHE B CA 1
ATOM 2730 C C . PHE B 1 65 ? 21.432 21.899 53.486 1.00 28.98 65 PHE B C 1
ATOM 2731 O O . PHE B 1 65 ? 21.839 22.461 54.501 1.00 29.04 65 PHE B O 1
ATOM 2739 N N . VAL B 1 66 ? 20.279 21.241 53.442 1.00 27.85 66 VAL B N 1
ATOM 2740 C CA . VAL B 1 66 ? 19.420 21.159 54.616 1.00 28.64 66 VAL B CA 1
ATOM 2741 C C . VAL B 1 66 ? 20.105 20.421 55.762 1.00 29.04 66 VAL B C 1
ATOM 2742 O O . VAL B 1 66 ? 20.068 20.872 56.909 1.00 27.20 66 VAL B O 1
ATOM 2746 N N . VAL B 1 67 ? 20.730 19.290 55.452 1.00 29.73 67 VAL B N 1
ATOM 2747 C CA . VAL B 1 67 ? 21.418 18.501 56.468 1.00 30.99 67 VAL B CA 1
ATOM 2748 C C . VAL B 1 67 ? 22.586 19.275 57.072 1.00 32.18 67 VAL B C 1
ATOM 2749 O O . VAL B 1 67 ? 22.755 19.310 58.292 1.00 33.05 67 VAL B O 1
ATOM 2753 N N . LYS B 1 68 ? 23.386 19.898 56.215 1.00 33.47 68 LYS B N 1
ATOM 2754 C CA . LYS B 1 68 ? 24.540 20.670 56.663 1.00 34.27 68 LYS B CA 1
ATOM 2755 C C . LYS B 1 68 ? 24.132 21.856 57.529 1.00 34.12 68 LYS B C 1
ATOM 2756 O O . LYS B 1 68 ? 24.806 22.188 58.505 1.00 34.41 68 LYS B O 1
ATOM 2762 N N . THR B 1 69 ? 23.023 22.492 57.168 1.00 32.33 69 THR B N 1
ATOM 2763 C CA . THR B 1 69 ? 22.531 23.654 57.894 1.00 31.88 69 THR B CA 1
ATOM 2764 C C . THR B 1 69 ? 21.930 23.338 59.260 1.00 31.58 69 THR B C 1
ATOM 2765 O O . THR B 1 69 ? 22.291 23.953 60.263 1.00 31.86 69 THR B O 1
ATOM 2769 N N . PHE B 1 70 ? 21.018 22.375 59.302 1.00 30.18 70 PHE B N 1
ATOM 2770 C CA . PHE B 1 70 ? 20.350 22.033 60.548 1.00 29.57 70 PHE B CA 1
ATOM 2771 C C . PHE B 1 70 ? 21.054 21.027 61.452 1.00 30.06 70 PHE B C 1
ATOM 2772 O O . PHE B 1 70 ? 21.026 21.174 62.675 1.00 29.58 70 PHE B O 1
ATOM 2780 N N . ARG B 1 71 ? 21.689 20.013 60.873 1.00 30.21 71 ARG B N 1
ATOM 2781 C CA . ARG B 1 71 ? 22.379 19.024 61.693 1.00 31.24 71 ARG B CA 1
ATOM 2782 C C . ARG B 1 71 ? 23.774 19.485 62.117 1.00 33.04 71 ARG B C 1
ATOM 2783 O O . ARG B 1 71 ? 24.137 19.372 63.289 1.00 33.12 71 ARG B O 1
ATOM 2797 N N . ASP B 1 72 ? 24.549 20.015 61.174 1.00 33.24 72 ASP B N 1
ATOM 2798 C CA . ASP B 1 72 ? 25.907 20.464 61.477 1.00 34.78 72 ASP B CA 1
ATOM 2799 C C . ASP B 1 72 ? 25.991 21.886 62.022 1.00 35.03 72 ASP B C 1
ATOM 2800 O O . ASP B 1 72 ? 26.527 22.113 63.107 1.00 35.82 72 ASP B O 1
ATOM 2805 N N . GLU B 1 73 ? 25.465 22.839 61.261 1.00 35.17 73 GLU B N 1
ATOM 2806 C CA . GLU B 1 73 ? 25.496 24.247 61.643 1.00 35.36 73 GLU B CA 1
ATOM 2807 C C . GLU B 1 73 ? 24.728 24.560 62.928 1.00 35.14 73 GLU B C 1
ATOM 2808 O O . GLU B 1 73 ? 25.297 25.093 63.881 1.00 35.59 73 GLU B O 1
ATOM 2814 N N . PHE B 1 74 ? 23.440 24.228 62.952 1.00 33.62 74 PHE B N 1
ATOM 2815 C CA . PHE B 1 74 ? 22.601 24.490 64.119 1.00 32.31 74 PHE B CA 1
ATOM 2816 C C . PHE B 1 74 ? 22.682 23.416 65.197 1.00 30.58 74 PHE B C 1
ATOM 2817 O O . PHE B 1 74 ? 22.231 23.627 66.324 1.00 31.59 74 PHE B O 1
ATOM 2825 N N . GLY B 1 75 ? 23.251 22.267 64.849 1.00 30.02 75 GLY B N 1
ATOM 2826 C CA . GLY B 1 75 ? 23.391 21.185 65.810 1.00 28.48 75 GLY B CA 1
ATOM 2827 C C . GLY B 1 75 ? 22.096 20.579 66.319 1.00 28.30 75 GLY B C 1
ATOM 2828 O O . GLY B 1 75 ? 21.979 20.258 67.501 1.00 28.56 75 GLY B O 1
ATOM 2829 N N . MET B 1 76 ? 21.120 20.417 65.434 1.00 27.10 76 MET B N 1
ATOM 2830 C CA . MET B 1 76 ? 19.840 19.829 65.814 1.00 26.61 76 MET B CA 1
ATOM 2831 C C . MET B 1 76 ? 19.864 18.325 65.581 1.00 26.32 76 MET B C 1
ATOM 2832 O O . MET B 1 76 ? 20.677 17.823 64.804 1.00 27.02 76 MET B O 1
ATOM 2837 N N . ASN B 1 77 ? 18.978 17.607 66.261 1.00 26.68 77 ASN B N 1
ATOM 2838 C CA . ASN B 1 77 ? 18.862 16.173 66.040 1.00 27.16 77 ASN B CA 1
ATOM 2839 C C . ASN B 1 77 ? 18.124 16.117 64.710 1.00 26.49 77 ASN B C 1
ATOM 2840 O O . ASN B 1 77 ? 16.992 16.595 64.606 1.00 27.72 77 ASN B O 1
ATOM 2845 N N . LEU B 1 78 ? 18.761 15.559 63.689 1.00 26.93 78 LEU B N 1
ATOM 2846 C CA . LEU B 1 78 ? 18.129 15.484 62.380 1.00 27.36 78 LEU B CA 1
ATOM 2847 C C . LEU B 1 78 ? 18.013 14.058 61.869 1.00 27.30 78 LEU B C 1
ATOM 2848 O O . LEU B 1 78 ? 19.017 13.377 61.659 1.00 28.89 78 LEU B O 1
ATOM 2853 N N . HIS B 1 79 ? 16.777 13.612 61.676 1.00 26.72 79 HIS B N 1
ATOM 2854 C CA . HIS B 1 79 ? 16.515 12.276 61.168 1.00 26.71 79 HIS B CA 1
ATOM 2855 C C . HIS B 1 79 ? 16.355 12.368 59.656 1.00 26.06 79 HIS B C 1
ATOM 2856 O O . HIS B 1 79 ? 15.354 12.887 59.159 1.00 26.23 79 HIS B O 1
ATOM 2863 N N . TYR B 1 80 ? 17.356 11.877 58.935 1.00 25.66 80 TYR B N 1
ATOM 2864 C CA . TYR B 1 80 ? 17.339 11.891 57.475 1.00 26.62 80 TYR B CA 1
ATOM 2865 C C . TYR B 1 80 ? 16.664 10.619 56.976 1.00 27.16 80 TYR B C 1
ATOM 2866 O O . TYR B 1 80 ? 17.083 9.510 57.311 1.00 28.31 80 TYR B O 1
ATOM 2875 N N . VAL B 1 81 ? 15.620 10.779 56.171 1.00 27.33 81 VAL B N 1
ATOM 2876 C CA . VAL B 1 81 ? 14.888 9.633 55.651 1.00 28.59 81 VAL B CA 1
ATOM 2877 C C . VAL B 1 81 ? 14.972 9.535 54.132 1.00 28.00 81 VAL B C 1
ATOM 2878 O O . VAL B 1 81 ? 14.431 10.379 53.415 1.00 28.56 81 VAL B O 1
ATOM 2882 N N . ASP B 1 82 ? 15.655 8.503 53.649 1.00 29.21 82 ASP B N 1
ATOM 2883 C CA . ASP B 1 82 ? 15.793 8.274 52.214 1.00 28.95 82 ASP B CA 1
ATOM 2884 C C . ASP B 1 82 ? 14.598 7.446 51.754 1.00 28.32 82 ASP B C 1
ATOM 2885 O O . ASP B 1 82 ? 14.607 6.219 51.854 1.00 29.75 82 ASP B O 1
ATOM 2890 N N . ALA B 1 83 ? 13.570 8.122 51.253 1.00 24.29 83 ALA B N 1
ATOM 2891 C CA . ALA B 1 83 ? 12.357 7.447 50.808 1.00 24.49 83 ALA B CA 1
ATOM 2892 C C . ALA B 1 83 ? 12.139 7.539 49.303 1.00 24.06 83 ALA B C 1
ATOM 2893 O O . ALA B 1 83 ? 11.031 7.322 48.820 1.00 23.97 83 ALA B O 1
ATOM 2895 N N . GLN B 1 84 ? 13.197 7.845 48.563 1.00 23.97 84 GLN B N 1
ATOM 2896 C CA . GLN B 1 84 ? 13.098 7.980 47.114 1.00 24.82 84 GLN B CA 1
ATOM 2897 C C . GLN B 1 84 ? 12.421 6.789 46.440 1.00 25.15 84 GLN B C 1
ATOM 2898 O O . GLN B 1 84 ? 11.507 6.962 45.634 1.00 24.83 84 GLN B O 1
ATOM 2904 N N . ASP B 1 85 ? 12.863 5.581 46.773 1.00 26.60 85 ASP B N 1
ATOM 2905 C CA . ASP B 1 85 ? 12.291 4.383 46.171 1.00 26.72 85 ASP B CA 1
ATOM 2906 C C . ASP B 1 85 ? 10.789 4.272 46.404 1.00 25.70 85 ASP B C 1
ATOM 2907 O O . ASP B 1 85 ? 10.036 3.925 45.492 1.00 25.35 85 ASP B O 1
ATOM 2912 N N . ARG B 1 86 ? 10.354 4.568 47.624 1.00 24.73 86 ARG B N 1
ATOM 2913 C CA . ARG B 1 86 ? 8.940 4.496 47.969 1.00 26.01 86 ARG B CA 1
ATOM 2914 C C . ARG B 1 86 ? 8.087 5.494 47.187 1.00 23.86 86 ARG B C 1
ATOM 2915 O O . ARG B 1 86 ? 6.984 5.167 46.751 1.00 25.30 86 ARG B O 1
ATOM 2929 N N . PHE B 1 87 ? 8.597 6.707 46.999 1.00 22.63 87 PHE B N 1
ATOM 2930 C CA . PHE B 1 87 ? 7.856 7.721 46.255 1.00 21.70 87 PHE B CA 1
ATOM 2931 C C . PHE B 1 87 ? 7.776 7.390 44.765 1.00 19.44 87 PHE B C 1
ATOM 2932 O O . PHE B 1 87 ? 6.715 7.520 44.153 1.00 19.91 87 PHE B O 1
ATOM 2940 N N . PHE B 1 88 ? 8.889 6.957 44.181 1.00 19.46 88 PHE B N 1
ATOM 2941 C CA . PHE B 1 88 ? 8.889 6.599 42.767 1.00 20.79 88 PHE B CA 1
ATOM 2942 C C . PHE B 1 88 ? 7.967 5.413 42.493 1.00 21.27 88 PHE B C 1
ATOM 2943 O O . PHE B 1 88 ? 7.258 5.394 41.491 1.00 22.44 88 PHE B O 1
ATOM 2951 N N . SER B 1 89 ? 7.968 4.428 43.388 1.00 23.44 89 SER B N 1
ATOM 2952 C CA . SER B 1 89 ? 7.110 3.259 43.211 1.00 23.54 89 SER B CA 1
ATOM 2953 C C . SER B 1 89 ? 5.646 3.674 43.263 1.00 23.43 89 SER B C 1
ATOM 2954 O O . SER B 1 89 ? 4.839 3.257 42.431 1.00 23.35 89 SER B O 1
ATOM 2957 N N . ALA B 1 90 ? 5.315 4.514 44.239 1.00 22.26 90 ALA B N 1
ATOM 2958 C CA . ALA B 1 90 ? 3.947 4.979 44.423 1.00 21.79 90 ALA B CA 1
ATOM 2959 C C . ALA B 1 90 ? 3.416 5.785 43.242 1.00 22.24 90 ALA B C 1
ATOM 2960 O O . ALA B 1 90 ? 2.209 5.824 43.003 1.00 23.81 90 ALA B O 1
ATOM 2962 N N . LEU B 1 91 ? 4.316 6.426 42.502 1.00 23.17 91 LEU B N 1
ATOM 2963 C CA . LEU B 1 91 ? 3.917 7.240 41.356 1.00 22.19 91 LEU B CA 1
ATOM 2964 C C . LEU B 1 91 ? 4.026 6.541 40.008 1.00 22.64 91 LEU B C 1
ATOM 2965 O O . LEU B 1 91 ? 3.700 7.127 38.976 1.00 23.22 91 LEU B O 1
ATOM 2970 N N . LYS B 1 92 ? 4.477 5.290 40.009 1.00 21.04 92 LYS B N 1
ATOM 2971 C CA . LYS B 1 92 ? 4.629 4.555 38.763 1.00 21.43 92 LYS B CA 1
ATOM 2972 C C . LYS B 1 92 ? 3.339 4.543 37.950 1.00 21.69 92 LYS B C 1
ATOM 2973 O O . LYS B 1 92 ? 2.293 4.122 38.441 1.00 21.29 92 LYS B O 1
ATOM 2979 N N . GLY B 1 93 ? 3.428 5.019 36.710 1.00 21.30 93 GLY B N 1
ATOM 2980 C CA . GLY B 1 93 ? 2.281 5.047 35.818 1.00 21.69 93 GLY B CA 1
ATOM 2981 C C . GLY B 1 93 ? 1.253 6.153 35.999 1.00 21.10 93 GLY B C 1
ATOM 2982 O O . GLY B 1 93 ? 0.288 6.221 35.241 1.00 22.92 93 GLY B O 1
ATOM 2983 N N . VAL B 1 94 ? 1.446 7.020 36.987 1.00 22.00 94 VAL B N 1
ATOM 2984 C CA . VAL B 1 94 ? 0.489 8.097 37.239 1.00 22.09 94 VAL B CA 1
ATOM 2985 C C . VAL B 1 94 ? 0.772 9.334 36.384 1.00 22.56 94 VAL B C 1
ATOM 2986 O O . VAL B 1 94 ? 1.869 9.890 36.424 1.00 23.26 94 VAL B O 1
ATOM 2990 N N . THR B 1 95 ? -0.222 9.762 35.613 1.00 22.82 95 THR B N 1
ATOM 2991 C CA . THR B 1 95 ? -0.058 10.929 34.748 1.00 24.59 95 THR B CA 1
ATOM 2992 C C . THR B 1 95 ? -0.864 12.133 35.210 1.00 26.22 95 THR B C 1
ATOM 2993 O O . THR B 1 95 ? -0.464 13.275 34.984 1.00 26.18 95 THR B O 1
ATOM 2997 N N . ASP B 1 96 ? -2.000 11.890 35.852 1.00 25.73 96 ASP B N 1
ATOM 2998 C CA . ASP B 1 96 ? -2.832 12.990 36.318 1.00 26.45 96 ASP B CA 1
ATOM 2999 C C . ASP B 1 96 ? -2.140 13.782 37.422 1.00 26.70 96 ASP B C 1
ATOM 3000 O O . ASP B 1 96 ? -1.745 13.226 38.444 1.00 26.29 96 ASP B O 1
ATOM 3005 N N . PRO B 1 97 ? -1.995 15.103 37.229 1.00 28.02 97 PRO B N 1
ATOM 3006 C CA . PRO B 1 97 ? -1.349 15.985 38.206 1.00 28.62 97 PRO B CA 1
ATOM 3007 C C . PRO B 1 97 ? -1.984 15.920 39.594 1.00 28.30 97 PRO B C 1
ATOM 3008 O O . PRO B 1 97 ? -1.288 15.939 40.607 1.00 28.72 97 PRO B O 1
ATOM 3012 N N . GLU B 1 98 ? -3.310 15.849 39.633 1.00 29.95 98 GLU B N 1
ATOM 3013 C CA . GLU B 1 98 ? -4.025 15.782 40.900 1.00 31.07 98 GLU B CA 1
ATOM 3014 C C . GLU B 1 98 ? -3.702 14.493 41.651 1.00 30.24 98 GLU B C 1
ATOM 3015 O O . GLU B 1 98 ? -3.504 14.508 42.865 1.00 29.86 98 GLU B O 1
ATOM 3021 N N . GLU B 1 99 ? -3.651 13.379 40.929 1.00 28.77 99 GLU B N 1
ATOM 3022 C CA . GLU B 1 99 ? -3.338 12.099 41.552 1.00 29.34 99 GLU B CA 1
ATOM 3023 C C . GLU B 1 99 ? -1.896 12.080 42.052 1.00 27.87 99 GLU B C 1
ATOM 3024 O O . GLU B 1 99 ? -1.605 11.510 43.102 1.00 27.70 99 GLU B O 1
ATOM 3030 N N . LYS B 1 100 ? -0.995 12.708 41.298 1.00 26.25 100 LYS B N 1
ATOM 3031 C CA . LYS B 1 100 ? 0.408 12.765 41.691 1.00 24.89 100 LYS B CA 1
ATOM 3032 C C . LYS B 1 100 ? 0.534 13.475 43.037 1.00 24.98 100 LYS B C 1
ATOM 3033 O O . LYS B 1 100 ? 1.208 12.992 43.942 1.00 24.63 100 LYS B O 1
ATOM 3039 N N . ARG B 1 101 ? -0.130 14.620 43.164 1.00 25.83 101 ARG B N 1
ATOM 3040 C CA . ARG B 1 101 ? -0.091 15.386 44.404 1.00 28.18 101 ARG B CA 1
ATOM 3041 C C . ARG B 1 101 ? -0.704 14.596 45.560 1.00 28.67 101 ARG B C 1
ATOM 3042 O O . ARG B 1 101 ? -0.147 14.553 46.655 1.00 29.06 101 ARG B O 1
ATOM 3050 N N . LYS B 1 102 ? -1.848 13.966 45.310 1.00 30.33 102 LYS B N 1
ATOM 3051 C CA . LYS B 1 102 ? -2.522 13.180 46.338 1.00 31.19 102 LYS B CA 1
ATOM 3052 C C . LYS B 1 102 ? -1.664 12.018 46.827 1.00 30.12 102 LYS B C 1
ATOM 3053 O O . LYS B 1 102 ? -1.542 11.785 48.030 1.00 31.28 102 LYS B O 1
ATOM 3059 N N . ILE B 1 103 ? -1.072 11.286 45.890 1.00 28.90 103 ILE B N 1
ATOM 3060 C CA . ILE B 1 103 ? -0.238 10.144 46.235 1.00 27.93 103 ILE B CA 1
ATOM 3061 C C . ILE B 1 103 ? 1.009 10.552 47.010 1.00 27.39 103 ILE B C 1
ATOM 3062 O O . ILE B 1 103 ? 1.376 9.906 47.990 1.00 26.35 103 ILE B O 1
ATOM 3067 N N . ILE B 1 104 ? 1.662 11.625 46.573 1.00 27.01 104 ILE B N 1
ATOM 3068 C CA . ILE B 1 104 ? 2.865 12.099 47.249 1.00 27.38 104 ILE B CA 1
ATOM 3069 C C . ILE B 1 104 ? 2.543 12.490 48.688 1.00 27.71 104 ILE B C 1
ATOM 3070 O O . ILE B 1 104 ? 3.349 12.273 49.595 1.00 29.00 104 ILE B O 1
ATOM 3075 N N . GLY B 1 105 ? 1.357 13.053 48.893 1.00 28.81 105 GLY B N 1
ATOM 3076 C CA . GLY B 1 105 ? 0.950 13.449 50.229 1.00 30.08 105 GLY B CA 1
ATOM 3077 C C . GLY B 1 105 ? 0.715 12.240 51.114 1.00 30.56 105 GLY B C 1
ATOM 3078 O O . GLY B 1 105 ? 1.101 12.230 52.283 1.00 32.01 105 GLY B O 1
ATOM 3079 N N . ARG B 1 106 ? 0.084 11.214 50.551 1.00 31.68 106 ARG B N 1
ATOM 3080 C CA . ARG B 1 106 ? -0.208 9.987 51.285 1.00 32.63 106 ARG B CA 1
ATOM 3081 C C . ARG B 1 106 ? 1.067 9.243 51.675 1.00 32.05 106 ARG B C 1
ATOM 3082 O O . ARG B 1 106 ? 1.167 8.695 52.775 1.00 32.74 106 ARG B O 1
ATOM 3090 N N . VAL B 1 107 ? 2.042 9.228 50.772 1.00 31.21 107 VAL B N 1
ATOM 3091 C CA . VAL B 1 107 ? 3.304 8.546 51.029 1.00 29.95 107 VAL B CA 1
ATOM 3092 C C . VAL B 1 107 ? 4.156 9.308 52.042 1.00 29.95 107 VAL B C 1
ATOM 3093 O O . VAL B 1 107 ? 4.834 8.702 52.870 1.00 29.76 107 VAL B O 1
ATOM 3097 N N . PHE B 1 108 ? 4.120 10.635 51.975 1.00 30.61 108 PHE B N 1
ATOM 3098 C CA . PHE B 1 108 ? 4.888 11.453 52.907 1.00 31.56 108 PHE B CA 1
ATOM 3099 C C . PHE B 1 108 ? 4.440 11.136 54.333 1.00 32.12 108 PHE B C 1
ATOM 3100 O O . PHE B 1 108 ? 5.262 10.986 55.235 1.00 32.45 108 PHE B O 1
ATOM 3108 N N . ILE B 1 109 ? 3.127 11.038 54.520 1.00 33.82 109 ILE B N 1
ATOM 3109 C CA . ILE B 1 109 ? 2.547 10.740 55.827 1.00 35.14 109 ILE B CA 1
ATOM 3110 C C . ILE B 1 109 ? 2.968 9.358 56.315 1.00 35.79 109 ILE B C 1
ATOM 3111 O O . ILE B 1 109 ? 3.380 9.195 57.463 1.00 36.16 109 ILE B O 1
ATOM 3116 N N . GLU B 1 110 ? 2.857 8.365 55.438 1.00 36.11 110 GLU B N 1
ATOM 3117 C CA . GLU B 1 110 ? 3.233 6.997 55.778 1.00 37.10 110 GLU B CA 1
ATOM 3118 C C . GLU B 1 110 ? 4.690 6.946 56.226 1.00 36.58 110 GLU B C 1
ATOM 3119 O O . GLU B 1 110 ? 5.026 6.302 57.221 1.00 36.65 110 GLU B O 1
ATOM 3125 N N . VAL B 1 111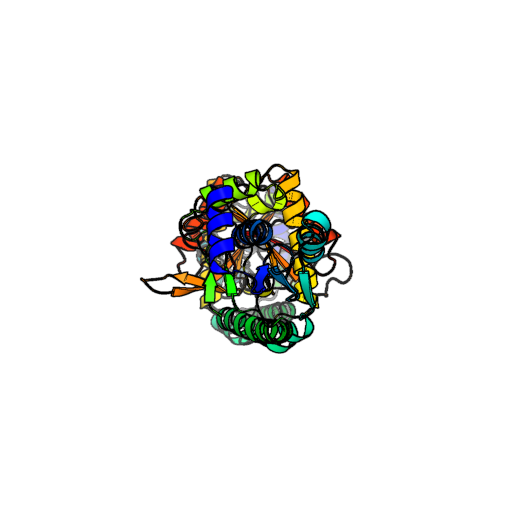 ? 5.551 7.633 55.483 1.00 35.84 111 VAL B N 1
ATOM 3126 C CA . VAL B 1 111 ? 6.974 7.672 55.788 1.00 35.12 111 VAL B CA 1
ATOM 3127 C C . VAL B 1 111 ? 7.250 8.426 57.084 1.00 35.18 111 VAL B C 1
ATOM 3128 O O . VAL B 1 111 ? 8.023 7.969 57.924 1.00 34.50 111 VAL B O 1
ATOM 3132 N N . PHE B 1 112 ? 6.607 9.579 57.242 1.00 35.43 112 PHE B N 1
ATOM 3133 C CA . PHE B 1 112 ? 6.788 10.410 58.427 1.00 36.55 112 PHE B CA 1
ATOM 3134 C C . PHE B 1 112 ? 6.285 9.723 59.694 1.00 37.21 112 PHE B C 1
ATOM 3135 O O . PHE B 1 112 ? 6.993 9.667 60.699 1.00 37.70 112 PHE B O 1
ATOM 3143 N N . GLU B 1 113 ? 5.061 9.206 59.643 1.00 38.35 113 GLU B N 1
ATOM 3144 C CA . GLU B 1 113 ? 4.473 8.527 60.793 1.00 39.25 113 GLU B CA 1
ATOM 3145 C C . GLU B 1 113 ? 5.328 7.329 61.192 1.00 39.56 113 GLU B C 1
ATOM 3146 O O . GLU B 1 113 ? 5.377 6.947 62.361 1.00 39.64 113 GLU B O 1
ATOM 3152 N N . GLU B 1 114 ? 6.001 6.744 60.208 1.00 39.84 114 GLU B N 1
ATOM 3153 C CA . GLU B 1 114 ? 6.864 5.592 60.436 1.00 40.15 114 GLU B CA 1
ATOM 3154 C C . GLU B 1 114 ? 8.074 5.997 61.275 1.00 40.41 114 GLU B C 1
ATOM 3155 O O . GLU B 1 114 ? 8.508 5.259 62.161 1.00 40.70 114 GLU B O 1
ATOM 3161 N N . VAL B 1 115 ? 8.609 7.181 60.992 1.00 40.40 115 VAL B N 1
ATOM 3162 C CA . VAL B 1 115 ? 9.768 7.698 61.709 1.00 40.38 115 VAL B CA 1
ATOM 3163 C C . VAL B 1 115 ? 9.367 8.295 63.056 1.00 40.62 115 VAL B C 1
ATOM 3164 O O . VAL B 1 115 ? 10.123 8.230 64.026 1.00 40.60 115 VAL B O 1
ATOM 3168 N N . ALA B 1 116 ? 8.171 8.871 63.110 1.00 40.90 116 ALA B N 1
ATOM 3169 C CA . ALA B 1 116 ? 7.669 9.490 64.331 1.00 41.80 116 ALA B CA 1
ATOM 3170 C C . ALA B 1 116 ? 7.456 8.478 65.453 1.00 42.57 116 ALA B C 1
ATOM 3171 O O . ALA B 1 116 ? 7.601 8.809 66.631 1.00 42.65 116 ALA B O 1
ATOM 3173 N N . LYS B 1 117 ? 7.112 7.247 65.088 1.00 43.53 117 LYS B N 1
ATOM 3174 C CA . LYS B 1 117 ? 6.876 6.198 66.074 1.00 44.34 117 LYS B CA 1
ATOM 3175 C C . LYS B 1 117 ? 8.140 5.844 66.849 1.00 44.08 117 LYS B C 1
ATOM 3176 O O . LYS B 1 117 ? 8.085 5.563 68.046 1.00 44.58 117 LYS B O 1
ATOM 3182 N N . LYS B 1 118 ? 9.277 5.862 66.161 1.00 43.88 118 LYS B N 1
ATOM 3183 C CA . LYS B 1 118 ? 10.558 5.537 66.779 1.00 43.49 118 LYS B CA 1
ATOM 3184 C C . LYS B 1 118 ? 11.018 6.625 67.746 1.00 42.87 118 LYS B C 1
ATOM 3185 O O . LYS B 1 118 ? 11.642 6.338 68.769 1.00 42.55 118 LYS B O 1
ATOM 3191 N N . ILE B 1 119 ? 10.703 7.873 67.415 1.00 41.73 119 ILE B N 1
ATOM 3192 C CA . ILE B 1 119 ? 11.089 9.015 68.237 1.00 40.77 119 ILE B CA 1
ATOM 3193 C C . ILE B 1 119 ? 10.312 9.093 69.549 1.00 40.39 119 ILE B C 1
ATOM 3194 O O . ILE B 1 119 ? 10.879 9.413 70.595 1.00 40.57 119 ILE B O 1
ATOM 3199 N N . GLY B 1 120 ? 9.016 8.804 69.490 1.00 40.03 120 GLY B N 1
ATOM 3200 C CA . GLY B 1 120 ? 8.194 8.851 70.686 1.00 39.12 120 GLY B CA 1
ATOM 3201 C C . GLY B 1 120 ? 7.947 10.265 71.178 1.00 38.30 120 GLY B C 1
ATOM 3202 O O . GLY B 1 120 ? 7.943 10.523 72.383 1.00 38.72 120 GLY B O 1
ATOM 3203 N N . ALA B 1 121 ? 7.738 11.186 70.244 1.00 37.15 121 ALA B N 1
ATOM 3204 C CA . ALA B 1 121 ? 7.490 12.579 70.589 1.00 36.19 121 ALA B CA 1
ATOM 3205 C C . ALA B 1 121 ? 6.060 12.766 71.083 1.00 36.20 121 ALA B C 1
ATOM 3206 O O . ALA B 1 121 ? 5.186 11.941 70.815 1.00 36.21 121 ALA B O 1
ATOM 3208 N N . GLU B 1 122 ? 5.829 13.857 71.803 1.00 35.92 122 GLU B N 1
ATOM 3209 C CA . GLU B 1 122 ? 4.510 14.156 72.342 1.00 36.21 122 GLU B CA 1
ATOM 3210 C C . GLU B 1 122 ? 3.963 15.452 71.748 1.00 35.05 122 GLU B C 1
ATOM 3211 O O . GLU B 1 122 ? 2.781 15.763 71.894 1.00 35.78 122 GLU B O 1
ATOM 3217 N N . TYR B 1 123 ? 4.826 16.197 71.066 1.00 33.81 123 TYR B N 1
ATOM 3218 C CA . TYR B 1 123 ? 4.434 17.464 70.464 1.00 32.76 123 TYR B CA 1
ATOM 3219 C C . TYR B 1 123 ? 4.925 17.611 69.030 1.00 31.71 123 TYR B C 1
ATOM 3220 O O . TYR B 1 123 ? 6.044 17.219 68.701 1.00 30.99 123 TYR B O 1
ATOM 3229 N N . LEU B 1 124 ? 4.072 18.181 68.186 1.00 31.69 124 LEU B N 1
ATOM 3230 C CA . LEU B 1 124 ? 4.398 18.401 66.783 1.00 31.24 124 LEU B CA 1
ATOM 3231 C C . LEU B 1 124 ? 4.547 19.890 66.510 1.00 30.62 124 LEU B C 1
ATOM 3232 O O . LEU B 1 124 ? 3.603 20.662 66.687 1.00 31.77 124 LEU B O 1
ATOM 3237 N N . ILE B 1 125 ? 5.740 20.292 66.089 1.00 31.22 125 ILE B N 1
ATOM 3238 C CA . ILE B 1 125 ? 5.999 21.690 65.779 1.00 31.18 125 ILE B CA 1
ATOM 3239 C C . ILE B 1 125 ? 5.699 21.909 64.302 1.00 31.78 125 ILE B C 1
ATOM 3240 O O . ILE B 1 125 ? 6.139 21.135 63.455 1.00 31.84 125 ILE B O 1
ATOM 3245 N N . GLN B 1 126 ? 4.939 22.954 63.998 1.00 32.86 126 GLN B N 1
ATOM 3246 C CA . GLN B 1 126 ? 4.609 23.269 62.614 1.00 33.94 126 GLN B CA 1
ATOM 3247 C C . GLN B 1 126 ? 4.846 24.746 62.342 1.00 34.16 126 GLN B C 1
ATOM 3248 O O . GLN B 1 126 ? 4.675 25.585 63.226 1.00 34.55 126 GLN B O 1
ATOM 3254 N N . GLY B 1 127 ? 5.246 25.057 61.114 1.00 34.69 127 GLY B N 1
ATOM 3255 C CA . GLY B 1 127 ? 5.502 26.436 60.747 1.00 36.36 127 GLY B CA 1
ATOM 3256 C C . GLY B 1 127 ? 4.280 27.128 60.178 1.00 37.43 127 GLY B C 1
ATOM 3257 O O . GLY B 1 127 ? 4.404 28.050 59.373 1.00 37.97 127 GLY B O 1
ATOM 3258 N N . THR B 1 128 ? 3.097 26.683 60.595 1.00 38.56 128 THR B N 1
ATOM 3259 C CA . THR B 1 128 ? 1.846 27.267 60.122 1.00 39.87 128 THR B CA 1
ATOM 3260 C C . THR B 1 128 ? 1.836 28.773 60.368 1.00 40.20 128 THR B C 1
ATOM 3261 O O . THR B 1 128 ? 2.079 29.229 61.485 1.00 40.30 128 THR B O 1
ATOM 3265 N N . ILE B 1 129 ? 1.555 29.539 59.320 1.00 41.18 129 ILE B N 1
ATOM 3266 C CA . ILE B 1 129 ? 1.518 30.993 59.427 1.00 42.01 129 ILE B CA 1
ATOM 3267 C C . ILE B 1 129 ? 0.104 31.527 59.224 1.00 42.40 129 ILE B C 1
ATOM 3268 O O . ILE B 1 129 ? -0.211 32.645 59.633 1.00 43.58 129 ILE B O 1
ATOM 3273 N N . LEU B 1 155 ? -0.440 13.713 68.245 1.00 47.92 155 LEU B N 1
ATOM 3274 C CA . LEU B 1 155 ? 0.481 14.650 68.878 1.00 47.65 155 LEU B CA 1
ATOM 3275 C C . LEU B 1 155 ? -0.162 16.023 69.080 1.00 47.16 155 LEU B C 1
ATOM 3276 O O . LEU B 1 155 ? -1.011 16.468 68.319 1.00 47.34 155 LEU B O 1
ATOM 3281 N N . LYS B 1 156 ? 0.243 16.683 70.179 1.00 46.53 156 LYS B N 1
ATOM 3282 C CA . LYS B 1 156 ? -0.220 18.047 70.400 1.00 45.73 156 LYS B CA 1
ATOM 3283 C C . LYS B 1 156 ? 0.486 19.018 69.450 1.00 44.81 156 LYS B C 1
ATOM 3284 O O . LYS B 1 156 ? 1.663 18.890 69.145 1.00 44.60 156 LYS B O 1
ATOM 3290 N N . LEU B 1 157 ? -0.291 19.992 68.944 1.00 43.43 157 LEU B N 1
ATOM 3291 C CA . LEU B 1 157 ? 0.274 20.921 67.973 1.00 42.62 157 LEU B CA 1
ATOM 3292 C C . LEU B 1 157 ? 0.820 22.186 68.640 1.00 41.81 157 LEU B C 1
ATOM 3293 O O . LEU B 1 157 ? 0.232 22.739 69.560 1.00 41.70 157 LEU B O 1
ATOM 3298 N N . ILE B 1 158 ? 1.941 22.646 68.092 1.00 40.65 158 ILE B N 1
ATOM 3299 C CA . ILE B 1 158 ? 2.579 23.884 68.526 1.00 39.96 158 ILE B CA 1
ATOM 3300 C C . ILE B 1 158 ? 2.905 24.713 67.286 1.00 40.40 158 ILE B C 1
ATOM 3301 O O . ILE B 1 158 ? 3.681 24.286 66.430 1.00 39.88 158 ILE B O 1
ATOM 3306 N N . GLU B 1 159 ? 2.307 25.897 67.195 1.00 40.82 159 GLU B N 1
ATOM 3307 C CA . GLU B 1 159 ? 2.519 26.782 66.053 1.00 41.77 159 GLU B CA 1
ATOM 3308 C C . GLU B 1 159 ? 3.075 28.130 66.506 1.00 42.00 159 GLU B C 1
ATOM 3309 O O . GLU B 1 159 ? 2.327 29.087 66.709 1.00 42.09 159 GLU B O 1
ATOM 3315 N N . PRO B 1 160 ? 4.405 28.223 66.660 1.00 42.41 160 PRO B N 1
ATOM 3316 C CA . PRO B 1 160 ? 5.084 29.449 67.094 1.00 42.82 160 PRO B CA 1
ATOM 3317 C C . PRO B 1 160 ? 5.038 30.614 66.105 1.00 43.57 160 PRO B C 1
ATOM 3318 O O . PRO B 1 160 ? 5.424 31.733 66.446 1.00 43.66 160 PRO B O 1
ATOM 3322 N N . LEU B 1 161 ? 4.564 30.359 64.890 1.00 44.36 161 LEU B N 1
ATOM 3323 C CA . LEU B 1 161 ? 4.494 31.406 63.874 1.00 45.65 161 LEU B CA 1
ATOM 3324 C C . LEU B 1 161 ? 3.082 31.606 63.330 1.00 46.71 161 LEU B C 1
ATOM 3325 O O . LEU B 1 161 ? 2.907 32.137 62.233 1.00 47.02 161 LEU B O 1
ATOM 3330 N N . ARG B 1 162 ? 2.077 31.193 64.094 1.00 48.18 162 ARG B N 1
ATOM 3331 C CA . ARG B 1 162 ? 0.695 31.328 63.649 1.00 49.91 162 ARG B CA 1
ATOM 3332 C C . ARG B 1 162 ? 0.196 32.773 63.650 1.00 50.56 162 ARG B C 1
ATOM 3333 O O . ARG B 1 162 ? -0.902 33.055 63.171 1.00 50.77 162 ARG B O 1
ATOM 3341 N N . ASP B 1 163 ? 1.001 33.686 64.183 1.00 51.21 163 ASP B N 1
ATOM 3342 C CA . ASP B 1 163 ? 0.619 35.095 64.233 1.00 51.90 163 ASP B CA 1
ATOM 3343 C C . ASP B 1 163 ? 1.576 35.980 63.440 1.00 51.87 163 ASP B C 1
ATOM 3344 O O . ASP B 1 163 ? 1.631 37.192 63.652 1.00 52.37 163 ASP B O 1
ATOM 3349 N N . LEU B 1 164 ? 2.325 35.374 62.525 1.00 51.79 164 LEU B N 1
ATOM 3350 C CA . LEU B 1 164 ? 3.274 36.118 61.706 1.00 51.50 164 LEU B CA 1
ATOM 3351 C C . LEU B 1 164 ? 2.987 35.945 60.219 1.00 51.48 164 LEU B C 1
ATOM 3352 O O . LEU B 1 164 ? 2.568 34.875 59.776 1.00 50.91 164 LEU B O 1
ATOM 3357 N N . TYR B 1 165 ? 3.217 37.007 59.453 1.00 51.35 165 TYR B N 1
ATOM 3358 C CA . TYR B 1 165 ? 2.987 36.978 58.015 1.00 50.89 165 TYR B CA 1
ATOM 3359 C C . TYR B 1 165 ? 4.269 36.660 57.254 1.00 50.84 165 TYR B C 1
ATOM 3360 O O . TYR B 1 165 ? 5.362 36.688 57.819 1.00 50.48 165 TYR B O 1
ATOM 3369 N N . LYS B 1 166 ? 4.120 36.356 55.969 1.00 50.81 166 LYS B N 1
ATOM 3370 C CA . LYS B 1 166 ? 5.248 36.018 55.108 1.00 50.50 166 LYS B CA 1
ATOM 3371 C C . LYS B 1 166 ? 6.459 36.924 55.315 1.00 50.19 166 LYS B C 1
ATOM 3372 O O . LYS B 1 166 ? 7.566 36.443 55.555 1.00 50.16 166 LYS B O 1
ATOM 3378 N N . ASP B 1 167 ? 6.245 38.233 55.223 1.00 49.60 167 ASP B N 1
ATOM 3379 C CA . ASP B 1 167 ? 7.329 39.196 55.388 1.00 48.90 167 ASP B CA 1
ATOM 3380 C C . ASP B 1 167 ? 7.936 39.159 56.788 1.00 47.80 167 ASP B C 1
ATOM 3381 O O . ASP B 1 167 ? 9.156 39.199 56.942 1.00 47.26 167 ASP B O 1
ATOM 3386 N N . GLU B 1 168 ? 7.083 39.084 57.804 1.00 46.93 168 GLU B N 1
ATOM 3387 C CA . GLU B 1 168 ? 7.547 39.048 59.186 1.00 46.33 168 GLU B CA 1
ATOM 3388 C C . GLU B 1 168 ? 8.401 37.815 59.465 1.00 45.63 168 GLU B C 1
ATOM 3389 O O . GLU B 1 168 ? 9.424 37.902 60.146 1.00 45.27 168 GLU B O 1
ATOM 3395 N N . VAL B 1 169 ? 7.983 36.670 58.935 1.00 44.71 169 VAL B N 1
ATOM 3396 C CA . VAL B 1 169 ? 8.720 35.426 59.129 1.00 43.89 169 VAL B CA 1
ATOM 3397 C C . VAL B 1 169 ? 10.120 35.534 58.532 1.00 44.18 169 VAL B C 1
ATOM 3398 O O . VAL B 1 169 ? 11.089 35.033 59.103 1.00 43.69 169 VAL B O 1
ATOM 3402 N N . ARG B 1 170 ? 10.218 36.191 57.380 1.00 44.20 170 ARG B N 1
ATOM 3403 C CA . ARG B 1 170 ? 11.499 36.365 56.704 1.00 44.47 170 ARG B CA 1
ATOM 3404 C C . ARG B 1 170 ? 12.470 37.175 57.556 1.00 44.26 170 ARG B C 1
ATOM 3405 O O . ARG B 1 170 ? 13.651 36.840 57.652 1.00 43.76 170 ARG B O 1
ATOM 3413 N N . GLU B 1 171 ? 11.970 38.244 58.168 1.00 44.37 171 GLU B N 1
ATOM 3414 C CA . GLU B 1 171 ? 12.798 39.093 59.016 1.00 44.77 171 GLU B CA 1
ATOM 3415 C C . GLU B 1 171 ? 13.276 38.296 60.224 1.00 44.27 171 GLU B C 1
ATOM 3416 O O . GLU B 1 171 ? 14.452 38.344 60.590 1.00 44.66 171 GLU B O 1
ATOM 3422 N N . LEU B 1 172 ? 12.353 37.562 60.837 1.00 43.42 172 LEU B N 1
ATOM 3423 C CA . LEU B 1 172 ? 12.667 36.741 61.999 1.00 41.98 172 LEU B CA 1
ATOM 3424 C C . LEU B 1 172 ? 13.761 35.739 61.649 1.00 42.23 172 LEU B C 1
ATOM 3425 O O . LEU B 1 172 ? 14.693 35.526 62.423 1.00 41.64 172 LEU B O 1
ATOM 3430 N N . ALA B 1 173 ? 13.639 35.128 60.474 1.00 41.65 173 ALA B N 1
ATOM 3431 C CA . ALA B 1 173 ? 14.617 34.152 60.012 1.00 41.90 173 ALA B CA 1
ATOM 3432 C C . ALA B 1 173 ? 16.005 34.780 59.967 1.00 42.28 173 ALA B C 1
ATOM 3433 O O . ALA B 1 173 ? 16.987 34.166 60.384 1.00 42.12 173 ALA B O 1
ATOM 3435 N N . LYS B 1 174 ? 16.080 36.007 59.457 1.00 43.25 174 LYS B N 1
ATOM 3436 C CA . LYS B 1 174 ? 17.349 36.723 59.366 1.00 43.88 174 LYS B CA 1
ATOM 3437 C C . LYS B 1 174 ? 17.935 36.926 60.758 1.00 43.68 174 LYS B C 1
ATOM 3438 O O . LYS B 1 174 ? 19.111 36.654 60.997 1.00 43.67 174 LYS B O 1
ATOM 3444 N N . PHE B 1 175 ? 17.099 37.405 61.673 1.00 43.87 175 PHE B N 1
ATOM 3445 C CA . PHE B 1 175 ? 17.514 37.662 63.046 1.00 43.72 175 PHE B CA 1
ATOM 3446 C C . PHE B 1 175 ? 17.994 36.400 63.756 1.00 43.16 175 PHE B C 1
ATOM 3447 O O . PHE B 1 175 ? 18.912 36.454 64.575 1.00 43.20 175 PHE B O 1
ATOM 3455 N N . LEU B 1 176 ? 17.374 35.266 63.441 1.00 42.58 176 LEU B N 1
ATOM 3456 C CA . LEU B 1 176 ? 17.748 33.997 64.060 1.00 41.41 176 LEU B CA 1
ATOM 3457 C C . LEU B 1 176 ? 19.067 33.458 63.518 1.00 41.04 176 LEU B C 1
ATOM 3458 O O . LEU B 1 176 ? 19.635 32.517 64.071 1.00 41.48 176 LEU B O 1
ATOM 3463 N N . GLY B 1 177 ? 19.550 34.054 62.434 1.00 40.79 177 GLY B N 1
ATOM 3464 C CA . GLY B 1 177 ? 20.807 33.616 61.857 1.00 39.97 177 GLY B CA 1
ATOM 3465 C C . GLY B 1 177 ? 20.673 32.625 60.718 1.00 39.89 177 GLY B C 1
ATOM 3466 O O . GLY B 1 177 ? 21.664 32.033 60.291 1.00 39.34 177 GLY B O 1
ATOM 3467 N N . LEU B 1 178 ? 19.453 32.432 60.226 1.00 40.17 178 LEU B N 1
ATOM 3468 C CA . LEU B 1 178 ? 19.227 31.509 59.121 1.00 41.02 178 LEU B CA 1
ATOM 3469 C C . LEU B 1 178 ? 19.860 32.065 57.850 1.00 41.18 178 LEU B C 1
ATOM 3470 O O . LEU B 1 178 ? 19.839 33.273 57.614 1.00 41.99 178 LEU B O 1
ATOM 3475 N N . PRO B 1 179 ? 20.443 31.187 57.018 1.00 41.51 179 PRO B N 1
ATOM 3476 C CA . PRO B 1 179 ? 21.089 31.589 55.764 1.00 41.82 179 PRO B CA 1
ATOM 3477 C C . PRO B 1 179 ? 20.167 32.387 54.846 1.00 42.41 179 PRO B C 1
ATOM 3478 O O . PRO B 1 179 ? 18.949 32.206 54.863 1.00 42.11 179 PRO B O 1
ATOM 3482 N N . GLU B 1 180 ? 20.755 33.272 54.047 1.00 42.66 180 GLU B N 1
ATOM 3483 C CA . GLU B 1 180 ? 19.983 34.086 53.117 1.00 43.15 180 GLU B CA 1
ATOM 3484 C C . GLU B 1 180 ? 19.371 33.174 52.063 1.00 42.41 180 GLU B C 1
ATOM 3485 O O . GLU B 1 180 ? 18.332 33.484 51.481 1.00 42.55 180 GLU B O 1
ATOM 3491 N N . LYS B 1 181 ? 20.023 32.039 51.835 1.00 41.60 181 LYS B N 1
ATOM 3492 C CA . LYS B 1 181 ? 19.559 31.061 50.861 1.00 40.87 181 LYS B CA 1
ATOM 3493 C C . LYS B 1 181 ? 18.218 30.472 51.292 1.00 39.68 181 LYS B C 1
ATOM 3494 O O . LYS B 1 181 ? 17.554 29.780 50.517 1.00 39.62 181 LYS B O 1
ATOM 3500 N N . ILE B 1 182 ? 17.818 30.749 52.530 1.00 38.29 182 ILE B N 1
ATOM 3501 C CA . ILE B 1 182 ? 16.555 30.236 53.045 1.00 35.47 182 ILE B CA 1
ATOM 3502 C C . ILE B 1 182 ? 15.479 31.305 53.216 1.00 35.74 182 ILE B C 1
ATOM 3503 O O . ILE B 1 182 ? 14.388 31.177 52.665 1.00 35.51 182 ILE B O 1
ATOM 3508 N N . TYR B 1 183 ? 15.777 32.361 53.968 1.00 35.39 183 TYR B N 1
ATOM 3509 C CA . TYR B 1 183 ? 14.781 33.404 54.193 1.00 35.82 183 TYR B CA 1
ATOM 3510 C C . TYR B 1 183 ? 14.436 34.228 52.953 1.00 35.98 183 TYR B C 1
ATOM 3511 O O . TYR B 1 183 ? 13.410 34.905 52.921 1.00 35.95 183 TYR B O 1
ATOM 3520 N N . ASN B 1 184 ? 15.283 34.161 51.931 1.00 36.39 184 ASN B N 1
ATOM 3521 C CA . ASN B 1 184 ? 15.038 34.897 50.694 1.00 37.33 184 ASN B CA 1
ATOM 3522 C C . ASN B 1 184 ? 14.834 33.958 49.512 1.00 36.54 184 ASN B C 1
ATOM 3523 O O . ASN B 1 184 ? 14.734 34.403 48.369 1.00 36.35 184 ASN B O 1
ATOM 3528 N N . ARG B 1 185 ? 14.762 32.660 49.785 1.00 35.62 185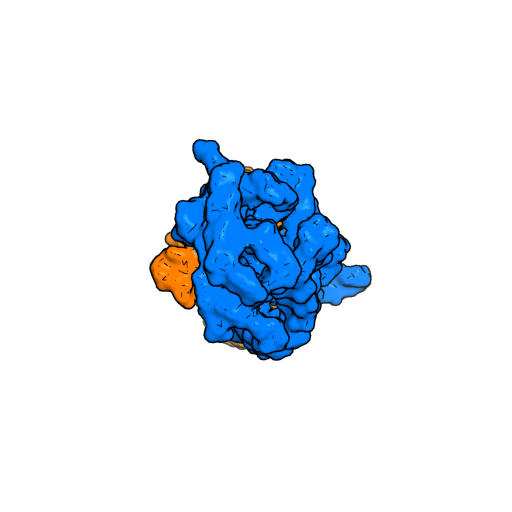 ARG B N 1
ATOM 3529 C CA . ARG B 1 185 ? 14.590 31.684 48.717 1.00 33.97 185 ARG B CA 1
ATOM 3530 C C . ARG B 1 185 ? 13.213 31.754 48.067 1.00 32.21 185 ARG B C 1
ATOM 3531 O O . ARG B 1 185 ? 12.237 32.186 48.681 1.00 32.21 185 ARG B O 1
ATOM 3539 N N . MET B 1 186 ? 13.150 31.321 46.814 1.00 29.70 186 MET B N 1
ATOM 3540 C CA . MET B 1 186 ? 11.899 31.305 46.073 1.00 27.53 186 MET B CA 1
ATOM 3541 C C . MET B 1 186 ? 11.092 30.098 46.535 1.00 26.14 186 MET B C 1
ATOM 3542 O O . MET B 1 186 ? 11.657 29.090 46.959 1.00 27.76 186 MET B O 1
ATOM 3547 N N . PRO B 1 187 ? 9.758 30.181 46.467 1.00 25.04 187 PRO B N 1
ATOM 3548 C CA . PRO B 1 187 ? 8.967 29.030 46.906 1.00 25.72 187 PRO B CA 1
ATOM 3549 C C . PRO B 1 187 ? 9.186 27.797 46.034 1.00 25.03 187 PRO B C 1
ATOM 3550 O O . PRO B 1 187 ? 9.423 27.906 44.831 1.00 24.49 187 PRO B O 1
ATOM 3554 N N . PHE B 1 188 ? 9.124 26.630 46.665 1.00 24.65 188 PHE B N 1
ATOM 3555 C CA . PHE B 1 188 ? 9.303 25.351 45.985 1.00 23.80 188 PHE B CA 1
ATOM 3556 C C . PHE B 1 188 ? 8.178 24.446 46.480 1.00 24.57 188 PHE B C 1
ATOM 3557 O O . PHE B 1 188 ? 8.009 24.265 47.683 1.00 25.77 188 PHE B O 1
ATOM 3565 N N . PRO B 1 189 ? 7.402 23.857 45.557 1.00 24.81 189 PRO B N 1
ATOM 3566 C CA . PRO B 1 189 ? 6.282 22.979 45.915 1.00 25.89 189 PRO B CA 1
ATOM 3567 C C . PRO B 1 189 ? 6.605 21.717 46.710 1.00 25.85 189 PRO B C 1
ATOM 3568 O O . PRO B 1 189 ? 7.692 21.152 46.600 1.00 24.69 189 PRO B O 1
ATOM 3572 N N . GLY B 1 190 ? 5.635 21.289 47.515 1.00 26.87 190 GLY B N 1
ATOM 3573 C CA . GLY B 1 190 ? 5.796 20.090 48.316 1.00 26.39 190 GLY B CA 1
ATOM 3574 C C . GLY B 1 190 ? 6.132 18.891 47.451 1.00 25.48 190 GLY B C 1
ATOM 3575 O O . GLY B 1 190 ? 7.041 18.132 47.788 1.00 27.05 190 GLY B O 1
ATOM 3576 N N . PRO B 1 191 ? 5.406 18.677 46.339 1.00 24.10 191 PRO B N 1
ATOM 3577 C CA . PRO B 1 191 ? 5.689 17.537 45.457 1.00 24.18 191 PRO B CA 1
ATOM 3578 C C . PRO B 1 191 ? 6.999 17.729 44.688 1.00 22.72 191 PRO B C 1
ATOM 3579 O O . PRO B 1 191 ? 7.445 16.841 43.955 1.00 22.72 191 PRO B O 1
ATOM 3583 N N . GLY B 1 192 ? 7.605 18.900 44.861 1.00 21.84 192 GLY B N 1
ATOM 3584 C CA . GLY B 1 192 ? 8.869 19.198 44.214 1.00 21.58 192 GLY B CA 1
ATOM 3585 C C . GLY B 1 192 ? 8.908 19.034 42.708 1.00 20.16 192 GLY B C 1
ATOM 3586 O O . GLY B 1 192 ? 7.996 19.450 41.990 1.00 20.22 192 GLY B O 1
ATOM 3587 N N . LEU B 1 193 ? 9.972 18.403 42.225 1.00 18.54 193 LEU B N 1
ATOM 3588 C CA . LEU B 1 193 ? 10.148 18.212 40.793 1.00 18.31 193 LEU B CA 1
ATOM 3589 C C . LEU B 1 193 ? 9.138 17.272 40.153 1.00 18.66 193 LEU B C 1
ATOM 3590 O O . LEU B 1 193 ? 9.055 17.197 38.928 1.00 18.36 193 LEU B O 1
ATOM 3595 N N . ALA B 1 194 ? 8.369 16.552 40.966 1.00 19.54 194 ALA B N 1
ATOM 3596 C CA . ALA B 1 194 ? 7.374 15.636 40.422 1.00 20.24 194 ALA B CA 1
ATOM 3597 C C . ALA B 1 194 ? 6.319 16.372 39.596 1.00 20.85 194 ALA B C 1
ATOM 3598 O O . ALA B 1 194 ? 5.738 15.798 38.673 1.00 21.67 194 ALA B O 1
ATOM 3600 N N . VAL B 1 195 ? 6.059 17.633 39.932 1.00 21.00 195 VAL B N 1
ATOM 3601 C CA . VAL B 1 195 ? 5.078 18.417 39.183 1.00 21.61 195 VAL B CA 1
ATOM 3602 C C . VAL B 1 195 ? 5.772 19.271 38.127 1.00 20.27 195 VAL B C 1
ATOM 3603 O O . VAL B 1 195 ? 5.155 20.135 37.499 1.00 20.89 195 VAL B O 1
ATOM 3607 N N . ARG B 1 196 ? 7.063 19.016 37.942 1.00 19.13 196 ARG B N 1
ATOM 3608 C CA . ARG B 1 196 ? 7.870 19.722 36.955 1.00 18.47 196 ARG B CA 1
ATOM 3609 C C . ARG B 1 196 ? 8.140 18.768 35.788 1.00 16.57 196 ARG B C 1
ATOM 3610 O O . ARG B 1 196 ? 8.947 19.051 34.908 1.00 16.34 196 ARG B O 1
ATOM 3618 N N . VAL B 1 197 ? 7.465 17.621 35.812 1.00 17.50 197 VAL B N 1
ATOM 3619 C CA . VAL B 1 197 ? 7.572 16.617 34.760 1.00 17.74 197 VAL B CA 1
ATOM 3620 C C . VAL B 1 197 ? 6.150 16.329 34.292 1.00 18.32 197 VAL B C 1
ATOM 3621 O O . VAL B 1 197 ? 5.316 15.857 35.072 1.00 20.26 197 VAL B O 1
ATOM 3625 N N . ILE B 1 198 ? 5.858 16.637 33.035 1.00 17.67 198 ILE B N 1
ATOM 3626 C CA . ILE B 1 198 ? 4.528 16.376 32.506 1.00 20.49 198 ILE B CA 1
ATOM 3627 C C . ILE B 1 198 ? 4.426 14.882 32.218 1.00 22.68 198 ILE B C 1
ATOM 3628 O O . ILE B 1 198 ? 5.264 14.320 31.514 1.00 26.04 198 ILE B O 1
ATOM 3633 N N . GLY B 1 199 ? 3.410 14.239 32.783 1.00 23.45 199 GLY B N 1
ATOM 3634 C CA . GLY B 1 199 ? 3.233 12.816 32.568 1.00 23.24 199 GLY B CA 1
ATOM 3635 C C . GLY B 1 199 ? 3.819 11.982 33.691 1.00 22.13 199 GLY B C 1
ATOM 3636 O O . GLY B 1 199 ? 4.062 12.481 34.790 1.00 21.35 199 GLY B O 1
ATOM 3637 N N . GLU B 1 200 ? 4.053 10.706 33.408 1.00 24.16 200 GLU B N 1
ATOM 3638 C CA . GLU B 1 200 ? 4.602 9.793 34.400 1.00 25.21 200 GLU B CA 1
ATOM 3639 C C . GLU B 1 200 ? 5.980 10.201 34.899 1.00 24.27 200 GLU B C 1
ATOM 3640 O O . GLU B 1 200 ? 6.856 10.591 34.122 1.00 25.38 200 GLU B O 1
ATOM 3646 N N . VAL B 1 201 ? 6.165 10.100 36.209 1.00 22.65 201 VAL B N 1
ATOM 3647 C CA . VAL B 1 201 ? 7.433 10.434 36.827 1.00 23.61 201 VAL B CA 1
ATOM 3648 C C . VAL B 1 201 ? 8.300 9.184 36.924 1.00 24.54 201 VAL B C 1
ATOM 3649 O O . VAL B 1 201 ? 7.832 8.118 37.326 1.00 26.59 201 VAL B O 1
ATOM 3653 N N . THR B 1 202 ? 9.559 9.322 36.531 1.00 22.72 202 THR B N 1
ATOM 3654 C CA . THR B 1 202 ? 10.518 8.225 36.583 1.00 23.30 202 THR B CA 1
ATOM 3655 C C . THR B 1 202 ? 11.835 8.830 37.039 1.00 23.09 202 THR B C 1
ATOM 3656 O O . THR B 1 202 ? 12.043 10.038 36.923 1.00 21.74 202 THR B O 1
ATOM 3660 N N . PRO B 1 203 ? 12.743 8.006 37.573 1.00 21.98 203 PRO B N 1
ATOM 3661 C CA . PRO B 1 203 ? 14.033 8.519 38.032 1.00 21.69 203 PRO B CA 1
ATOM 3662 C C . PRO B 1 203 ? 14.778 9.318 36.966 1.00 22.12 203 PRO B C 1
ATOM 3663 O O . PRO B 1 203 ? 15.301 10.396 37.247 1.00 20.62 203 PRO B O 1
ATOM 3667 N N . GLU B 1 204 ? 14.806 8.803 35.742 1.00 21.51 204 GLU B N 1
ATOM 3668 C CA . GLU B 1 204 ? 15.501 9.475 34.650 1.00 21.73 204 GLU B CA 1
ATOM 3669 C C . GLU B 1 204 ? 14.904 10.842 34.305 1.00 20.10 204 GLU B C 1
ATOM 3670 O O . GLU B 1 204 ? 15.643 11.799 34.057 1.00 19.55 204 GLU B O 1
ATOM 3676 N N . LYS B 1 205 ? 13.577 10.934 34.281 1.00 18.84 205 LYS B N 1
ATOM 3677 C CA . LYS B 1 205 ? 12.927 12.205 33.962 1.00 18.46 205 LYS B CA 1
ATOM 3678 C C . LYS B 1 205 ? 13.215 13.231 35.047 1.00 18.20 205 LYS B C 1
ATOM 3679 O O . LYS B 1 205 ? 13.449 14.402 34.756 1.00 17.63 205 LYS B O 1
ATOM 3685 N N . ILE B 1 206 ? 13.208 12.796 36.299 1.00 17.04 206 ILE B N 1
ATOM 3686 C CA . ILE B 1 206 ? 13.498 13.696 37.402 1.00 16.44 206 ILE B CA 1
ATOM 3687 C C . ILE B 1 206 ? 14.958 14.140 37.332 1.00 16.48 206 ILE B C 1
ATOM 3688 O O . ILE B 1 206 ? 15.278 15.293 37.621 1.00 17.66 206 ILE B O 1
ATOM 3693 N N . ARG B 1 207 ? 15.850 13.236 36.941 1.00 18.10 207 ARG B N 1
ATOM 3694 C CA . ARG B 1 207 ? 17.260 13.584 36.836 1.00 17.50 207 ARG B CA 1
ATOM 3695 C C . ARG B 1 207 ? 17.457 14.677 35.783 1.00 17.87 207 ARG B C 1
ATOM 3696 O O . ARG B 1 207 ? 18.184 15.650 36.003 1.00 18.09 207 ARG B O 1
ATOM 3704 N N . ILE B 1 208 ? 16.802 14.511 34.639 1.00 18.00 208 ILE B N 1
ATOM 3705 C CA . ILE B 1 208 ? 16.907 15.473 33.553 1.00 18.20 208 ILE B CA 1
ATOM 3706 C C . ILE B 1 208 ? 16.382 16.844 33.966 1.00 17.36 208 ILE B C 1
ATOM 3707 O O . ILE B 1 208 ? 17.061 17.858 33.777 1.00 17.53 208 ILE B O 1
ATOM 3712 N N . VAL B 1 209 ? 15.189 16.887 34.548 1.00 16.61 209 VAL B N 1
ATOM 3713 C CA . VAL B 1 209 ? 14.642 18.176 34.942 1.00 16.68 209 VAL B CA 1
ATOM 3714 C C . VAL B 1 209 ? 15.424 18.775 36.112 1.00 16.70 209 VAL B C 1
ATOM 3715 O O . VAL B 1 209 ? 15.505 19.996 36.236 1.00 16.48 209 VAL B O 1
ATOM 3719 N N . ARG B 1 210 ? 16.019 17.939 36.958 1.00 15.95 210 ARG B N 1
ATOM 3720 C CA . ARG B 1 210 ? 16.809 18.461 38.070 1.00 16.02 210 ARG B CA 1
ATOM 3721 C C . ARG B 1 210 ? 18.008 19.226 37.514 1.00 15.99 210 ARG B C 1
ATOM 3722 O O . ARG B 1 210 ? 18.339 20.318 37.980 1.00 16.94 210 ARG B O 1
ATOM 3730 N N . GLU B 1 211 ? 18.659 18.658 36.507 1.00 16.74 211 GLU B N 1
ATOM 3731 C CA . GLU B 1 211 ? 19.814 19.313 35.906 1.00 17.83 211 GLU B CA 1
ATOM 3732 C C . GLU B 1 211 ? 19.416 20.608 35.188 1.00 17.45 211 GLU B C 1
ATOM 3733 O O . GLU B 1 211 ? 20.108 21.624 35.293 1.00 17.64 211 GLU B O 1
ATOM 3739 N N . ALA B 1 212 ? 18.292 20.581 34.478 1.00 15.43 212 ALA B N 1
ATOM 3740 C CA . ALA B 1 212 ? 17.825 21.761 33.757 1.00 15.23 212 ALA B CA 1
ATOM 3741 C C . ALA B 1 212 ? 17.442 22.857 34.739 1.00 15.61 212 ALA B C 1
ATOM 3742 O O . ALA B 1 212 ? 17.700 24.044 34.503 1.00 16.35 212 ALA B O 1
ATOM 3744 N N . ASN B 1 213 ? 16.822 22.459 35.842 1.00 15.43 213 ASN B N 1
ATOM 3745 C CA . ASN B 1 213 ? 16.405 23.414 36.850 1.00 16.19 213 ASN B CA 1
ATOM 3746 C C . ASN B 1 213 ? 17.609 24.120 37.453 1.00 17.28 213 ASN B C 1
ATOM 3747 O O . ASN B 1 213 ? 17.568 25.324 37.696 1.00 17.15 213 ASN B O 1
ATOM 3752 N N . ALA B 1 214 ? 18.684 23.378 37.690 1.00 16.65 214 ALA B N 1
ATOM 3753 C CA . ALA B 1 214 ? 19.885 23.963 38.262 1.00 17.19 214 ALA B CA 1
ATOM 3754 C C . ALA B 1 214 ? 20.470 24.994 37.306 1.00 17.64 214 ALA B C 1
ATOM 3755 O O . ALA B 1 214 ? 20.924 26.056 37.734 1.00 18.80 214 ALA B O 1
ATOM 3757 N N . ILE B 1 215 ? 20.456 24.694 36.010 1.00 16.85 215 ILE B N 1
ATOM 3758 C CA . ILE B 1 215 ? 20.978 25.636 35.030 1.00 17.27 215 ILE B CA 1
ATOM 3759 C C . ILE B 1 215 ? 20.146 26.916 35.039 1.00 17.50 215 ILE B C 1
ATOM 3760 O O . ILE B 1 215 ? 20.698 28.018 35.055 1.00 17.32 215 ILE B O 1
ATOM 3765 N N . VAL B 1 216 ? 18.822 26.776 35.040 1.00 15.98 216 VAL B N 1
ATOM 3766 C CA . VAL B 1 216 ? 17.946 27.945 35.064 1.00 16.15 216 VAL B CA 1
ATOM 3767 C C . VAL B 1 216 ? 18.215 28.801 36.301 1.00 17.32 216 VAL B C 1
ATOM 3768 O O . VAL B 1 216 ? 18.441 30.008 36.184 1.00 17.70 216 VAL B O 1
ATOM 3772 N N . GLU B 1 217 ? 18.204 28.191 37.481 1.00 16.99 217 GLU B N 1
ATOM 3773 C CA . GLU B 1 217 ? 18.435 28.958 38.702 1.00 17.32 217 GLU B CA 1
ATOM 3774 C C . GLU B 1 217 ? 19.807 29.613 38.722 1.00 18.21 217 GLU B C 1
ATOM 3775 O O . GLU B 1 217 ? 19.935 30.772 39.117 1.00 19.40 217 GLU B O 1
ATOM 3781 N N . GLU B 1 218 ? 20.829 28.881 38.292 1.00 17.57 218 GLU B N 1
ATOM 3782 C CA . GLU B 1 218 ? 22.193 29.404 38.260 1.00 18.87 218 GLU B CA 1
ATOM 3783 C C . GLU B 1 218 ? 22.323 30.625 37.358 1.00 19.18 218 GLU B C 1
ATOM 3784 O O . GLU B 1 218 ? 22.896 31.641 37.753 1.00 19.97 218 GLU B O 1
ATOM 3790 N N . GLU B 1 219 ? 21.793 30.536 36.145 1.00 17.67 219 GLU B N 1
ATOM 3791 C CA . GLU B 1 219 ? 21.898 31.656 35.217 1.00 18.44 219 GLU B CA 1
ATOM 3792 C C . GLU B 1 219 ? 21.048 32.858 35.604 1.00 18.83 219 GLU B C 1
ATOM 3793 O O . GLU B 1 219 ? 21.444 34.005 35.377 1.00 19.09 219 GLU B O 1
ATOM 3799 N N . VAL B 1 220 ? 19.883 32.608 36.185 1.00 17.45 220 VAL B N 1
ATOM 3800 C CA . VAL B 1 220 ? 19.013 33.695 36.605 1.00 19.20 220 VAL B CA 1
ATOM 3801 C C . VAL B 1 220 ? 19.694 34.457 37.742 1.00 20.72 220 VAL B C 1
ATOM 3802 O O . VAL B 1 220 ? 19.702 35.689 37.765 1.00 20.19 220 VAL B O 1
ATOM 3806 N N . GLU B 1 221 ? 20.286 33.724 38.676 1.00 19.53 221 GLU B N 1
ATOM 3807 C CA . GLU B 1 221 ? 20.962 34.352 39.800 1.00 21.73 221 GLU B CA 1
ATOM 3808 C C . GLU B 1 221 ? 22.196 35.117 39.328 1.00 21.64 221 GLU B C 1
ATOM 3809 O O . GLU B 1 221 ? 22.423 36.256 39.739 1.00 21.16 221 GLU B O 1
ATOM 3815 N N . ARG B 1 222 ? 22.980 34.501 38.450 1.00 20.89 222 ARG B N 1
ATOM 3816 C CA . ARG B 1 222 ? 24.193 35.124 37.931 1.00 21.67 222 ARG B CA 1
ATOM 3817 C C . ARG B 1 222 ? 23.915 36.442 37.212 1.00 21.66 222 ARG B C 1
ATOM 3818 O O . ARG B 1 222 ? 24.719 37.378 37.274 1.00 23.28 222 ARG B O 1
ATOM 3826 N N . ALA B 1 223 ? 22.776 36.520 36.535 1.00 20.44 223 ALA B N 1
ATOM 3827 C CA . ALA B 1 223 ? 22.411 37.723 35.797 1.00 20.11 223 ALA B CA 1
ATOM 3828 C C . ALA B 1 223 ? 21.760 38.792 36.672 1.00 20.10 223 ALA B C 1
ATOM 3829 O O . ALA B 1 223 ? 21.324 39.830 36.174 1.00 20.95 223 ALA B O 1
ATOM 3831 N N . GLY B 1 224 ? 21.684 38.535 37.971 1.00 18.95 224 GLY B N 1
ATOM 3832 C CA . GLY B 1 224 ? 21.101 39.515 38.874 1.00 20.67 224 GLY B CA 1
ATOM 3833 C C . GLY B 1 224 ? 19.589 39.590 38.863 1.00 21.11 224 GLY B C 1
ATOM 3834 O O . GLY B 1 224 ? 18.997 40.565 39.334 1.00 19.61 224 GLY B O 1
ATOM 3835 N N . LEU B 1 225 ? 18.949 38.563 38.318 1.00 20.66 225 LEU B N 1
ATOM 3836 C CA . LEU B 1 225 ? 17.499 38.532 38.281 1.00 21.16 225 LEU B CA 1
ATOM 3837 C C . LEU B 1 225 ? 16.982 38.040 39.622 1.00 20.66 225 LEU B C 1
ATOM 3838 O O . LEU B 1 225 ? 17.540 37.114 40.212 1.00 23.14 225 LEU B O 1
ATOM 3843 N N . ARG B 1 226 ? 15.916 38.669 40.100 1.00 21.88 226 ARG B N 1
ATOM 3844 C CA . ARG B 1 226 ? 15.312 38.295 41.368 1.00 21.88 226 ARG B CA 1
ATOM 3845 C C . ARG B 1 226 ? 13.819 38.124 41.126 1.00 23.00 226 ARG B C 1
ATOM 3846 O O . ARG B 1 226 ? 13.015 38.991 41.459 1.00 23.89 226 ARG B O 1
ATOM 3854 N N . PRO B 1 227 ? 13.431 36.994 40.522 1.00 20.22 227 PRO B N 1
ATOM 3855 C CA . PRO B 1 227 ? 12.021 36.724 40.234 1.00 19.75 227 PRO B CA 1
ATOM 3856 C C . PRO B 1 227 ? 11.279 36.077 41.394 1.00 18.57 227 PRO B C 1
ATOM 3857 O O . PRO B 1 227 ? 11.874 35.740 42.418 1.00 20.11 227 PRO B O 1
ATOM 3861 N N . TRP B 1 228 ? 9.969 35.922 41.230 1.00 19.52 228 TRP B N 1
ATOM 3862 C CA . TRP B 1 228 ? 9.148 35.259 42.236 1.00 18.69 228 TRP B CA 1
ATOM 3863 C C . TRP B 1 228 ? 9.549 33.780 42.194 1.00 18.67 228 TRP B C 1
ATOM 3864 O O . TRP B 1 228 ? 9.785 33.156 43.227 1.00 19.23 228 TRP B O 1
ATOM 3875 N N . GLN B 1 229 ? 9.632 33.236 40.982 1.00 18.49 229 GLN B N 1
ATOM 3876 C CA . GLN B 1 229 ? 10.034 31.850 40.764 1.00 18.18 229 GLN B CA 1
ATOM 3877 C C . GLN B 1 229 ? 10.738 31.728 39.424 1.00 17.21 229 GLN B C 1
ATOM 3878 O O . GLN B 1 229 ? 10.458 32.479 38.487 1.00 17.64 229 GLN B O 1
ATOM 3884 N N . ALA B 1 230 ? 11.651 30.769 39.344 1.00 17.25 230 ALA B N 1
ATOM 3885 C CA . ALA B 1 230 ? 12.400 30.496 38.121 1.00 16.13 230 ALA B CA 1
ATOM 3886 C C . ALA B 1 230 ? 12.687 29.003 38.123 1.00 17.41 230 ALA B C 1
ATOM 3887 O O . ALA B 1 230 ? 13.360 28.491 39.019 1.00 18.04 230 ALA B O 1
ATOM 3889 N N . PHE B 1 231 ? 12.179 28.296 37.123 1.00 15.60 231 PHE B N 1
ATOM 3890 C CA . PHE B 1 231 ? 12.388 26.859 37.075 1.00 14.47 231 PHE B CA 1
ATOM 3891 C C . PHE B 1 231 ? 12.251 26.272 35.683 1.00 14.78 231 PHE B C 1
ATOM 3892 O O . PHE B 1 231 ? 11.952 26.977 34.718 1.00 15.51 231 PHE B O 1
ATOM 3900 N N . ALA B 1 232 ? 12.502 24.969 35.589 1.00 16.00 232 ALA B N 1
ATOM 3901 C CA . ALA B 1 232 ? 12.408 24.237 34.335 1.00 14.90 232 ALA B CA 1
ATOM 3902 C C . ALA B 1 232 ? 11.350 23.140 34.429 1.00 14.46 232 ALA B C 1
ATOM 3903 O O . ALA B 1 232 ? 11.097 22.594 35.507 1.00 15.14 232 ALA B O 1
ATOM 3905 N N . VAL B 1 233 ? 10.740 22.828 33.292 1.00 14.54 233 VAL B N 1
ATOM 3906 C CA . VAL B 1 233 ? 9.710 21.797 33.207 1.00 15.31 233 VAL B CA 1
ATOM 3907 C C . VAL B 1 233 ? 10.005 20.879 32.023 1.00 14.71 233 VAL B C 1
ATOM 3908 O O . VAL B 1 233 ? 10.334 21.350 30.939 1.00 15.61 233 VAL B O 1
ATOM 3912 N N . LEU B 1 234 ? 9.922 19.567 32.243 1.00 15.72 234 LEU B N 1
ATOM 3913 C CA . LEU B 1 234 ? 10.133 18.599 31.170 1.00 15.77 234 LEU B CA 1
ATOM 3914 C C . LEU B 1 234 ? 8.747 18.407 30.552 1.00 16.35 234 LEU B C 1
ATOM 3915 O O . LEU B 1 234 ? 7.848 17.846 31.177 1.00 16.54 234 LEU B O 1
ATOM 3920 N N . LEU B 1 235 ? 8.572 18.885 29.324 1.00 17.21 235 LEU B N 1
ATOM 3921 C CA . LEU B 1 235 ? 7.269 18.842 28.661 1.00 17.40 235 LEU B CA 1
ATOM 3922 C C . LEU B 1 235 ? 6.712 17.519 28.155 1.00 19.49 235 LEU B C 1
ATOM 3923 O O . LEU B 1 235 ? 5.495 17.365 28.059 1.00 20.73 235 LEU B O 1
ATOM 3928 N N . GLY B 1 236 ? 7.583 16.579 27.811 1.00 19.61 236 GLY B N 1
ATOM 3929 C CA . GLY B 1 236 ? 7.106 15.303 27.301 1.00 21.43 236 GLY B CA 1
ATOM 3930 C C . GLY B 1 236 ? 7.120 15.276 25.782 1.00 23.00 236 GLY B C 1
ATOM 3931 O O . GLY B 1 236 ? 7.215 14.211 25.174 1.00 25.61 236 GLY B O 1
ATOM 3932 N N . VAL B 1 237 ? 7.018 16.449 25.167 1.00 21.06 237 VAL B N 1
ATOM 3933 C CA . VAL B 1 237 ? 7.041 16.560 23.713 1.00 21.39 237 VAL B CA 1
ATOM 3934 C C . VAL B 1 237 ? 8.475 16.287 23.265 1.00 18.50 237 VAL B C 1
ATOM 3935 O O . VAL B 1 237 ? 9.425 16.715 23.919 1.00 19.12 237 VAL B O 1
ATOM 3941 N N . LYS B 1 238 ? 8.637 15.574 22.155 1.00 16.58 238 LYS B N 1
ATOM 3942 C CA . LYS B 1 238 ? 9.973 15.252 21.677 1.00 17.84 238 LYS B CA 1
ATOM 3943 C C . LYS B 1 238 ? 10.178 15.653 20.227 1.00 16.27 238 LYS B C 1
ATOM 3944 O O . LYS B 1 238 ? 9.226 15.748 19.450 1.00 17.06 238 LYS B O 1
ATOM 3950 N N . THR B 1 239 ? 11.434 15.898 19.871 1.00 15.94 239 THR B N 1
ATOM 3951 C CA . THR B 1 239 ? 11.789 16.285 18.508 1.00 17.84 239 THR B CA 1
ATOM 3952 C C . THR B 1 239 ? 13.172 15.765 18.149 1.00 16.92 239 THR B C 1
ATOM 3953 O O . THR B 1 239 ? 13.965 15.436 19.028 1.00 16.57 239 THR B O 1
ATOM 3957 N N . VAL B 1 240 ? 13.449 15.677 16.855 1.00 16.94 240 VAL B N 1
ATOM 3958 C CA . VAL B 1 240 ? 14.768 15.262 16.406 1.00 17.34 240 VAL B CA 1
ATOM 3959 C C . VAL B 1 240 ? 15.542 16.541 16.100 1.00 18.27 240 VAL B C 1
ATOM 3960 O O . VAL B 1 240 ? 14.942 17.585 15.806 1.00 20.53 240 VAL B O 1
ATOM 3964 N N . GLY B 1 241 ? 16.865 16.452 16.179 1.00 17.19 241 GLY B N 1
ATOM 3965 C CA . GLY B 1 241 ? 17.729 17.589 15.908 1.00 17.98 241 GLY B CA 1
ATOM 3966 C C . GLY B 1 241 ? 18.492 17.426 14.605 1.00 18.16 241 GLY B C 1
ATOM 3967 O O . GLY B 1 241 ? 18.186 16.542 13.804 1.00 19.58 241 GLY B O 1
ATOM 3968 N N . VAL B 1 242 ? 19.506 18.263 14.400 1.00 17.60 242 VAL B N 1
ATOM 3969 C CA . VAL B 1 242 ? 20.279 18.223 13.165 1.00 17.66 242 VAL B CA 1
ATOM 3970 C C . VAL B 1 242 ? 21.729 17.770 13.310 1.00 17.46 242 VAL B C 1
ATOM 3971 O O . VAL B 1 242 ? 22.529 17.932 12.386 1.00 20.25 242 VAL B O 1
ATOM 3975 N N . GLN B 1 243 ? 22.065 17.192 14.455 1.00 18.83 243 GLN B N 1
ATOM 3976 C CA . GLN B 1 243 ? 23.425 16.718 14.681 1.00 20.48 243 GLN B CA 1
ATOM 3977 C C . GLN B 1 243 ? 23.416 15.299 15.230 1.00 20.55 243 GLN B C 1
ATOM 3978 O O . GLN B 1 243 ? 22.473 14.894 15.916 1.00 21.79 243 GLN B O 1
ATOM 3984 N N . GLY B 1 244 ? 24.462 14.541 14.912 1.00 20.07 244 GLY B N 1
ATOM 3985 C CA . GLY B 1 244 ? 24.556 13.169 15.387 1.00 20.99 244 GLY B CA 1
ATOM 3986 C C . GLY B 1 244 ? 23.465 12.290 14.810 1.00 19.90 244 GLY B C 1
ATOM 3987 O O . GLY B 1 244 ? 23.212 12.319 13.609 1.00 22.45 244 GLY B O 1
ATOM 3988 N N . ASP B 1 245 ? 22.822 11.500 15.664 1.00 21.07 245 ASP B N 1
ATOM 3989 C CA . ASP B 1 245 ? 21.740 10.636 15.212 1.00 21.62 245 ASP B CA 1
ATOM 3990 C C . ASP B 1 245 ? 20.519 11.530 15.009 1.00 20.24 245 ASP B C 1
ATOM 3991 O O . ASP B 1 245 ? 19.815 11.855 15.966 1.00 21.96 245 ASP B O 1
ATOM 3996 N N . ILE B 1 246 ? 20.274 11.919 13.763 1.00 19.09 246 ILE B N 1
ATOM 3997 C CA . ILE B 1 246 ? 19.157 12.797 13.454 1.00 20.70 246 ILE B CA 1
ATOM 3998 C C . ILE B 1 246 ? 17.791 12.122 13.466 1.00 20.38 246 ILE B C 1
ATOM 3999 O O . ILE B 1 246 ? 16.791 12.727 13.077 1.00 20.16 246 ILE B O 1
ATOM 4004 N N . ARG B 1 247 ? 17.740 10.871 13.910 1.00 20.33 247 ARG B N 1
ATOM 4005 C CA . ARG B 1 247 ? 16.462 10.171 13.996 1.00 20.55 247 ARG B CA 1
ATOM 4006 C C . ARG B 1 247 ? 16.114 9.916 15.460 1.00 20.06 247 ARG B C 1
ATOM 4007 O O . ARG B 1 247 ? 15.050 9.379 15.774 1.00 21.66 247 ARG B O 1
ATOM 4015 N N . ALA B 1 248 ? 17.008 10.320 16.358 1.00 18.69 248 ALA B N 1
ATOM 4016 C CA . ALA B 1 248 ? 16.792 10.128 17.784 1.00 19.31 248 ALA B CA 1
ATOM 4017 C C . ALA B 1 248 ? 15.957 11.263 18.361 1.00 19.41 248 ALA B C 1
ATOM 4018 O O . ALA B 1 248 ? 16.342 12.429 18.278 1.00 21.04 248 ALA B O 1
ATOM 4020 N N . TYR B 1 249 ? 14.814 10.916 18.941 1.00 19.02 249 TYR B N 1
ATOM 4021 C CA . TYR B 1 249 ? 13.931 11.909 19.539 1.00 18.37 249 TYR B CA 1
ATOM 4022 C C . TYR B 1 249 ? 14.452 12.304 20.909 1.00 20.12 249 TYR B C 1
ATOM 4023 O O . TYR B 1 249 ? 14.795 11.447 21.727 1.00 22.42 249 TYR B O 1
ATOM 4032 N N . LYS B 1 250 ? 14.531 13.610 21.144 1.00 17.92 250 LYS B N 1
ATOM 4033 C CA . LYS B 1 250 ? 15.026 14.129 22.410 1.00 17.50 250 LYS B CA 1
ATOM 4034 C C . LYS B 1 250 ? 13.959 14.946 23.122 1.00 16.70 250 LYS B C 1
ATOM 4035 O O . LYS B 1 250 ? 12.971 15.359 22.516 1.00 17.68 250 LYS B O 1
ATOM 4041 N N . GLU B 1 251 ? 14.180 15.180 24.410 1.00 16.59 251 GLU B N 1
ATOM 4042 C CA . GLU B 1 251 ? 13.240 15.910 25.251 1.00 17.12 251 GLU B CA 1
ATOM 4043 C C . GLU B 1 251 ? 13.193 17.416 25.029 1.00 16.23 251 GLU B C 1
ATOM 4044 O O . GLU B 1 251 ? 14.087 18.011 24.431 1.00 16.95 251 GLU B O 1
ATOM 4050 N N . THR B 1 252 ? 12.130 18.015 25.549 1.00 15.80 252 THR B N 1
ATOM 4051 C CA . THR B 1 252 ? 11.912 19.451 25.451 1.00 15.13 252 THR B CA 1
ATOM 4052 C C . THR B 1 252 ? 11.746 20.027 26.848 1.00 14.99 252 THR B C 1
ATOM 4053 O O . THR B 1 252 ? 10.991 19.499 27.662 1.00 16.42 252 THR B O 1
ATOM 4057 N N . ILE B 1 253 ? 12.468 21.108 27.123 1.00 14.27 253 ILE B N 1
ATOM 4058 C CA . ILE B 1 253 ? 12.390 21.783 28.411 1.00 14.95 253 ILE B CA 1
ATOM 4059 C C . ILE B 1 253 ? 11.734 23.146 28.235 1.00 13.91 253 ILE B C 1
ATOM 4060 O O . ILE B 1 253 ? 12.039 23.871 27.281 1.00 15.23 253 ILE B O 1
ATOM 4065 N N . ALA B 1 254 ? 10.818 23.468 29.143 1.00 13.43 254 ALA B N 1
ATOM 4066 C CA . ALA B 1 254 ? 10.177 24.780 29.161 1.00 13.17 254 ALA B CA 1
ATOM 4067 C C . ALA B 1 254 ? 10.765 25.508 30.371 1.00 14.39 254 ALA B C 1
ATOM 4068 O O . ALA B 1 254 ? 10.885 24.940 31.459 1.00 15.52 254 ALA B O 1
ATOM 4070 N N . VAL B 1 255 ? 11.166 26.756 30.159 1.00 14.51 255 VAL B N 1
ATOM 4071 C CA . VAL B 1 255 ? 11.719 27.595 31.217 1.00 14.45 255 VAL B CA 1
ATOM 4072 C C . VAL B 1 255 ? 10.611 28.546 31.667 1.00 13.51 255 VAL B C 1
ATOM 4073 O O . VAL B 1 255 ? 9.971 29.209 30.842 1.00 14.67 255 VAL B O 1
ATOM 4077 N N . ARG B 1 256 ? 10.381 28.594 32.975 1.00 13.59 256 ARG B N 1
ATOM 4078 C CA . ARG B 1 256 ? 9.337 29.436 33.555 1.00 13.93 256 ARG B CA 1
ATOM 4079 C C . ARG B 1 256 ? 9.956 30.417 34.542 1.00 15.46 256 ARG B C 1
ATOM 4080 O O . ARG B 1 256 ? 10.525 30.015 35.552 1.00 15.91 256 ARG B O 1
ATOM 4088 N N . ILE B 1 257 ? 9.856 31.706 34.229 1.00 15.79 257 ILE B N 1
ATOM 4089 C CA . ILE B 1 257 ? 10.389 32.763 35.087 1.00 15.70 257 ILE B CA 1
ATOM 4090 C C . ILE B 1 257 ? 9.311 33.832 35.204 1.00 15.46 257 ILE B C 1
ATOM 4091 O O . ILE B 1 257 ? 8.899 34.419 34.203 1.00 16.11 257 ILE B O 1
ATOM 4096 N N . VAL B 1 258 ? 8.841 34.074 36.423 1.00 16.42 258 VAL B N 1
ATOM 4097 C CA . VAL B 1 258 ? 7.780 35.051 36.624 1.00 15.99 258 VAL B CA 1
ATOM 4098 C C . VAL B 1 258 ? 8.047 36.024 37.750 1.00 18.20 258 VAL B C 1
ATOM 4099 O O . VAL B 1 258 ? 8.827 35.751 38.658 1.00 16.86 258 VAL B O 1
ATOM 4103 N N . GLU B 1 259 ? 7.372 37.164 37.657 1.00 19.04 259 GLU B N 1
ATOM 4104 C CA . GLU B 1 259 ? 7.441 38.215 38.659 1.00 20.80 259 GLU B CA 1
ATOM 4105 C C . GLU B 1 259 ? 6.056 38.254 39.293 1.00 21.14 259 GLU B C 1
ATOM 4106 O O . GLU B 1 259 ? 5.044 38.139 38.598 1.00 21.37 259 GLU B O 1
ATOM 4112 N N . SER B 1 260 ? 6.009 38.402 40.612 1.00 23.11 260 SER B N 1
ATOM 4113 C CA . SER B 1 260 ? 4.747 38.443 41.317 1.00 24.18 260 SER B CA 1
ATOM 4114 C C . SER B 1 260 ? 4.945 39.008 42.715 1.00 27.40 260 SER B C 1
ATOM 4115 O O . SER B 1 260 ? 6.034 38.999 43.274 1.00 27.41 260 SER B O 1
ATOM 4118 N N . ILE B 1 261 ? 3.857 39.563 43.261 1.00 28.94 261 ILE B N 1
ATOM 4119 C CA . ILE B 1 261 ? 3.944 40.105 44.601 1.00 32.45 261 ILE B CA 1
ATOM 4120 C C . ILE B 1 261 ? 3.498 39.070 45.627 1.00 33.96 261 ILE B C 1
ATOM 4121 O O . ILE B 1 261 ? 4.044 38.935 46.716 1.00 34.61 261 ILE B O 1
ATOM 4126 N N . ASP B 1 262 ? 2.435 38.344 45.240 1.00 35.12 262 ASP B N 1
ATOM 4127 C CA . ASP B 1 262 ? 1.775 37.461 46.186 1.00 36.73 262 ASP B CA 1
ATOM 4128 C C . ASP B 1 262 ? 1.522 36.073 45.590 1.00 36.23 262 ASP B C 1
ATOM 4129 O O . ASP B 1 262 ? 1.166 35.124 46.275 1.00 36.26 262 ASP B O 1
ATOM 4134 N N . GLY B 1 263 ? 1.679 35.985 44.255 1.00 35.02 263 GLY B N 1
ATOM 4135 C CA . GLY B 1 263 ? 1.517 34.693 43.596 1.00 34.89 263 GLY B CA 1
ATOM 4136 C C . GLY B 1 263 ? 0.121 34.534 42.995 1.00 34.34 263 GLY B C 1
ATOM 4137 O O . GLY B 1 263 ? -0.171 33.617 42.245 1.00 34.24 263 GLY B O 1
ATOM 4138 N N . MET B 1 264 ? -0.771 35.457 43.385 1.00 33.94 264 MET B N 1
ATOM 4139 C CA . MET B 1 264 ? -2.127 35.415 42.842 1.00 33.86 264 MET B CA 1
ATOM 4140 C C . MET B 1 264 ? -2.153 35.831 41.371 1.00 31.78 264 MET B C 1
ATOM 4141 O O . MET B 1 264 ? -2.821 35.228 40.538 1.00 32.37 264 MET B O 1
ATOM 4146 N N . THR B 1 265 ? -1.406 36.882 41.059 1.00 29.20 265 THR B N 1
ATOM 4147 C CA . THR B 1 265 ? -1.278 37.365 39.692 1.00 28.48 265 THR B CA 1
ATOM 4148 C C . THR B 1 265 ? 0.220 37.435 39.446 1.00 26.50 265 THR B C 1
ATOM 4149 O O . THR B 1 265 ? 0.989 37.745 40.355 1.00 27.14 265 THR B O 1
ATOM 4153 N N . ALA B 1 266 ? 0.641 37.142 38.225 1.00 22.72 266 ALA B N 1
ATOM 4154 C CA . ALA B 1 266 ? 2.059 37.167 37.905 1.00 20.19 266 ALA B CA 1
ATOM 4155 C C . ALA B 1 266 ? 2.260 37.447 36.432 1.00 18.58 266 ALA B C 1
ATOM 4156 O O . ALA B 1 266 ? 1.352 37.268 35.624 1.00 19.42 266 ALA B O 1
ATOM 4158 N N . ASN B 1 267 ? 3.454 37.902 36.083 1.00 18.73 267 ASN B N 1
ATOM 4159 C CA . ASN B 1 267 ? 3.758 38.161 34.689 1.00 17.22 267 ASN B CA 1
ATOM 4160 C C . ASN B 1 267 ? 5.034 37.440 34.290 1.00 17.75 267 ASN B C 1
ATOM 4161 O O . ASN B 1 267 ? 5.958 37.283 35.091 1.00 17.45 267 ASN B O 1
ATOM 4166 N N . ALA B 1 268 ? 5.062 36.959 33.055 1.00 16.81 268 ALA B N 1
ATOM 4167 C CA . ALA B 1 268 ? 6.263 36.320 32.548 1.00 15.90 268 ALA B CA 1
ATOM 4168 C C . ALA B 1 268 ? 7.295 37.448 32.566 1.00 16.09 268 ALA B C 1
ATOM 4169 O O . ALA B 1 268 ? 6.991 38.592 32.210 1.00 18.00 268 ALA B O 1
ATOM 4171 N N . MET B 1 269 ? 8.511 37.128 32.974 1.00 16.71 269 MET B N 1
ATOM 4172 C CA . MET B 1 269 ? 9.557 38.133 33.069 1.00 17.24 269 MET B CA 1
ATOM 4173 C C . MET B 1 269 ? 10.241 38.436 31.749 1.00 17.42 269 MET B C 1
ATOM 4174 O O . MET B 1 269 ? 10.465 37.546 30.930 1.00 17.76 269 MET B O 1
ATOM 4179 N N . ASN B 1 270 ? 10.553 39.710 31.534 1.00 17.49 270 ASN B N 1
ATOM 4180 C CA . ASN B 1 270 ? 11.260 40.120 30.335 1.00 18.00 270 ASN B CA 1
ATOM 4181 C C . ASN B 1 270 ? 12.742 39.902 30.629 1.00 18.45 270 ASN B C 1
ATOM 4182 O O . ASN B 1 270 ? 13.465 40.822 31.027 1.00 21.54 270 ASN B O 1
ATOM 4187 N N . VAL B 1 271 ? 13.174 38.657 30.455 1.00 17.87 271 VAL B N 1
ATOM 4188 C CA . VAL B 1 271 ? 14.551 38.243 30.701 1.00 17.70 271 VAL B CA 1
ATOM 4189 C C . VAL B 1 271 ? 15.467 38.679 29.558 1.00 17.83 271 VAL B C 1
ATOM 4190 O O . VAL B 1 271 ? 15.130 38.506 28.392 1.00 17.97 271 VAL B O 1
ATOM 4194 N N . PRO B 1 272 ? 16.640 39.257 29.880 1.00 17.87 272 PRO B N 1
ATOM 4195 C CA . PRO B 1 272 ? 17.556 39.687 28.820 1.00 18.03 272 PRO B CA 1
ATOM 4196 C C . PRO B 1 272 ? 17.825 38.534 27.854 1.00 16.66 272 PRO B C 1
ATOM 4197 O O . PRO B 1 272 ? 18.038 37.392 28.275 1.00 17.23 272 PRO B O 1
ATOM 4201 N N . TRP B 1 273 ? 17.817 38.838 26.563 1.00 18.15 273 TRP B N 1
ATOM 4202 C CA . TRP B 1 273 ? 18.020 37.816 25.544 1.00 17.76 273 TRP B CA 1
ATOM 4203 C C . TRP B 1 273 ? 19.267 36.966 25.748 1.00 18.50 273 TRP B C 1
ATOM 4204 O O . TRP B 1 273 ? 19.217 35.743 25.609 1.00 19.02 273 TRP B O 1
ATOM 4215 N N . GLU B 1 274 ? 20.388 37.595 26.084 1.00 17.89 274 GLU B N 1
ATOM 4216 C CA . GLU B 1 274 ? 21.621 36.848 26.275 1.00 18.84 274 GLU B CA 1
ATOM 4217 C C . GLU B 1 274 ? 21.505 35.820 27.391 1.00 18.41 274 GLU B C 1
ATOM 4218 O O . GLU B 1 274 ? 22.143 34.769 27.337 1.00 18.40 274 GLU B O 1
ATOM 4224 N N . VAL B 1 275 ? 20.694 36.121 28.402 1.00 16.57 275 VAL B N 1
ATOM 4225 C CA . VAL B 1 275 ? 20.501 35.185 29.505 1.00 18.08 275 VAL B CA 1
ATOM 4226 C C . VAL B 1 275 ? 19.685 33.981 29.013 1.00 16.99 275 VAL B C 1
ATOM 4227 O O . VAL B 1 275 ? 20.010 32.834 29.327 1.00 16.54 275 VAL B O 1
ATOM 4231 N N . LEU B 1 276 ? 18.634 34.236 28.236 1.00 15.82 276 LEU B N 1
ATOM 4232 C CA . LEU B 1 276 ? 17.833 33.141 27.695 1.00 16.16 276 LEU B CA 1
ATOM 4233 C C . LEU B 1 276 ? 18.696 32.293 26.763 1.00 16.70 276 LEU B C 1
ATOM 4234 O O . LEU B 1 276 ? 18.617 31.062 26.783 1.00 16.36 276 LEU B O 1
ATOM 4239 N N . GLN B 1 277 ? 19.530 32.937 25.950 1.00 16.32 277 GLN B N 1
ATOM 4240 C CA . GLN B 1 277 ? 20.394 32.195 25.038 1.00 17.30 277 GLN B CA 1
ATOM 4241 C C . GLN B 1 277 ? 21.378 31.320 25.812 1.00 17.67 277 GLN B C 1
ATOM 4242 O O . GLN B 1 277 ? 21.661 30.191 25.414 1.00 19.27 277 GLN B O 1
ATOM 4248 N N . ARG B 1 278 ? 21.902 31.835 26.919 1.00 16.97 278 ARG B N 1
ATOM 4249 C CA . ARG B 1 278 ? 22.849 31.067 27.714 1.00 17.47 278 ARG B CA 1
ATOM 4250 C C . ARG B 1 278 ? 22.165 29.847 28.337 1.00 17.29 278 ARG B C 1
ATOM 4251 O O . ARG B 1 278 ? 22.743 28.756 28.396 1.00 16.96 278 ARG B O 1
ATOM 4259 N N . ILE B 1 279 ? 20.934 30.031 28.803 1.00 16.53 279 ILE B N 1
ATOM 4260 C CA . ILE B 1 279 ? 20.187 28.930 29.398 1.00 15.78 279 ILE B CA 1
ATOM 4261 C C . ILE B 1 279 ? 19.938 27.846 28.343 1.00 16.05 279 ILE B C 1
ATOM 4262 O O . ILE B 1 279 ? 20.146 26.656 28.599 1.00 16.48 279 ILE B O 1
ATOM 4267 N N . ALA B 1 280 ? 19.511 28.250 27.151 1.00 15.58 280 ALA B N 1
ATOM 4268 C CA . ALA B 1 280 ? 19.251 27.288 26.084 1.00 15.96 280 ALA B CA 1
ATOM 4269 C C . ALA B 1 280 ? 20.522 26.552 25.681 1.00 16.59 280 ALA B C 1
ATOM 4270 O O . ALA B 1 280 ? 20.506 25.338 25.469 1.00 17.60 280 ALA B O 1
ATOM 4272 N N . PHE B 1 281 ? 21.622 27.289 25.567 1.00 16.17 281 PHE B N 1
ATOM 4273 C CA . PHE B 1 281 ? 22.902 26.702 25.185 1.00 16.49 281 PHE B CA 1
ATOM 4274 C C . PHE B 1 281 ? 23.391 25.702 26.223 1.00 17.12 281 PHE B C 1
ATOM 4275 O O . PHE B 1 281 ? 23.811 24.594 25.880 1.00 17.61 281 PHE B O 1
ATOM 4283 N N . ARG B 1 282 ? 23.353 26.087 27.493 1.00 16.87 282 ARG B N 1
ATOM 4284 C CA . ARG B 1 282 ? 23.805 25.191 28.546 1.00 16.91 282 ARG B CA 1
ATOM 4285 C C . ARG B 1 282 ? 22.953 23.933 28.653 1.00 16.45 282 ARG B C 1
ATOM 4286 O O . ARG B 1 282 ? 23.480 22.837 28.826 1.00 17.48 282 ARG B O 1
ATOM 4294 N N . ILE B 1 283 ? 21.637 24.076 28.557 1.00 15.95 283 ILE B N 1
ATOM 4295 C CA . ILE B 1 283 ? 20.779 22.903 28.656 1.00 15.67 283 ILE B CA 1
ATOM 4296 C C . ILE B 1 283 ? 21.057 21.895 27.543 1.00 16.39 283 ILE B C 1
ATOM 4297 O O . ILE B 1 283 ? 21.270 20.711 27.819 1.00 16.85 283 ILE B O 1
ATOM 4302 N N . THR B 1 284 ? 21.081 22.342 26.292 1.00 16.12 284 THR B N 1
ATOM 4303 C CA . THR B 1 284 ? 21.329 21.405 25.199 1.00 18.14 284 THR B CA 1
ATOM 4304 C C . THR B 1 284 ? 22.772 20.895 25.142 1.00 19.28 284 THR B C 1
ATOM 4305 O O . THR B 1 284 ? 23.023 19.795 24.648 1.00 21.76 284 THR B O 1
ATOM 4309 N N . SER B 1 285 ? 23.714 21.672 25.664 1.00 18.55 285 SER B N 1
ATOM 4310 C CA . SER B 1 285 ? 25.121 21.276 25.650 1.00 19.58 285 SER B CA 1
ATOM 4311 C C . SER B 1 285 ? 25.506 20.359 26.805 1.00 19.93 285 SER B C 1
ATOM 4312 O O . SER B 1 285 ? 26.362 19.486 26.657 1.00 21.56 285 SER B O 1
ATOM 4315 N N . GLU B 1 286 ? 24.868 20.553 27.952 1.00 18.26 286 GLU B N 1
ATOM 4316 C CA . GLU B 1 286 ? 25.172 19.777 29.146 1.00 18.49 286 GLU B CA 1
ATOM 4317 C C . GLU B 1 286 ? 24.213 18.625 29.436 1.00 18.20 286 GLU B C 1
ATOM 4318 O O . GLU B 1 286 ? 24.539 17.724 30.209 1.00 20.39 286 GLU B O 1
ATOM 4324 N N . ILE B 1 287 ? 23.032 18.657 28.829 1.00 18.15 287 ILE B N 1
ATOM 4325 C CA . ILE B 1 287 ? 22.041 17.602 29.030 1.00 17.87 287 ILE B CA 1
ATOM 4326 C C . ILE B 1 287 ? 21.721 17.018 27.655 1.00 19.27 287 ILE B C 1
ATOM 4327 O O . ILE B 1 287 ? 20.781 17.447 26.989 1.00 19.07 287 ILE B O 1
ATOM 4332 N N . PRO B 1 288 ? 22.512 16.023 27.212 1.00 20.07 288 PRO B N 1
ATOM 4333 C CA . PRO B 1 288 ? 22.341 15.368 25.910 1.00 21.26 288 PRO B CA 1
ATOM 4334 C C . PRO B 1 288 ? 20.936 14.863 25.614 1.00 19.31 288 PRO B C 1
ATOM 4335 O O . PRO B 1 288 ? 20.553 14.732 24.453 1.00 20.90 288 PRO B O 1
ATOM 4339 N N . GLU B 1 289 ? 20.173 14.581 26.663 1.00 18.90 289 GLU B N 1
ATOM 4340 C CA . GLU B 1 289 ? 18.814 14.082 26.503 1.00 17.72 289 GLU B CA 1
ATOM 4341 C C . GLU B 1 289 ? 17.824 15.152 26.040 1.00 17.51 289 GLU B C 1
ATOM 4342 O O . GLU B 1 289 ? 16.731 14.822 25.588 1.00 19.80 289 GLU B O 1
ATOM 4348 N N . VAL B 1 290 ? 18.208 16.421 26.148 1.00 17.17 290 VAL B N 1
ATOM 4349 C CA . VAL B 1 290 ? 17.325 17.523 25.763 1.00 16.91 290 VAL B CA 1
ATOM 4350 C C . VAL B 1 290 ? 17.762 18.160 24.456 1.00 16.47 290 VAL B C 1
ATOM 4351 O O . VAL B 1 290 ? 18.928 18.508 24.289 1.00 19.13 290 VAL B O 1
ATOM 4355 N N . GLY B 1 291 ? 16.818 18.319 23.535 1.00 15.75 291 GLY B N 1
ATOM 4356 C CA . GLY B 1 291 ? 17.155 18.912 22.257 1.00 16.48 291 GLY B CA 1
ATOM 4357 C C . GLY B 1 291 ? 16.405 20.185 21.912 1.00 15.95 291 GLY B C 1
ATOM 4358 O O . GLY B 1 291 ? 16.602 20.729 20.834 1.00 18.49 291 GLY B O 1
ATOM 4359 N N . ARG B 1 292 ? 15.564 20.675 22.817 1.00 15.89 292 ARG B N 1
ATOM 4360 C CA . ARG B 1 292 ? 14.789 21.879 22.541 1.00 16.03 292 ARG B CA 1
ATOM 4361 C C . ARG B 1 292 ? 14.452 22.588 23.849 1.00 14.36 292 ARG B C 1
ATOM 4362 O O . ARG B 1 292 ? 14.118 21.938 24.833 1.00 14.53 292 ARG B O 1
ATOM 4370 N N . VAL B 1 293 ? 14.542 23.918 23.848 1.00 13.48 293 VAL B N 1
ATOM 4371 C CA . VAL B 1 293 ? 14.239 24.722 25.030 1.00 14.13 293 VAL B CA 1
ATOM 4372 C C . VAL B 1 293 ? 13.296 25.848 24.625 1.00 12.43 293 VAL B C 1
ATOM 4373 O O . VAL B 1 293 ? 13.544 26.561 23.648 1.00 13.91 293 VAL B O 1
ATOM 4377 N N . LEU B 1 294 ? 12.212 25.988 25.383 1.00 13.27 294 LEU B N 1
ATOM 4378 C CA . LEU B 1 294 ? 11.193 27.011 25.146 1.00 13.45 294 LEU B CA 1
ATOM 4379 C C . LEU B 1 294 ? 11.060 27.883 26.392 1.00 14.26 294 LEU B C 1
ATOM 4380 O O . LEU B 1 294 ? 11.312 27.424 27.501 1.00 15.82 294 LEU B O 1
ATOM 4385 N N . TYR B 1 295 ? 10.667 29.141 26.203 1.00 12.89 295 TYR B N 1
ATOM 4386 C CA . TYR B 1 295 ? 10.475 30.068 27.315 1.00 13.15 295 TYR B CA 1
ATOM 4387 C C . TYR B 1 295 ? 9.000 30.457 27.399 1.00 12.00 295 TYR B C 1
ATOM 4388 O O . TYR B 1 295 ? 8.411 30.897 26.419 1.00 13.53 295 TYR B O 1
ATOM 4397 N N . ASP B 1 296 ? 8.410 30.299 28.577 1.00 12.48 296 ASP B N 1
ATOM 4398 C CA . ASP B 1 296 ? 7.004 30.638 28.785 1.00 12.42 296 ASP B CA 1
ATOM 4399 C C . ASP B 1 296 ? 6.814 32.157 28.780 1.00 13.89 296 ASP B C 1
ATOM 4400 O O . ASP B 1 296 ? 7.433 32.867 29.574 1.00 14.20 296 ASP B O 1
ATOM 4405 N N . ILE B 1 297 ? 5.955 32.646 27.891 1.00 13.20 297 ILE B N 1
ATOM 4406 C CA . ILE B 1 297 ? 5.696 34.081 27.799 1.00 14.36 297 ILE B CA 1
ATOM 4407 C C . ILE B 1 297 ? 4.271 34.440 28.210 1.00 15.67 297 ILE B C 1
ATOM 4408 O O . ILE B 1 297 ? 3.771 35.515 27.873 1.00 17.32 297 ILE B O 1
ATOM 4413 N N . THR B 1 298 ? 3.640 33.560 28.980 1.00 14.53 298 THR B N 1
ATOM 4414 C CA . THR B 1 298 ? 2.258 33.755 29.406 1.00 15.30 298 THR B CA 1
ATOM 4415 C C . THR B 1 298 ? 2.117 34.264 30.830 1.00 16.10 298 THR B C 1
ATOM 4416 O O . THR B 1 298 ? 2.759 33.760 31.749 1.00 17.28 298 THR B O 1
ATOM 4420 N N . ASN B 1 299 ? 1.257 35.262 31.014 1.00 16.68 299 ASN B N 1
ATOM 4421 C CA . ASN B 1 299 ? 1.026 35.804 32.348 1.00 17.00 299 ASN B CA 1
ATOM 4422 C C . ASN B 1 299 ? -0.039 35.002 33.092 1.00 17.10 299 ASN B C 1
ATOM 4423 O O . ASN B 1 299 ? -0.658 34.089 32.539 1.00 18.66 299 ASN B O 1
ATOM 4428 N N . LYS B 1 300 ? -0.224 35.347 34.362 1.00 19.25 300 LYS B N 1
ATOM 4429 C CA . LYS B 1 300 ? -1.245 34.740 35.211 1.00 19.30 300 LYS B CA 1
ATOM 4430 C C . LYS B 1 300 ? -2.107 35.898 35.715 1.00 20.69 300 LYS B C 1
ATOM 4431 O O . LYS B 1 300 ? -1.627 36.744 36.466 1.00 21.72 300 LYS B O 1
ATOM 4437 N N . PRO B 1 301 ? -3.376 35.974 35.282 1.00 21.89 301 PRO B N 1
ATOM 4438 C CA . PRO B 1 301 ? -4.065 35.071 34.353 1.00 21.77 301 PRO B CA 1
ATOM 4439 C C . PRO B 1 301 ? -3.529 35.269 32.938 1.00 21.48 301 PRO B C 1
ATOM 4440 O O . PRO B 1 301 ? -2.841 36.252 32.665 1.00 22.67 301 PRO B O 1
ATOM 4444 N N . PRO B 1 302 ? -3.881 34.371 32.006 1.00 20.87 302 PRO B N 1
ATOM 4445 C CA . PRO B 1 302 ? -4.743 33.199 32.183 1.00 21.71 302 PRO B CA 1
ATOM 4446 C C . PRO B 1 302 ? -4.045 31.912 32.616 1.00 22.61 302 PRO B C 1
ATOM 4447 O O . PRO B 1 302 ? -4.705 30.947 33.000 1.00 25.91 302 PRO B O 1
ATOM 4451 N N . ALA B 1 303 ? -2.719 31.892 32.561 1.00 21.77 303 ALA B N 1
ATOM 4452 C CA . ALA B 1 303 ? -1.984 30.680 32.901 1.00 20.95 303 ALA B CA 1
ATOM 4453 C C . ALA B 1 303 ? -1.545 30.562 34.347 1.00 22.04 303 ALA B C 1
ATOM 4454 O O . ALA B 1 303 ? -1.364 31.557 35.041 1.00 24.66 303 ALA B O 1
ATOM 4456 N N . THR B 1 304 ? -1.386 29.324 34.801 1.00 20.46 304 THR B N 1
ATOM 4457 C CA . THR B 1 304 ? -0.907 29.079 36.149 1.00 20.78 304 THR B CA 1
ATOM 4458 C C . THR B 1 304 ? 0.610 29.241 36.074 1.00 18.69 304 THR B C 1
ATOM 4459 O O . THR B 1 304 ? 1.185 29.222 34.985 1.00 18.01 304 THR B O 1
ATOM 4463 N N . ILE B 1 305 ? 1.259 29.427 37.216 1.00 18.21 305 ILE B N 1
ATOM 4464 C CA . ILE B 1 305 ? 2.709 29.559 37.221 1.00 18.01 305 ILE B CA 1
ATOM 4465 C C . ILE B 1 305 ? 3.309 28.179 36.941 1.00 18.11 305 ILE B C 1
ATOM 4466 O O . ILE B 1 305 ? 4.062 28.005 35.981 1.00 16.17 305 ILE B O 1
ATOM 4471 N N . GLU B 1 306 ? 2.968 27.202 37.777 1.00 19.08 306 GLU B N 1
ATOM 4472 C CA . GLU B 1 306 ? 3.435 25.833 37.576 1.00 18.11 306 GLU B CA 1
ATOM 4473 C C . GLU B 1 306 ? 2.675 25.297 36.364 1.00 18.99 306 GLU B C 1
ATOM 4474 O O . GLU B 1 306 ? 1.615 25.813 36.005 1.00 20.17 306 GLU B O 1
ATOM 4480 N N . PHE B 1 307 ? 3.215 24.264 35.732 1.00 19.20 307 PHE B N 1
ATOM 4481 C CA . PHE B 1 307 ? 2.568 23.672 34.571 1.00 19.58 307 PHE B CA 1
ATOM 4482 C C . PHE B 1 307 ? 1.562 22.604 34.987 1.00 21.45 307 PHE B C 1
ATOM 4483 O O . PHE B 1 307 ? 0.623 22.316 34.248 1.00 24.62 307 PHE B O 1
ATOM 4491 N N . GLU B 1 308 ? 1.762 22.036 36.174 1.00 24.23 308 GLU B N 1
ATOM 4492 C CA . GLU B 1 308 ? 0.872 21.008 36.711 1.00 27.49 308 GLU B CA 1
ATOM 4493 C C . GLU B 1 308 ? 0.582 21.243 38.187 1.00 27.76 308 GLU B C 1
ATOM 4494 O O . GLU B 1 308 ? 1.278 22.077 38.804 1.00 28.37 308 GLU B O 1
#